Protein 1Y4W (pdb70)

CATH classification: 2.115.10.20 (+1 more: 2.60.120.560)

B-factor: mean 14.91, std 9.44, range [6.09, 123.64]

Organism: Aspergillus awamori (NCBI:txid105351)

GO terms:
  GO:0051669 fructan beta-fructosidase activity (F, EXP)
  GO:0005576 extracellular region (C, EXP)

Solvent-accessible surface area: 18839 Å² total; per-residue (Å²): 118,108,17,95,33,104,41,0,6,12,2,6,4,0,0,54,108,30,0,0,6,13,4,0,1,3,3,72,38,138,27,24,37,6,0,2,2,5,17,7,32,51,22,49,73,126,17,42,0,0,1,1,4,0,34,4,118,46,4,2,74,24,91,47,55,81,50,10,7,89,2,91,30,73,77,90,121,27,44,14,30,6,18,5,11,5,1,5,26,1,93,119,52,48,1,51,25,15,153,111,72,49,61,1,5,0,0,0,1,0,0,40,1,29,71,69,43,95,18,113,32,54,52,102,2,104,104,43,11,11,0,0,0,0,0,33,1,52,59,74,0,76,83,31,72,19,43,60,78,37,12,2,21,9,42,83,4,12,81,102,55,95,86,32,60,73,35,0,22,10,1,18,0,13,81,2,102,107,46,115,54,9,0,0,0,0,0,0,0,84,57,36,34,0,0,0,12,6,4,95,32,0,54,101,37,123,74,38,19,68,7,16,55,82,1,4,44,53,9,30,0,25,11,7,3,5,19,66,0,14,26,61,112,61,150,58,40,43,20,0,0,1,0,1,0,35,72,29,12,0,82,56,20,81,2,0,1,0,0,15,0,6,0,75,17,106,2,58,60,7,80,28,27,102,71,3,36,55,135,65,96,84,82,11,13,18,4,1,48,2,1,0,2,2,0,2,20,7,7,18,53,27,69,65,98,73,22,5,4,2,0,0,6,0,0,74,78,4,0,35,84,2,46,5,169,23,4,26,1,12,3,2,0,6,0,26,0,12,0,57,69,44,76,110,66,22,20,4,8,3,91,32,60,13,34,48,85,68,7,29,76,156,194,30,66,35,62,124,88,36,182,71,7,76,106,36,62,34,136,55,39,86,1,26,45,22,0,58,0,42,5,21,0,12,21,181,10,147,4,61,29,0,4,3,2,0,1,0,12,73,109,12,102,25,41,0,39,0,0,0,28,17,102,131,72,40,0,20,0,28,0,37,117,0,29,44,40,103,43,24,175,42,0,38,29,53,4,65,1,64,6,98,24,63,123,108,16,45,2,106,2,31,0,2,0,0,46,12,1,0,0,0,9,0,30,111,2,36,7,2,0,0,0,7,0,1,6,45,103,72,0,28,33,0,74,4,15,1,73,53,2,27,0,47,71,1,133,1,32,3,55,83,6,56,58,10,74

Secondary structure (DSSP, 8-state):
-----TT--SSS---SSEEEEEEEEEEEETTEEEEEEEE-TT-SSS-S-EEEEEEESSSSS-EEEEEEE--BTTTS---BEEEEEEEEE-TT-TTS---SSSPPEEEEEEEEESS-EE-TTS-EE-TTEEEEEEEEESSTTSS-EE-TTT--SB-SPPTT-GGGTTSEEEEEEEEETTTTEEEEEEEEGGGTEEEEEEESSSSS-EEEEEE---S--SSEEEEEEEEEEEBTTSS-EEEEEEEEEES--STT--S-EEEEEEEEE-SS-EEEPTTTS-SSSS--EES-SSSS-EEEEEPBS--GGG-EEEEE-S-TTTGGG---SSEE--B---EEEEEEEETTEEEEEEEE-S-GGGTB-SS-SEEEEEEEEPSEE---EE--SSEEEEEEEETT-SSSEEEEEEEE-TTSSS-EEEEEETTTTEEEEE-TTSS--TT-TTTS-EEEEE----TTSEEEEEEEEETTEEEEEETTTTEEEEEE----TT--EEEEEEESS-EEEEEEEEEEB----

Radius of gyration: 22.78 Å; Cα contacts (8 Å, |Δi|>4): 1547; chains: 1; bounding box: 49×48×64 Å

Nearest PDB structures (foldseek):
  1y9m-assembly1_A  TM=1.000E+00  e=1.025E-99  Aspergillus awamori
  3sc7-assembly1_X  TM=9.038E-01  e=3.465E-45  Aspergillus ficuum
  6j0t-assembly1_A  TM=8.545E-01  e=1.132E-40  Kluyveromyces marxianus DMKU3-1042
  6j0t-assembly1_B  TM=8.404E-01  e=6.949E-41  Kluyveromyces marxianus DMKU3-1042
  1w2t-assembly2_B  TM=8.756E-01  e=1.678E-35  Thermotoga maritima MSB8

Foldseek 3Di:
DDQPDFQRFQFFDFDPFAEWAFWAAFADDPQKTKTWTFTDPPHFFHDQTFIWIWIDNFLTQIDTAPTAGGQPQVVHDGFKHWAHWHKDQPQVQLQVPDDPAHRKIKIKTWIFGQAWDQFLLRDTDHHLFIAIFMWIDRPVRRYIGTPRNHPPLGQADDPPVRVLRNQKTYWYWAQDPQVRWIKIWIFSFLQCKIWIWTHSHVRHTDTQDMDDDFAANPFTKYQWDKDWAAEPDDDDIWIKIKIKGFQLAAPFAGTIFMFMFTAHDDPRDGDGDPPQTDPDHRHTHGLAQAQFWHSWHWYYPDDHQFIKIKTWRAGPQQQRPDPDPRHGTTIDQIWGWHWYQDPNDTFIATDRRGPQVVWWDPDFPDWDKDQKAWAFKDDKDFFAQWKKKKKKFALPFPFQKKWKWALAAPVRQATWTWTAGSVQQKTKIQRLRPAPPPRDPRQRGMTIDHDDADPVRMKIWMWTGTSFWIWIQIDSRRYIYIHTGRHDNNSRMMIIHRHPGMTGGIIMTMIGTHGSD

InterPro domains:
  IPR001362 Glycoside hydrolase, family 32 [SM00640] (31-496)
  IPR013148 Glycosyl hydrolase family 32, N-terminal [PF00251] (31-371)
  IPR013189 Glycosyl hydrolase family 32, C-terminal [PF08244] (384-530)
  IPR013320 Concanavalin A-like lectin/glucanase domain superfamily [SSF49899] (386-536)
  IPR018053 Glycoside hydrolase, family 32, active site [PS00609] (31-44)
  IPR023296 Glycosyl hydrolase, five-bladed beta-propeller domain superfamily [G3DSA:2.115.10.20] (20-374)
  IPR023296 Glycosyl hydrolase, five-bladed beta-propeller domain superfamily [SSF75005] (21-371)

Sequence (517 aa):
FNYDQPYRGQYHFSPQKNWMNDPNGLLYHNGTYHLFFQYNPGGIEWGNISWGHAISEDLTHWEEKPVALLARGFGSDVTEMYFSGSAVADVNNTSGFGKDGKTPLVAMYTSYYPVAQTLPSGQTVQEDQQSQSIAYSLDDGLTWTTYDAANPVIPNPPSPYEAEYQNFRDPFVFWHDESQKWVVVTSIAELHKLAIYTSDNLKDWKLVSEFGPYNAQGGVWECPGLVKLPLDSGNSTKWVITSGLNPGGPPGTVGSGTQYFVGEFDGTTFTPDADTVYPGNSTANWMDWGPDFYAAAGYNGLSLNDHVHIGWMNNWQYGANIPTYPWRSAMAIPRHMALKTIGSKATLVQQPQEAWSSISNKRPIYSRTFKTLSEGSTNTTTTGETFKVDLSFSAKSKASTFAIALRASANFTEQTLVGYDFAKQQIFLDRTHSGDVSFDETFASVYHGPLTPDSTGVVKLSIFVDRSSVEVFGGQGETTLTAQIFPSSDAVHARLASTGGTTEDVRADIYKIASTW

Structure (mmCIF, N/CA/C/O backbone):
data_1Y4W
#
_entry.id   1Y4W
#
_cell.length_a   49.954
_cell.length_b   94.029
_cell.length_c   67.634
_cell.angle_alpha   90.00
_cell.angle_beta   107.04
_cell.angle_gamma   90.00
#
_symmetry.space_group_name_H-M   'P 1 21 1'
#
loop_
_entity.id
_entity.type
_entity.pdbx_description
1 polymer exo-inulinase
2 branched 2-acetamido-2-deoxy-beta-D-glucopyranose-(1-4)-2-acetamido-2-deoxy-beta-D-glucopyranose
3 non-polymer 2-acetamido-2-deoxy-beta-D-glucopyranose
4 non-polymer GLYCEROL
5 water water
#
loop_
_atom_site.group_PDB
_atom_site.id
_atom_site.type_symbol
_atom_site.label_atom_id
_atom_site.label_alt_id
_atom_site.label_comp_id
_atom_site.label_asym_id
_atom_site.label_entity_id
_atom_site.label_seq_id
_atom_site.pdbx_PDB_ins_code
_atom_site.Cartn_x
_atom_site.Cartn_y
_atom_site.Cartn_z
_atom_site.occupancy
_atom_site.B_iso_or_equiv
_atom_site.auth_seq_id
_atom_site.auth_comp_id
_atom_site.auth_asym_id
_atom_site.auth_atom_id
_atom_site.pdbx_PDB_model_num
ATOM 1 N N . PHE A 1 1 ? 23.797 -5.057 34.910 1.00 14.80 20 PHE A N 1
ATOM 2 C CA . PHE A 1 1 ? 23.230 -3.932 35.696 1.00 14.33 20 PHE A CA 1
ATOM 3 C C . PHE A 1 1 ? 22.454 -4.469 36.898 1.00 14.01 20 PHE A C 1
ATOM 4 O O . PHE A 1 1 ? 21.735 -5.467 36.788 1.00 14.42 20 PHE A O 1
ATOM 12 N N . ASN A 1 2 ? 22.620 -3.802 38.039 1.00 13.74 21 ASN A N 1
ATOM 13 C CA . ASN A 1 2 ? 21.908 -4.163 39.263 1.00 13.58 21 ASN A CA 1
ATOM 14 C C . ASN A 1 2 ? 20.618 -3.361 39.372 1.00 12.80 21 ASN A C 1
ATOM 15 O O . ASN A 1 2 ? 20.651 -2.137 39.539 1.00 12.80 21 ASN A O 1
ATOM 20 N N . TYR A 1 3 ? 19.492 -4.064 39.276 1.00 12.47 22 TYR A N 1
ATOM 21 C CA . TYR A 1 3 ? 18.175 -3.429 39.317 1.00 12.07 22 TYR A CA 1
ATOM 22 C C . TYR A 1 3 ? 17.574 -3.401 40.734 1.00 12.40 22 TYR A C 1
ATOM 23 O O . TYR A 1 3 ? 16.361 -3.243 40.904 1.00 11.09 22 TYR A O 1
ATOM 32 N N . ASP A 1 4 ? 18.412 -3.570 41.754 1.00 12.89 23 ASP A N 1
ATOM 33 C CA . ASP A 1 4 ? 17.914 -3.582 43.130 1.00 13.40 23 ASP A CA 1
ATOM 34 C C . ASP A 1 4 ? 17.842 -2.164 43.704 1.00 13.58 23 ASP A C 1
ATOM 35 O O . ASP A 1 4 ? 18.705 -1.749 44.486 1.00 13.85 23 ASP A O 1
ATOM 40 N N . GLN A 1 5 ? 16.819 -1.421 43.282 1.00 13.05 24 GLN A N 1
ATOM 41 C CA . GLN A 1 5 ? 16.500 -0.112 43.847 1.00 12.90 24 GLN A CA 1
ATOM 42 C C . GLN A 1 5 ? 15.118 -0.129 44.497 1.00 12.89 24 GLN A C 1
ATOM 43 O O . GLN A 1 5 ? 14.235 -0.877 44.059 1.00 12.18 24 GLN A O 1
ATOM 49 N N . PRO A 1 6 ? 14.913 0.715 45.529 1.00 12.49 25 PRO A N 1
ATOM 50 C CA . PRO A 1 6 ? 13.551 0.873 46.017 1.00 12.39 25 PRO A CA 1
ATOM 51 C C . PRO A 1 6 ? 12.648 1.291 44.860 1.00 11.67 25 PRO A C 1
ATOM 52 O O . PRO A 1 6 ? 13.078 2.039 43.974 1.00 11.66 25 PRO A O 1
ATOM 56 N N . TYR A 1 7 ? 11.428 0.762 44.861 1.00 10.94 26 TYR A N 1
ATOM 57 C CA . TYR A 1 7 ? 10.410 1.054 43.842 1.00 9.93 26 TYR A CA 1
ATOM 58 C C . TYR A 1 7 ? 10.653 0.409 42.472 1.00 10.05 26 TYR A C 1
ATOM 59 O O . TYR A 1 7 ? 9.790 0.504 41.604 1.00 10.15 26 TYR A O 1
ATOM 68 N N . ARG A 1 8 ? 11.809 -0.215 42.265 1.00 10.10 27 ARG A N 1
ATOM 69 C CA . ARG A 1 8 ? 12.085 -0.851 40.975 1.00 9.88 27 ARG A CA 1
ATOM 70 C C . ARG A 1 8 ? 11.290 -2.142 40.818 1.00 9.74 27 ARG A C 1
ATOM 71 O O . ARG A 1 8 ? 11.566 -3.142 41.489 1.00 9.88 27 ARG A O 1
ATOM 79 N N . GLY A 1 9 ? 10.313 -2.130 39.910 1.00 9.26 28 GLY A N 1
ATOM 80 C CA . GLY A 1 9 ? 9.543 -3.336 39.634 1.00 9.29 28 GLY A CA 1
ATOM 81 C C . GLY A 1 9 ? 10.479 -4.445 39.191 1.00 9.12 28 GLY A C 1
ATOM 82 O O . GLY A 1 9 ? 11.328 -4.224 38.322 1.00 9.06 28 GLY A O 1
ATOM 83 N N . GLN A 1 10 ? 10.362 -5.610 39.822 1.00 8.94 29 GLN A N 1
ATOM 84 C CA . GLN A 1 10 ? 11.214 -6.753 39.487 1.00 8.88 29 GLN A CA 1
ATOM 85 C C . GLN A 1 10 ? 10.619 -7.656 38.412 1.00 8.87 29 GLN A C 1
ATOM 86 O O . GLN A 1 10 ? 11.310 -8.541 37.897 1.00 9.07 29 GLN A O 1
ATOM 92 N N . TYR A 1 11 ? 9.339 -7.444 38.087 1.00 8.72 30 TYR A N 1
ATOM 93 C CA . TYR A 1 11 ? 8.699 -8.155 36.976 1.00 8.70 30 TYR A CA 1
ATOM 94 C C . TYR A 1 11 ? 7.845 -7.228 36.107 1.00 8.40 30 TYR A C 1
ATOM 95 O O . TYR A 1 11 ? 6.796 -7.615 35.578 1.00 8.23 30 TYR A O 1
ATOM 104 N N . HIS A 1 12 ? 8.341 -6.003 35.968 1.00 8.14 31 HIS A N 1
ATOM 105 C CA . HIS A 1 12 ? 7.817 -5.027 35.027 1.00 8.29 31 HIS A CA 1
ATOM 106 C C . HIS A 1 12 ? 8.998 -4.417 34.310 1.00 8.70 31 HIS A C 1
ATOM 107 O O . HIS A 1 12 ? 10.038 -4.165 34.941 1.00 8.81 31 HIS A O 1
ATOM 114 N N . PHE A 1 13 ? 8.861 -4.173 33.008 1.00 8.15 32 PHE A N 1
ATOM 115 C CA . PHE A 1 13 ? 9.966 -3.537 32.302 1.00 8.21 32 PHE A CA 1
ATOM 116 C C . PHE A 1 13 ? 10.161 -2.074 32.699 1.00 8.49 32 PHE A C 1
ATOM 117 O O . PHE A 1 13 ? 9.213 -1.300 32.754 1.00 8.41 32 PHE A O 1
ATOM 125 N N . SER A 1 14 ? 11.415 -1.718 32.959 1.00 8.37 33 SER A N 1
ATOM 126 C CA . SER A 1 14 ? 11.832 -0.331 33.037 1.00 8.85 33 SER A CA 1
ATOM 127 C C . SER A 1 14 ? 13.252 -0.222 32.470 1.00 8.71 33 SER A C 1
ATOM 128 O O . SER A 1 14 ? 14.011 -1.202 32.504 1.00 8.77 33 SER A O 1
ATOM 131 N N . PRO A 1 15 ? 13.617 0.959 31.940 1.00 9.31 34 PRO A N 1
ATOM 132 C CA . PRO A 1 15 ? 14.983 1.120 31.455 1.00 8.97 34 PRO A CA 1
ATOM 133 C C . PRO A 1 15 ? 15.932 1.219 32.646 1.00 9.06 34 PRO A C 1
ATOM 134 O O . PRO A 1 15 ? 15.512 1.621 33.735 1.00 8.60 34 PRO A O 1
ATOM 138 N N . GLN A 1 16 ? 17.195 0.859 32.444 1.00 9.22 35 GLN A N 1
ATOM 139 C CA . GLN A 1 16 ? 18.181 0.937 33.520 1.00 9.33 35 GLN A CA 1
ATOM 140 C C . GLN A 1 16 ? 18.243 2.341 34.108 1.00 9.56 35 GLN A C 1
ATOM 141 O O . GLN A 1 16 ? 18.231 2.515 35.334 1.00 9.83 35 GLN A O 1
ATOM 147 N N . LYS A 1 17 ? 18.286 3.345 33.234 1.00 9.59 36 LYS A N 1
ATOM 148 C CA . LYS A 1 17 ? 18.257 4.741 33.667 1.00 9.74 36 LYS A CA 1
ATOM 149 C C . LYS A 1 17 ? 17.349 5.580 32.777 1.00 9.74 36 LYS A C 1
ATOM 150 O O . LYS A 1 17 ? 16.973 5.149 31.679 1.00 9.50 36 LYS A O 1
ATOM 156 N N . ASN A 1 18 ? 17.021 6.777 33.259 1.00 9.51 37 ASN A N 1
ATOM 157 C CA . ASN A 1 18 ? 16.325 7.805 32.482 1.00 9.60 37 ASN A CA 1
ATOM 158 C C . ASN A 1 18 ? 14.826 7.573 32.338 1.00 9.57 37 ASN A C 1
ATOM 159 O O . ASN A 1 18 ? 14.288 6.581 32.843 1.00 9.35 37 ASN A O 1
ATOM 164 N N . TRP A 1 19 ? 14.182 8.506 31.635 1.00 9.28 38 TRP A N 1
ATOM 165 C CA . TRP A 1 19 ? 12.735 8.550 31.451 1.00 9.03 38 TRP A CA 1
ATOM 166 C C . TRP A 1 19 ? 12.256 7.641 30.329 1.00 9.00 38 TRP A C 1
ATOM 167 O O . TRP A 1 19 ? 12.860 7.600 29.254 1.00 8.98 38 TRP A O 1
ATOM 178 N N . MET A 1 20 ? 11.138 6.962 30.584 1.00 8.80 39 MET A N 1
ATOM 179 C CA . MET A 1 20 ? 10.421 6.192 29.562 1.00 8.50 39 MET A CA 1
ATOM 180 C C . MET A 1 20 ? 8.931 6.539 29.558 1.00 8.49 39 MET A C 1
ATOM 181 O O . MET A 1 20 ? 8.336 6.695 30.624 1.00 8.52 39 MET A O 1
ATOM 186 N N . ASN A 1 21 ? 8.337 6.689 28.367 1.00 8.20 40 ASN A N 1
ATOM 187 C CA . ASN A 1 21 ? 6.868 6.641 28.229 1.00 8.04 40 ASN A CA 1
ATOM 188 C C . ASN A 1 21 ? 6.369 5.518 27.300 1.00 7.70 40 ASN A C 1
ATOM 189 O O . ASN A 1 21 ? 6.764 4.365 27.503 1.00 7.92 40 ASN A O 1
ATOM 194 N N . ASP A 1 22 ? 5.531 5.855 26.312 1.00 7.44 41 ASP A N 1
ATOM 195 C CA . ASP A 1 22 ? 4.713 4.866 25.560 1.00 7.24 41 ASP A CA 1
ATOM 196 C C . ASP A 1 22 ? 5.494 3.673 25.032 1.00 7.34 41 ASP A C 1
ATOM 197 O O . ASP A 1 22 ? 6.579 3.855 24.471 1.00 7.38 41 ASP A O 1
ATOM 202 N N . PRO A 1 23 ? 4.914 2.462 25.127 1.00 7.12 42 PRO A N 1
ATOM 203 C CA . PRO A 1 23 ? 5.495 1.339 24.380 1.00 7.36 42 PRO A CA 1
ATOM 204 C C . PRO A 1 23 ? 5.346 1.541 22.871 1.00 7.28 42 PRO A C 1
ATOM 205 O O . PRO A 1 23 ? 4.329 2.078 22.411 1.00 7.89 42 PRO A O 1
ATOM 209 N N . ASN A 1 24 ? 6.371 1.129 22.119 1.00 7.15 43 ASN A N 1
ATOM 210 C CA . ASN A 1 24 ? 6.412 1.318 20.673 1.00 7.22 43 ASN A CA 1
ATOM 211 C C . ASN A 1 24 ? 6.882 0.065 19.974 1.00 7.30 43 ASN A C 1
ATOM 212 O O . ASN A 1 24 ? 7.584 -0.747 20.562 1.00 7.29 43 ASN A O 1
ATOM 217 N N . GLY A 1 25 ? 6.515 -0.060 18.701 1.00 7.21 44 GLY A N 1
ATOM 218 C CA . GLY A 1 25 ? 7.125 -1.060 17.820 1.00 6.81 44 GLY A CA 1
ATOM 219 C C . GLY A 1 25 ? 7.039 -2.480 18.340 1.00 6.94 44 GLY A C 1
ATOM 220 O O . GLY A 1 25 ? 7.959 -3.273 18.163 1.00 7.29 44 GLY A O 1
ATOM 221 N N . LEU A 1 26 ? 5.922 -2.803 18.984 1.00 6.31 45 LEU A N 1
ATOM 222 C CA . LEU A 1 26 ? 5.761 -4.133 19.548 1.00 6.40 45 LEU A CA 1
ATOM 223 C C . LEU A 1 26 ? 5.629 -5.143 18.423 1.00 6.59 45 LEU A C 1
ATOM 224 O O . LEU A 1 26 ? 4.685 -5.102 17.626 1.00 6.73 45 LEU A O 1
ATOM 229 N N . LEU A 1 27 ? 6.601 -6.044 18.365 1.00 7.19 46 LEU A N 1
ATOM 230 C CA . LEU A 1 27 ? 6.675 -7.019 17.295 1.00 7.90 46 LEU A CA 1
ATOM 231 C C . LEU A 1 27 ? 7.269 -8.312 17.816 1.00 8.86 46 LEU A C 1
ATOM 232 O O . LEU A 1 27 ? 8.335 -8.312 18.438 1.00 8.52 46 LEU A O 1
ATOM 237 N N . TYR A 1 28 ? 6.564 -9.406 17.559 1.00 9.73 47 TYR A N 1
ATOM 238 C CA . TYR A 1 28 ? 7.110 -10.734 17.789 1.00 11.09 47 TYR A CA 1
ATOM 239 C C . TYR A 1 28 ? 7.673 -11.260 16.460 1.00 12.14 47 TYR A C 1
ATOM 240 O O . TYR A 1 28 ? 6.948 -11.336 15.469 1.00 12.19 47 TYR A O 1
ATOM 249 N N . HIS A 1 29 ? 8.963 -11.595 16.454 1.00 14.13 48 HIS A N 1
ATOM 250 C CA . HIS A 1 29 ? 9.700 -11.965 15.231 1.00 15.82 48 HIS A CA 1
ATOM 251 C C . HIS A 1 29 ? 10.710 -13.057 15.563 1.00 16.27 48 HIS A C 1
ATOM 252 O O . HIS A 1 29 ? 11.585 -12.836 16.394 1.00 16.13 48 HIS A O 1
ATOM 259 N N . ASN A 1 30 ? 10.590 -14.220 14.911 1.00 16.83 49 ASN A N 1
ATOM 260 C CA . ASN A 1 30 ? 11.562 -15.317 15.074 1.00 17.16 49 ASN A CA 1
ATOM 261 C C . ASN A 1 30 ? 11.844 -15.641 16.554 1.00 16.39 49 ASN A C 1
ATOM 262 O O . ASN A 1 30 ? 13.001 -15.763 16.979 1.00 16.82 49 ASN A O 1
ATOM 267 N N . GLY A 1 31 ? 10.772 -15.742 17.333 1.00 15.51 50 GLY A N 1
ATOM 268 C CA . GLY A 1 31 ? 10.856 -16.143 18.736 1.00 14.28 50 GLY A CA 1
ATOM 269 C C . GLY A 1 31 ? 11.175 -15.034 19.724 1.00 13.63 50 GLY A C 1
ATOM 270 O O . GLY A 1 31 ? 11.249 -15.285 20.927 1.00 13.98 50 GLY A O 1
ATOM 271 N N . THR A 1 32 ? 11.351 -13.811 19.225 1.00 12.21 51 THR A N 1
ATOM 272 C CA . THR A 1 32 ? 11.723 -12.682 20.065 1.00 11.58 51 THR A CA 1
ATOM 273 C C . THR A 1 32 ? 10.593 -11.666 20.147 1.00 10.49 51 THR A C 1
ATOM 274 O O . THR A 1 32 ? 10.029 -11.275 19.123 1.00 10.02 51 THR A O 1
ATOM 278 N N . TYR A 1 33 ? 10.251 -11.267 21.373 1.00 9.75 52 TYR A N 1
ATOM 279 C CA . TYR A 1 33 ? 9.361 -10.131 21.597 1.00 9.12 52 TYR A CA 1
ATOM 280 C C . TYR A 1 33 ? 10.186 -8.865 21.706 1.00 8.72 52 TYR A C 1
ATOM 281 O O . TYR A 1 33 ? 10.996 -8.719 22.631 1.00 8.79 52 TYR A O 1
ATOM 290 N N . HIS A 1 34 ? 9.978 -7.961 20.750 1.00 7.89 53 HIS A N 1
ATOM 291 C CA . HIS A 1 34 ? 10.578 -6.638 20.788 1.00 8.30 53 HIS A CA 1
ATOM 292 C C . HIS A 1 34 ? 9.706 -5.678 21.572 1.00 8.20 53 HIS A C 1
ATOM 293 O O . HIS A 1 34 ? 8.475 -5.682 21.433 1.00 8.32 53 HIS A O 1
ATOM 300 N N . LEU A 1 35 ? 10.353 -4.869 22.408 1.00 7.93 54 LEU A N 1
ATOM 301 C CA . LEU A 1 35 ? 9.694 -3.800 23.132 1.00 7.94 54 LEU A CA 1
ATOM 302 C C . LEU A 1 35 ? 10.500 -2.543 22.890 1.00 7.79 54 LEU A C 1
ATOM 303 O O . LEU A 1 35 ? 11.594 -2.396 23.428 1.00 8.32 54 LEU A O 1
ATOM 308 N N . PHE A 1 36 ? 9.991 -1.666 22.032 1.00 7.84 55 PHE A N 1
ATOM 309 C CA . PHE A 1 36 ? 10.585 -0.346 21.907 1.00 7.34 55 PHE A CA 1
ATOM 310 C C . PHE A 1 36 ? 9.781 0.585 22.807 1.00 7.42 55 PHE A C 1
ATOM 311 O O . PHE A 1 36 ? 8.704 0.216 23.288 1.00 6.93 55 PHE A O 1
ATOM 319 N N . PHE A 1 37 ? 10.292 1.787 23.046 1.00 7.21 56 PHE A N 1
ATOM 320 C CA . PHE A 1 37 ? 9.614 2.702 23.957 1.00 7.48 56 PHE A CA 1
ATOM 321 C C . PHE A 1 37 ? 10.103 4.126 23.824 1.00 7.62 56 PHE A C 1
ATOM 322 O O . PHE A 1 37 ? 11.271 4.370 23.534 1.00 7.75 56 PHE A O 1
ATOM 330 N N . GLN A 1 38 ? 9.195 5.066 24.049 1.00 7.17 57 GLN A N 1
ATOM 331 C CA . GLN A 1 38 ? 9.567 6.468 24.125 1.00 7.45 57 GLN A CA 1
ATOM 332 C C . GLN A 1 38 ? 10.575 6.631 25.253 1.00 7.39 57 GLN A C 1
ATOM 333 O O . GLN A 1 38 ? 10.349 6.165 26.366 1.00 7.39 57 GLN A O 1
ATOM 339 N N . TYR A 1 39 ? 11.691 7.286 24.953 1.00 7.61 58 TYR A N 1
ATOM 340 C CA . TYR A 1 39 ? 12.853 7.246 25.841 1.00 7.71 58 TYR A CA 1
ATOM 341 C C . TYR A 1 39 ? 13.682 8.522 25.754 1.00 7.97 58 TYR A C 1
ATOM 342 O O . TYR A 1 39 ? 13.908 9.049 24.663 1.00 7.98 58 TYR A O 1
ATOM 351 N N . ASN A 1 40 ? 14.144 8.999 26.909 1.00 7.79 59 ASN A N 1
ATOM 352 C CA . ASN A 1 40 ? 15.068 10.136 26.961 1.00 8.29 59 ASN A CA 1
ATOM 353 C C . ASN A 1 40 ? 16.473 9.667 27.328 1.00 8.54 59 ASN A C 1
ATOM 354 O O . ASN A 1 40 ? 16.738 9.428 28.492 1.00 9.09 59 ASN A O 1
ATOM 359 N N . PRO A 1 41 ? 17.379 9.530 26.339 1.00 9.01 60 PRO A N 1
ATOM 360 C CA . PRO A 1 41 ? 18.741 9.067 26.650 1.00 9.47 60 PRO A CA 1
ATOM 361 C C . PRO A 1 41 ? 19.577 10.038 27.478 1.00 10.19 60 PRO A C 1
ATOM 362 O O . PRO A 1 41 ? 20.704 9.705 27.872 1.00 10.44 60 PRO A O 1
ATOM 366 N N . GLY A 1 42 ? 19.036 11.222 27.738 1.00 10.05 61 GLY A N 1
ATOM 367 C CA . GLY A 1 42 ? 19.789 12.252 28.457 1.00 10.25 61 GLY A CA 1
ATOM 368 C C . GLY A 1 42 ? 19.121 12.844 29.681 1.00 10.89 61 GLY A C 1
ATOM 369 O O . GLY A 1 42 ? 19.558 13.881 30.180 1.00 11.62 61 GLY A O 1
ATOM 370 N N . GLY A 1 43 ? 18.069 12.208 30.189 1.00 10.84 62 GLY A N 1
ATOM 371 C CA . GLY A 1 43 ? 17.413 12.762 31.370 1.00 11.32 62 GLY A CA 1
ATOM 372 C C . GLY A 1 43 ? 16.308 11.920 31.959 1.00 11.61 62 GLY A C 1
ATOM 373 O O . GLY A 1 43 ? 15.854 10.950 31.345 1.00 11.37 62 GLY A O 1
ATOM 374 N N . ILE A 1 44 ? 15.865 12.322 33.150 1.00 11.88 63 ILE A N 1
ATOM 375 C CA . ILE A 1 44 ? 14.931 11.532 33.938 1.00 12.38 63 ILE A CA 1
ATOM 376 C C . ILE A 1 44 ? 13.474 11.985 33.755 1.00 12.50 63 ILE A C 1
ATOM 377 O O . ILE A 1 44 ? 12.559 11.381 34.326 1.00 13.07 63 ILE A O 1
ATOM 382 N N . GLU A 1 45 ? 13.264 13.040 32.967 1.00 12.84 64 GLU A N 1
ATOM 383 C CA . GLU A 1 45 ? 11.910 13.449 32.572 1.00 13.62 64 GLU A CA 1
ATOM 384 C C . GLU A 1 45 ? 11.774 13.478 31.040 1.00 12.96 64 GLU A C 1
ATOM 385 O O . GLU A 1 45 ? 12.738 13.208 30.324 1.00 12.74 64 GLU A O 1
ATOM 391 N N . TRP A 1 46 ? 10.575 13.764 30.546 1.00 12.36 65 TRP A N 1
ATOM 392 C CA . TRP A 1 46 ? 10.300 13.732 29.105 1.00 12.35 65 TRP A CA 1
ATOM 393 C C . TRP A 1 46 ? 11.197 14.711 28.335 1.00 11.99 65 TRP A C 1
ATOM 394 O O . TRP A 1 46 ? 11.287 15.884 28.685 1.00 12.55 65 TRP A O 1
ATOM 405 N N . GLY A 1 47 ? 11.877 14.213 27.305 1.00 11.45 66 GLY A N 1
ATOM 406 C CA . GLY A 1 47 ? 12.756 15.044 26.476 1.00 10.43 66 GLY A CA 1
ATOM 407 C C . GLY A 1 47 ? 13.616 14.191 25.561 1.00 10.24 66 GLY A C 1
ATOM 408 O O . GLY A 1 47 ? 13.671 12.966 25.727 1.00 9.87 66 GLY A O 1
ATOM 409 N N . ASN A 1 48 ? 14.277 14.833 24.594 1.00 9.40 67 ASN A N 1
ATOM 410 C CA . ASN A 1 48 ? 15.194 14.142 23.671 1.00 8.96 67 ASN A CA 1
ATOM 411 C C . ASN A 1 48 ? 14.590 12.849 23.139 1.00 8.36 67 ASN A C 1
ATOM 412 O O . ASN A 1 48 ? 15.266 11.815 23.098 1.00 8.26 67 ASN A O 1
ATOM 417 N N . ILE A 1 49 ? 13.322 12.895 22.753 1.00 8.48 68 ILE A N 1
ATOM 418 C CA . ILE A 1 49 ? 12.580 11.644 22.630 1.00 8.21 68 ILE A CA 1
ATOM 419 C C . ILE A 1 49 ? 13.119 10.768 21.508 1.00 8.20 68 ILE A C 1
ATOM 420 O O . ILE A 1 49 ? 13.265 11.201 20.356 1.00 8.33 68 ILE A O 1
ATOM 425 N N . SER A 1 50 ? 13.392 9.532 21.908 1.00 7.83 69 SER A N 1
ATOM 426 C CA . SER A 1 50 ? 14.037 8.509 21.107 1.00 7.80 69 SER A CA 1
ATOM 427 C C . SER A 1 50 ? 13.269 7.204 21.299 1.00 7.91 69 SER A C 1
ATOM 428 O O . SER A 1 50 ? 12.530 7.067 22.272 1.00 7.96 69 SER A O 1
ATOM 431 N N . TRP A 1 51 ? 13.447 6.249 20.387 1.00 7.47 70 TRP A N 1
ATOM 432 C CA . TRP A 1 51 ? 12.979 4.880 20.637 1.00 7.43 70 TRP A CA 1
ATOM 433 C C . TRP A 1 51 ? 14.066 4.065 21.330 1.00 7.42 70 TRP A C 1
ATOM 434 O O . TRP A 1 51 ? 15.060 3.716 20.709 1.00 7.76 70 TRP A O 1
ATOM 445 N N . GLY A 1 52 ? 13.866 3.761 22.610 1.00 7.43 71 GLY A N 1
ATOM 446 C CA . GLY A 1 52 ? 14.659 2.749 23.300 1.00 7.42 71 GLY A CA 1
ATOM 447 C C . GLY A 1 52 ? 14.239 1.354 22.849 1.00 7.36 71 GLY A C 1
ATOM 448 O O . GLY A 1 52 ? 13.215 1.181 22.174 1.00 6.91 71 GLY A O 1
ATOM 449 N N . HIS A 1 53 ? 15.010 0.347 23.247 1.00 7.31 72 HIS A N 1
ATOM 450 C CA . HIS A 1 53 ? 14.746 -1.012 22.782 1.00 7.79 72 HIS A CA 1
ATOM 451 C C . HIS A 1 53 ? 15.130 -2.034 23.835 1.00 7.98 72 HIS A C 1
ATOM 452 O O . HIS A 1 53 ? 16.195 -1.935 24.437 1.00 8.21 72 HIS A O 1
ATOM 459 N N . ALA A 1 54 ? 14.247 -3.005 24.048 1.00 7.65 73 ALA A N 1
ATOM 460 C CA . ALA A 1 54 ? 14.544 -4.183 24.867 1.00 8.03 73 ALA A CA 1
ATOM 461 C C . ALA A 1 54 ? 13.962 -5.408 24.182 1.00 8.26 73 ALA A C 1
ATOM 462 O O . ALA A 1 54 ? 13.049 -5.283 23.354 1.00 8.31 73 ALA A O 1
ATOM 464 N N . ILE A 1 55 ? 14.489 -6.585 24.516 1.00 8.31 74 ILE A N 1
ATOM 465 C CA . ILE A 1 55 ? 13.970 -7.833 23.952 1.00 8.52 74 ILE A CA 1
ATOM 466 C C . ILE A 1 55 ? 13.744 -8.891 25.030 1.00 8.78 74 ILE A C 1
ATOM 467 O O . ILE A 1 55 ? 14.373 -8.858 26.090 1.00 9.25 74 ILE A O 1
ATOM 472 N N . SER A 1 56 ? 12.825 -9.809 24.759 1.00 8.71 75 SER A N 1
ATOM 473 C CA . SER A 1 56 ? 12.664 -10.992 25.596 1.00 8.78 75 SER A CA 1
ATOM 474 C C . SER A 1 56 ? 12.173 -12.157 24.744 1.00 8.97 75 SER A C 1
ATOM 475 O O . SER A 1 56 ? 11.675 -11.955 23.635 1.00 9.32 75 SER A O 1
ATOM 478 N N . GLU A 1 57 ? 12.318 -13.370 25.267 1.00 9.55 76 GLU A N 1
ATOM 479 C CA . GLU A 1 57 ? 11.777 -14.559 24.610 1.00 10.32 76 GLU A CA 1
ATOM 480 C C . GLU A 1 57 ? 10.422 -14.935 25.199 1.00 9.81 76 GLU A C 1
ATOM 481 O O . GLU A 1 57 ? 9.704 -15.790 24.657 1.00 10.33 76 GLU A O 1
ATOM 487 N N . ASP A 1 58 ? 10.069 -14.285 26.309 1.00 9.26 77 ASP A N 1
ATOM 488 C CA . ASP A 1 58 ? 8.953 -14.747 27.125 1.00 8.98 77 ASP A CA 1
ATOM 489 C C . ASP A 1 58 ? 8.100 -13.639 27.757 1.00 8.58 77 ASP A C 1
ATOM 490 O O . ASP A 1 58 ? 7.284 -13.922 28.645 1.00 8.61 77 ASP A O 1
ATOM 495 N N . LEU A 1 59 ? 8.283 -12.399 27.298 1.00 8.57 78 LEU A N 1
ATOM 496 C CA . LEU A 1 59 ? 7.565 -11.232 27.851 1.00 8.68 78 LEU A CA 1
ATOM 497 C C . LEU A 1 59 ? 7.828 -10.998 29.345 1.00 8.79 78 LEU A C 1
ATOM 498 O O . LEU A 1 59 ? 7.076 -10.284 30.020 1.00 8.75 78 LEU A O 1
ATOM 503 N N . THR A 1 60 ? 8.923 -11.567 29.841 1.00 8.41 79 THR A N 1
ATOM 504 C CA . THR A 1 60 ? 9.179 -11.637 31.271 1.00 8.84 79 THR A CA 1
ATOM 505 C C . THR A 1 60 ? 10.613 -11.240 31.624 1.00 9.00 79 THR A C 1
ATOM 506 O O . THR A 1 60 ? 10.832 -10.338 32.451 1.00 9.36 79 THR A O 1
ATOM 510 N N . HIS A 1 61 ? 11.582 -11.916 30.997 1.00 9.47 80 HIS A N 1
ATOM 511 C CA . HIS A 1 61 ? 12.997 -11.636 31.231 1.00 9.65 80 HIS A CA 1
ATOM 512 C C . HIS A 1 61 ? 13.536 -10.746 30.120 1.00 10.00 80 HIS A C 1
ATOM 513 O O . HIS A 1 61 ? 13.944 -11.225 29.057 1.00 9.86 80 HIS A O 1
ATOM 520 N N . TRP A 1 62 ? 13.516 -9.442 30.380 1.00 9.48 81 TRP A N 1
ATOM 521 C CA . TRP A 1 62 ? 13.910 -8.442 29.393 1.00 9.70 81 TRP A CA 1
ATOM 522 C C . TRP A 1 62 ? 15.405 -8.181 29.404 1.00 10.38 81 TRP A C 1
ATOM 523 O O . TRP A 1 62 ? 16.045 -8.184 30.462 1.00 10.82 81 TRP A O 1
ATOM 534 N N . GLU A 1 63 ? 15.943 -7.958 28.209 1.00 10.29 82 GLU A N 1
ATOM 535 C CA . GLU A 1 63 ? 17.318 -7.513 28.017 1.00 10.86 82 GLU A CA 1
ATOM 536 C C . GLU A 1 63 ? 17.292 -6.167 27.298 1.00 10.27 82 GLU A C 1
ATOM 537 O O . GLU A 1 63 ? 16.780 -6.068 26.179 1.00 10.45 82 GLU A O 1
ATOM 543 N N . GLU A 1 64 ? 17.834 -5.136 27.939 1.00 10.03 83 GLU A N 1
ATOM 544 C CA . GLU A 1 64 ? 17.876 -3.815 27.319 1.00 9.56 83 GLU A CA 1
ATOM 545 C C . GLU A 1 64 ? 18.917 -3.806 26.207 1.00 10.02 83 GLU A C 1
ATOM 546 O O . GLU A 1 64 ? 19.990 -4.396 26.347 1.00 10.63 83 GLU A O 1
ATOM 552 N N . LYS A 1 65 ? 18.570 -3.144 25.106 1.00 9.23 84 LYS A N 1
ATOM 553 C CA . LYS A 1 65 ? 19.417 -3.087 23.915 1.00 9.39 84 LYS A CA 1
ATOM 554 C C . LYS A 1 65 ? 19.815 -1.637 23.618 1.00 9.09 84 LYS A C 1
ATOM 555 O O . LYS A 1 65 ? 19.327 -0.710 24.271 1.00 8.77 84 LYS A O 1
ATOM 561 N N . PRO A 1 66 ? 20.723 -1.429 22.646 1.00 8.79 85 PRO A N 1
ATOM 562 C CA . PRO A 1 66 ? 21.038 -0.054 22.252 1.00 8.55 85 PRO A CA 1
ATOM 563 C C . PRO A 1 66 ? 19.822 0.739 21.760 1.00 8.39 85 PRO A C 1
ATOM 564 O O . PRO A 1 66 ? 18.869 0.157 21.237 1.00 8.33 85 PRO A O 1
ATOM 568 N N . VAL A 1 67 ? 19.865 2.059 21.928 1.00 8.58 86 VAL A N 1
ATOM 569 C CA . VAL A 1 67 ? 18.804 2.928 21.411 1.00 8.60 86 VAL A CA 1
ATOM 570 C C . VAL A 1 67 ? 18.601 2.632 19.921 1.00 8.62 86 VAL A C 1
ATOM 571 O O . VAL A 1 67 ? 19.571 2.523 19.161 1.00 8.87 86 VAL A O 1
ATOM 575 N N . ALA A 1 68 ? 17.341 2.472 19.525 1.00 8.62 87 ALA A N 1
ATOM 576 C CA . ALA A 1 68 ? 17.005 2.123 18.139 1.00 8.67 87 ALA A CA 1
ATOM 577 C C . ALA A 1 68 ? 16.892 3.348 17.232 1.00 8.65 87 ALA A C 1
ATOM 578 O O . ALA A 1 68 ? 17.434 3.360 16.121 1.00 8.95 87 ALA A O 1
ATOM 580 N N . LEU A 1 69 ? 16.167 4.367 17.694 1.00 8.14 88 LEU A N 1
ATOM 581 C CA . LEU A 1 69 ? 16.060 5.629 16.963 1.00 8.52 88 LEU A CA 1
ATOM 582 C C . LEU A 1 69 ? 16.461 6.734 17.918 1.00 8.27 88 LEU A C 1
ATOM 583 O O . LEU A 1 69 ? 15.685 7.091 18.804 1.00 8.79 88 LEU A O 1
ATOM 588 N N . LEU A 1 70 ? 17.688 7.231 17.763 1.00 8.72 89 LEU A N 1
ATOM 589 C CA . LEU A 1 70 ? 18.221 8.258 18.651 1.00 9.02 89 LEU A CA 1
ATOM 590 C C . LEU A 1 70 ? 17.874 9.638 18.115 1.00 9.53 89 LEU A C 1
ATOM 591 O O . LEU A 1 70 ? 18.226 9.957 16.980 1.00 10.32 89 LEU A O 1
ATOM 596 N N . ALA A 1 71 ? 17.200 10.452 18.933 1.00 9.34 90 ALA A N 1
ATOM 597 C CA . ALA A 1 71 ? 16.804 11.804 18.538 1.00 9.66 90 ALA A CA 1
ATOM 598 C C . ALA A 1 71 ? 17.905 12.430 17.695 1.00 9.46 90 ALA A C 1
ATOM 599 O O . ALA A 1 71 ? 19.076 12.415 18.083 1.00 9.74 90 ALA A O 1
ATOM 601 N N . ARG A 1 72 ? 17.513 12.951 16.538 1.00 9.74 91 ARG A N 1
ATOM 602 C CA . ARG A 1 72 ? 18.472 13.472 15.565 1.00 10.55 91 ARG A CA 1
ATOM 603 C C . ARG A 1 72 ? 19.065 14.761 16.108 1.00 10.91 91 ARG A C 1
ATOM 604 O O . ARG A 1 72 ? 18.333 15.682 16.459 1.00 11.26 91 ARG A O 1
ATOM 612 N N . GLY A 1 73 ? 20.392 14.809 16.199 1.00 11.60 92 GLY A N 1
ATOM 613 C CA . GLY A 1 73 ? 21.068 15.949 16.823 1.00 11.88 92 GLY A CA 1
ATOM 614 C C . GLY A 1 73 ? 21.260 15.806 18.325 1.00 12.53 92 GLY A C 1
ATOM 615 O O . GLY A 1 73 ? 21.672 16.757 18.993 1.00 12.71 92 GLY A O 1
ATOM 616 N N . PHE A 1 74 ? 20.982 14.621 18.870 1.00 12.41 93 PHE A N 1
ATOM 617 C CA . PHE A 1 74 ? 21.166 14.400 20.310 1.00 12.96 93 PHE A CA 1
ATOM 618 C C . PHE A 1 74 ? 22.573 14.816 20.751 1.00 13.65 93 PHE A C 1
ATOM 619 O O . PHE A 1 74 ? 23.557 14.494 20.079 1.00 13.99 93 PHE A O 1
ATOM 627 N N . GLY A 1 75 ? 22.653 15.534 21.874 1.00 14.47 94 GLY A N 1
ATOM 628 C CA . GLY A 1 75 ? 23.933 16.046 22.393 1.00 15.64 94 GLY A CA 1
ATOM 629 C C . GLY A 1 75 ? 24.339 17.368 21.759 1.00 16.32 94 GLY A C 1
ATOM 630 O O . GLY A 1 75 ? 25.325 17.997 22.167 1.00 16.56 94 GLY A O 1
ATOM 631 N N . SER A 1 76 ? 23.575 17.775 20.751 1.00 16.51 95 SER A N 1
ATOM 632 C CA . SER A 1 76 ? 23.780 19.023 20.031 1.00 17.08 95 SER A CA 1
ATOM 633 C C . SER A 1 76 ? 22.400 19.679 19.947 1.00 16.97 95 SER A C 1
ATOM 634 O O . SER A 1 76 ? 21.615 19.586 20.896 1.00 17.57 95 SER A O 1
ATOM 637 N N . ASP A 1 77 ? 22.091 20.332 18.832 1.00 16.84 96 ASP A N 1
ATOM 638 C CA . ASP A 1 77 ? 20.760 20.892 18.628 1.00 16.48 96 ASP A CA 1
ATOM 639 C C . ASP A 1 77 ? 19.869 19.830 17.993 1.00 15.66 96 ASP A C 1
ATOM 640 O O . ASP A 1 77 ? 20.140 19.360 16.884 1.00 15.82 96 ASP A O 1
ATOM 645 N N . VAL A 1 78 ? 18.829 19.429 18.722 1.00 15.16 97 VAL A N 1
ATOM 646 C CA . VAL A 1 78 ? 17.954 18.338 18.279 1.00 14.02 97 VAL A CA 1
ATOM 647 C C . VAL A 1 78 ? 16.966 18.847 17.236 1.00 13.99 97 VAL A C 1
ATOM 648 O O . VAL A 1 78 ? 16.268 19.834 17.474 1.00 14.64 97 VAL A O 1
ATOM 652 N N . THR A 1 79 ? 16.913 18.164 16.091 1.00 12.93 98 THR A N 1
ATOM 653 C CA . THR A 1 79 ? 16.109 18.605 14.950 1.00 12.34 98 THR A CA 1
ATOM 654 C C . THR A 1 79 ? 14.952 17.660 14.618 1.00 11.60 98 THR A C 1
ATOM 655 O O . THR A 1 79 ? 14.069 18.002 13.830 1.00 11.24 98 THR A O 1
ATOM 659 N N . GLU A 1 80 ? 14.963 16.465 15.208 1.00 10.72 99 GLU A N 1
ATOM 660 C CA . GLU A 1 80 ? 13.893 15.502 14.984 1.00 10.13 99 GLU A CA 1
ATOM 661 C C . GLU A 1 80 ? 13.818 14.566 16.178 1.00 9.87 99 GLU A C 1
ATOM 662 O O . GLU A 1 80 ? 14.832 13.996 16.598 1.00 10.10 99 GLU A O 1
ATOM 668 N N . MET A 1 81 ? 12.618 14.437 16.735 1.00 9.31 100 MET A N 1
ATOM 669 C CA . MET A 1 81 ? 12.380 13.462 17.793 1.00 9.53 100 MET A CA 1
ATOM 670 C C . MET A 1 81 ? 11.477 12.366 17.260 1.00 8.83 100 MET A C 1
ATOM 671 O O . MET A 1 81 ? 10.686 12.580 16.343 1.00 8.67 100 MET A O 1
ATOM 676 N N . TYR A 1 82 ? 11.611 11.188 17.854 1.00 8.33 101 TYR A N 1
ATOM 677 C CA . TYR A 1 82 ? 10.922 9.997 17.379 1.00 8.21 101 TYR A CA 1
ATOM 678 C C . TYR A 1 82 ? 9.793 9.647 18.322 1.00 7.86 101 TYR A C 1
ATOM 679 O O . TYR A 1 82 ? 9.974 8.899 19.284 1.00 7.35 101 TYR A O 1
ATOM 688 N N . PHE A 1 83 ? 8.629 10.216 18.033 1.00 7.91 102 PHE A N 1
ATOM 689 C CA . PHE A 1 83 ? 7.430 9.958 18.820 1.00 7.77 102 PHE A CA 1
ATOM 690 C C . PHE A 1 83 ? 6.890 8.556 18.511 1.00 7.75 102 PHE A C 1
ATOM 691 O O . PHE A 1 83 ? 7.516 7.791 17.768 1.00 7.25 102 PHE A O 1
ATOM 699 N N . SER A 1 84 ? 5.741 8.231 19.092 1.00 7.86 103 SER A N 1
ATOM 700 C CA . SER A 1 84 ? 5.283 6.846 19.133 1.00 7.32 103 SER A CA 1
ATOM 701 C C . SER A 1 84 ? 4.938 6.241 17.782 1.00 7.11 103 SER A C 1
ATOM 702 O O . SER A 1 84 ? 4.669 6.938 16.810 1.00 7.43 103 SER A O 1
ATOM 705 N N . GLY A 1 85 ? 4.960 4.916 17.745 1.00 7.30 104 GLY A N 1
ATOM 706 C CA . GLY A 1 85 ? 4.623 4.183 16.542 1.00 6.94 104 GLY A CA 1
ATOM 707 C C . GLY A 1 85 ? 4.769 2.691 16.743 1.00 7.10 104 GLY A C 1
ATOM 708 O O . GLY A 1 85 ? 4.806 2.200 17.877 1.00 6.90 104 GLY A O 1
ATOM 709 N N . SER A 1 86 ? 4.889 1.989 15.620 1.00 7.16 105 SER A N 1
ATOM 710 C CA . SER A 1 86 ? 4.712 0.543 15.571 1.00 7.35 105 SER A CA 1
ATOM 711 C C . SER A 1 86 ? 5.732 -0.064 14.617 1.00 6.88 105 SER A C 1
ATOM 712 O O . SER A 1 86 ? 6.476 0.659 13.958 1.00 7.35 105 SER A O 1
ATOM 715 N N . ALA A 1 87 ? 5.775 -1.392 14.543 1.00 6.85 106 ALA A N 1
ATOM 716 C CA . ALA A 1 87 ? 6.724 -2.044 13.656 1.00 7.03 106 ALA A CA 1
ATOM 717 C C . ALA A 1 87 ? 6.161 -3.349 13.139 1.00 7.61 106 ALA A C 1
ATOM 718 O O . ALA A 1 87 ? 5.392 -4.026 13.829 1.00 7.17 106 ALA A O 1
ATOM 720 N N . VAL A 1 88 ? 6.567 -3.679 11.918 1.00 7.09 107 VAL A N 1
ATOM 721 C CA . VAL A 1 88 ? 6.123 -4.892 11.241 1.00 7.76 107 VAL A CA 1
ATOM 722 C C . VAL A 1 88 ? 7.296 -5.633 10.624 1.00 7.86 107 VAL A C 1
ATOM 723 O O . VAL A 1 88 ? 8.350 -5.047 10.364 1.00 7.80 107 VAL A O 1
ATOM 727 N N . ALA A 1 89 ? 7.094 -6.923 10.380 1.00 8.15 108 ALA A N 1
ATOM 728 C CA . ALA A 1 89 ? 8.060 -7.713 9.629 1.00 8.35 108 ALA A CA 1
ATOM 729 C C . ALA A 1 89 ? 7.594 -7.754 8.175 1.00 8.68 108 ALA A C 1
ATOM 730 O O . ALA A 1 89 ? 6.592 -8.397 7.849 1.00 8.68 108 ALA A O 1
ATOM 732 N N . ASP A 1 90 ? 8.310 -7.037 7.311 1.00 8.73 109 ASP A N 1
ATOM 733 C CA . ASP A 1 90 ? 7.970 -6.972 5.890 1.00 8.76 109 ASP A CA 1
ATOM 734 C C . ASP A 1 90 ? 8.605 -8.179 5.190 1.00 9.13 109 ASP A C 1
ATOM 735 O O . ASP A 1 90 ? 9.546 -8.032 4.406 1.00 9.28 109 ASP A O 1
ATOM 740 N N . VAL A 1 91 ? 8.083 -9.370 5.501 1.00 9.21 110 VAL A N 1
ATOM 741 C CA . VAL A 1 91 ? 8.717 -10.644 5.099 1.00 9.73 110 VAL A CA 1
ATOM 742 C C . VAL A 1 91 ? 8.780 -10.896 3.587 1.00 9.91 110 VAL A C 1
ATOM 743 O O . VAL A 1 91 ? 9.603 -11.711 3.123 1.00 11.12 110 VAL A O 1
ATOM 747 N N . ASN A 1 92 ? 7.903 -10.230 2.837 1.00 9.24 111 ASN A N 1
ATOM 748 C CA . ASN A 1 92 ? 7.896 -10.325 1.376 1.00 9.37 111 ASN A CA 1
ATOM 749 C C . ASN A 1 92 ? 8.628 -9.141 0.733 1.00 8.97 111 ASN A C 1
ATOM 750 O O . ASN A 1 92 ? 8.673 -9.020 -0.492 1.00 9.07 111 ASN A O 1
ATOM 755 N N . ASN A 1 93 ? 9.203 -8.269 1.563 1.00 8.75 112 ASN A N 1
ATOM 756 C CA . ASN A 1 93 ? 9.991 -7.137 1.071 1.00 8.50 112 ASN A CA 1
ATOM 757 C C . ASN A 1 93 ? 9.188 -6.259 0.109 1.00 8.48 112 ASN A C 1
ATOM 758 O O . ASN A 1 93 ? 9.671 -5.889 -0.964 1.00 8.67 112 ASN A O 1
ATOM 763 N N . THR A 1 94 ? 7.959 -5.930 0.510 1.00 7.84 113 THR A N 1
ATOM 764 C CA . THR A 1 94 ? 7.120 -5.008 -0.265 1.00 7.91 113 THR A CA 1
ATOM 765 C C . THR A 1 94 ? 7.708 -3.591 -0.265 1.00 7.93 113 THR A C 1
ATOM 766 O O . THR A 1 94 ? 7.457 -2.806 -1.185 1.00 8.83 113 THR A O 1
ATOM 770 N N . SER A 1 95 ? 8.491 -3.273 0.767 1.00 8.00 114 SER A N 1
ATOM 771 C CA . SER A 1 95 ? 9.104 -1.944 0.896 1.00 8.25 114 SER A CA 1
ATOM 772 C C . SER A 1 95 ? 10.328 -1.774 -0.004 1.00 8.46 114 SER A C 1
ATOM 773 O O . SER A 1 95 ? 10.717 -0.641 -0.321 1.00 9.52 114 SER A O 1
ATOM 776 N N . GLY A 1 96 ? 10.929 -2.895 -0.410 1.00 8.91 115 GLY A N 1
ATOM 777 C CA . GLY A 1 96 ? 12.166 -2.851 -1.186 1.00 8.86 115 GLY A CA 1
ATOM 778 C C . GLY A 1 96 ? 13.430 -2.573 -0.377 1.00 9.16 115 GLY A C 1
ATOM 779 O O . GLY A 1 96 ? 14.526 -2.497 -0.940 1.00 8.75 115 GLY A O 1
ATOM 780 N N . PHE A 1 97 ? 13.294 -2.412 0.941 1.00 9.35 116 PHE A N 1
ATOM 781 C CA . PHE A 1 97 ? 14.455 -2.141 1.795 1.00 9.71 116 PHE A CA 1
ATOM 782 C C . PHE A 1 97 ? 15.344 -3.367 2.050 1.00 9.98 116 PHE A C 1
ATOM 783 O O . PHE A 1 97 ? 16.489 -3.217 2.482 1.00 10.08 116 PHE A O 1
ATOM 791 N N . GLY A 1 98 ? 14.825 -4.567 1.775 1.00 10.81 117 GLY A N 1
ATOM 792 C CA . GLY A 1 98 ? 15.626 -5.792 1.889 1.00 12.35 117 GLY A CA 1
ATOM 793 C C . GLY A 1 98 ? 16.756 -5.776 0.876 1.00 13.55 117 GLY A C 1
ATOM 794 O O . GLY A 1 98 ? 16.617 -5.188 -0.200 1.00 13.42 117 GLY A O 1
ATOM 795 N N . LYS A 1 99 ? 17.882 -6.396 1.228 1.00 14.85 118 LYS A N 1
ATOM 796 C CA . LYS A 1 99 ? 19.025 -6.499 0.319 1.00 16.94 118 LYS A CA 1
ATOM 797 C C . LYS A 1 99 ? 19.288 -7.972 -0.025 1.00 18.26 118 LYS A C 1
ATOM 798 O O . LYS A 1 99 ? 18.412 -8.640 -0.585 1.00 19.07 118 LYS A O 1
ATOM 804 N N . ASP A 1 100 ? 20.477 -8.474 0.299 1.00 19.40 119 ASP A N 1
ATOM 805 C CA . ASP A 1 100 ? 20.791 -9.893 0.120 1.00 20.21 119 ASP A CA 1
ATOM 806 C C . ASP A 1 100 ? 20.933 -10.647 1.455 1.00 20.88 119 ASP A C 1
ATOM 807 O O . ASP A 1 100 ? 21.490 -11.742 1.502 1.00 21.41 119 ASP A O 1
ATOM 809 N N . GLY A 1 101 ? 20.425 -10.060 2.538 1.00 21.48 120 GLY A N 1
ATOM 810 C CA . GLY A 1 101 ? 20.460 -10.713 3.848 1.00 21.69 120 GLY A CA 1
ATOM 811 C C . GLY A 1 101 ? 19.059 -11.056 4.309 1.00 21.79 120 GLY A C 1
ATOM 812 O O . GLY A 1 101 ? 18.306 -11.725 3.589 1.00 22.56 120 GLY A O 1
ATOM 813 N N . LYS A 1 102 ? 18.711 -10.585 5.506 1.00 21.27 121 LYS A N 1
ATOM 814 C CA . LYS A 1 102 ? 17.354 -10.720 6.038 1.00 20.35 121 LYS A CA 1
ATOM 815 C C . LYS A 1 102 ? 16.400 -9.718 5.383 1.00 19.59 121 LYS A C 1
ATOM 816 O O . LYS A 1 102 ? 16.797 -8.594 5.062 1.00 20.15 121 LYS A O 1
ATOM 818 N N . THR A 1 103 ? 15.151 -10.134 5.173 1.00 17.88 122 T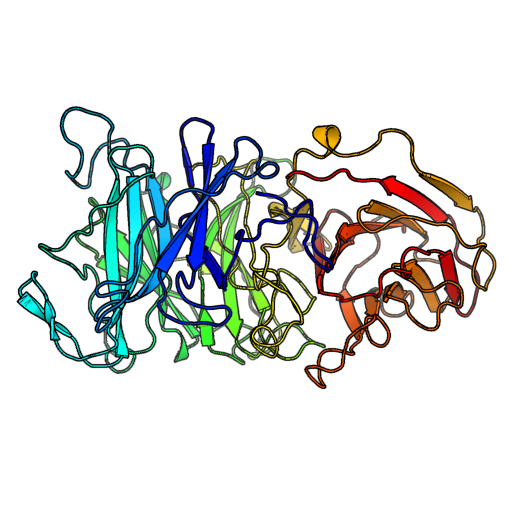HR A N 1
ATOM 819 C CA . THR A 1 103 ? 14.075 -9.212 4.778 1.00 16.05 122 THR A CA 1
ATOM 820 C C . THR A 1 103 ? 13.939 -8.145 5.872 1.00 14.47 122 THR A C 1
ATOM 821 O O . THR A 1 103 ? 14.333 -8.382 7.011 1.00 14.71 122 THR A O 1
ATOM 825 N N . PRO A 1 104 ? 13.387 -6.968 5.532 1.00 12.46 123 PRO A N 1
ATOM 826 C CA . PRO A 1 104 ? 13.431 -5.893 6.520 1.00 11.07 123 PRO A CA 1
ATOM 827 C C . PRO A 1 104 ? 12.313 -5.913 7.568 1.00 9.97 123 PRO A C 1
ATOM 828 O O . PRO A 1 104 ? 11.197 -6.376 7.302 1.00 9.97 123 PRO A O 1
ATOM 832 N N . LEU A 1 105 ? 12.642 -5.410 8.755 1.00 8.52 124 LEU A N 1
ATOM 833 C CA . LEU A 1 105 ? 11.632 -4.919 9.690 1.00 8.07 124 LEU A CA 1
ATOM 834 C C . LEU A 1 105 ? 11.439 -3.437 9.375 1.00 8.01 124 LEU A C 1
ATOM 835 O O . LEU A 1 105 ? 12.401 -2.733 9.037 1.00 8.46 124 LEU A O 1
ATOM 840 N N . VAL A 1 106 ? 10.194 -2.973 9.449 1.00 7.61 125 VAL A N 1
ATOM 841 C CA . VAL A 1 106 ? 9.893 -1.575 9.155 1.00 7.66 125 VAL A CA 1
ATOM 842 C C . VAL A 1 106 ? 9.155 -0.971 10.341 1.00 7.61 125 VAL A C 1
ATOM 843 O O . VAL A 1 106 ? 8.167 -1.537 10.815 1.00 8.33 125 VAL A O 1
ATOM 847 N N . ALA A 1 107 ? 9.670 0.160 10.828 1.00 7.19 126 ALA A N 1
ATOM 848 C CA . ALA A 1 107 ? 9.015 0.939 11.882 1.00 7.28 126 ALA A CA 1
ATOM 849 C C . ALA A 1 107 ? 8.301 2.127 11.268 1.00 7.22 126 ALA A C 1
ATOM 850 O O . ALA A 1 107 ? 8.835 2.770 10.359 1.00 7.97 126 ALA A O 1
ATOM 852 N N . MET A 1 108 ? 7.095 2.408 11.756 1.00 7.43 127 MET A N 1
ATOM 853 C CA . MET A 1 108 ? 6.378 3.606 11.347 1.00 7.18 127 MET A CA 1
ATOM 854 C C . MET A 1 108 ? 6.101 4.406 12.604 1.00 7.33 127 MET A C 1
ATOM 855 O O . MET A 1 108 ? 5.570 3.868 13.578 1.00 7.49 127 MET A O 1
ATOM 860 N N . TYR A 1 109 ? 6.489 5.680 12.578 1.00 7.40 128 TYR A N 1
ATOM 861 C CA . TYR A 1 109 ? 6.511 6.515 13.783 1.00 7.31 128 TYR A CA 1
ATOM 862 C C . TYR A 1 109 ? 6.156 7.944 13.434 1.00 7.57 128 TYR A C 1
ATOM 863 O O . TYR A 1 109 ? 6.191 8.349 12.262 1.00 7.75 128 TYR A O 1
ATOM 872 N N . THR A 1 110 ? 5.830 8.711 14.466 1.00 6.81 129 THR A N 1
ATOM 873 C CA . THR A 1 110 ? 5.594 10.133 14.290 1.00 7.50 129 THR A CA 1
ATOM 874 C C . THR A 1 110 ? 6.916 10.860 14.434 1.00 7.94 129 THR A C 1
ATOM 875 O O . THR A 1 110 ? 7.550 10.796 15.486 1.00 8.32 129 THR A O 1
ATOM 879 N N . SER A 1 111 ? 7.335 11.537 13.367 1.00 7.96 130 SER A N 1
ATOM 880 C CA . SER A 1 111 ? 8.428 12.493 13.465 1.00 8.29 130 SER A CA 1
ATOM 881 C C . SER A 1 111 ? 7.880 13.760 14.096 1.00 8.61 130 SER A C 1
ATOM 882 O O . SER A 1 111 ? 6.861 14.289 13.644 1.00 8.78 130 SER A O 1
ATOM 885 N N . TYR A 1 112 ? 8.536 14.222 15.153 1.00 8.90 131 TYR A N 1
ATOM 886 C CA . TYR A 1 112 ? 8.228 15.527 15.718 1.00 9.58 131 TYR A CA 1
ATOM 887 C C . TYR A 1 112 ? 9.391 16.470 15.410 1.00 9.61 131 TYR A C 1
ATOM 888 O O . TYR A 1 112 ? 10.545 16.157 15.691 1.00 9.02 131 TYR A O 1
ATOM 897 N N . TYR A 1 113 ? 9.080 17.612 14.806 1.00 10.04 132 TYR A N 1
ATOM 898 C CA . TYR A 1 113 ? 10.117 18.546 14.384 1.00 10.61 132 TYR A CA 1
ATOM 899 C C . TYR A 1 113 ? 10.108 19.769 15.300 1.00 11.30 132 TYR A C 1
ATOM 900 O O . TYR A 1 113 ? 9.197 20.582 15.204 1.00 11.58 132 TYR A O 1
ATOM 909 N N . PRO A 1 114 ? 11.108 19.893 16.202 1.00 12.05 133 PRO A N 1
ATOM 910 C CA . PRO A 1 114 ? 11.142 21.038 17.136 1.00 12.65 133 PRO A CA 1
ATOM 911 C C . PRO A 1 114 ? 11.409 22.380 16.460 1.00 13.27 133 PRO A C 1
ATOM 912 O O . PRO A 1 114 ? 11.186 23.435 17.073 1.00 13.66 133 PRO A O 1
ATOM 916 N N . VAL A 1 115 ? 11.919 22.335 15.231 1.00 13.62 134 VAL A N 1
ATOM 917 C CA . VAL A 1 115 ? 12.265 23.536 14.470 1.00 14.07 134 VAL A CA 1
ATOM 918 C C . VAL A 1 115 ? 11.828 23.384 13.020 1.00 13.92 134 VAL A C 1
ATOM 919 O O . VAL A 1 115 ? 11.846 22.274 12.463 1.00 13.76 134 VAL A O 1
ATOM 923 N N . ALA A 1 116 ? 11.438 24.502 12.412 1.00 14.00 135 ALA A N 1
ATOM 924 C CA . ALA A 1 116 ? 1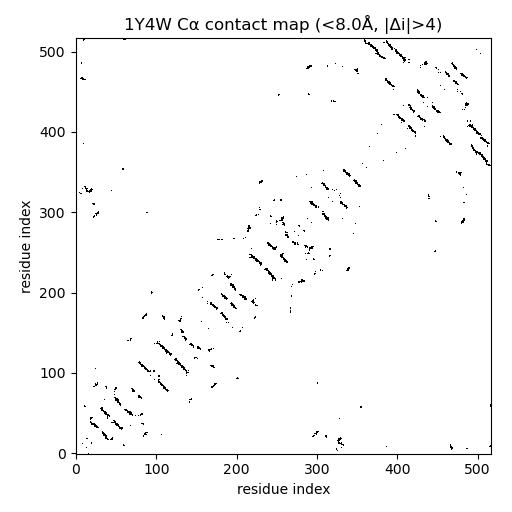1.149 24.544 10.983 1.00 14.39 135 ALA A CA 1
ATOM 925 C C . ALA A 1 116 ? 12.425 24.230 10.212 1.00 14.10 135 ALA A C 1
ATOM 926 O O . ALA A 1 116 ? 13.517 24.649 10.604 1.00 14.65 135 ALA A O 1
ATOM 928 N N . GLN A 1 117 ? 12.290 23.464 9.134 1.00 14.19 136 GLN A N 1
ATOM 929 C CA . GLN A 1 117 ? 13.454 22.994 8.382 1.00 14.07 136 GLN A CA 1
ATOM 930 C C . GLN A 1 117 ? 13.054 22.387 7.049 1.00 14.13 136 GLN A C 1
ATOM 931 O O . GLN A 1 117 ? 11.888 22.033 6.829 1.00 13.46 136 GLN A O 1
ATOM 937 N N . THR A 1 118 ? 14.037 22.277 6.160 1.00 14.19 137 THR A N 1
ATOM 938 C CA . THR A 1 118 ? 13.887 21.494 4.943 1.00 14.65 137 THR A CA 1
ATOM 939 C C . THR A 1 118 ? 14.605 20.159 5.150 1.00 14.38 137 THR A C 1
ATOM 940 O O . THR A 1 118 ? 15.763 20.122 5.585 1.00 14.73 137 THR A O 1
ATOM 944 N N . LEU A 1 119 ? 13.893 19.074 4.858 1.00 13.87 138 LEU A N 1
ATOM 945 C CA . LEU A 1 119 ? 14.389 17.711 5.067 1.00 13.72 138 LEU A CA 1
ATOM 946 C C . LEU A 1 119 ? 15.124 17.184 3.836 1.00 13.60 138 LEU A C 1
ATOM 947 O O . LEU A 1 119 ? 14.972 17.736 2.739 1.00 13.73 138 LEU A O 1
ATOM 952 N N . PRO A 1 120 ? 15.932 16.115 4.008 1.00 13.57 139 PRO A N 1
ATOM 953 C CA . PRO A 1 120 ? 16.623 15.509 2.860 1.00 13.59 139 PRO A CA 1
ATOM 954 C C . PRO A 1 120 ? 15.701 15.084 1.708 1.00 13.60 139 PRO A C 1
ATOM 955 O O . PRO A 1 120 ? 16.153 14.976 0.567 1.00 14.02 139 PRO A O 1
ATOM 959 N N . SER A 1 121 ? 14.429 14.824 2.011 1.00 13.23 140 SER A N 1
ATOM 960 C CA . SER A 1 121 ? 13.433 14.492 0.991 1.00 13.42 140 SER A CA 1
ATOM 961 C C . SER A 1 121 ? 13.041 15.701 0.140 1.00 13.67 140 SER A C 1
ATOM 962 O O . SER A 1 121 ? 12.388 15.545 -0.895 1.00 13.99 140 SER A O 1
ATOM 965 N N . GLY A 1 122 ? 13.413 16.893 0.596 1.00 13.80 141 GLY A N 1
ATOM 966 C CA . GLY A 1 122 ? 13.041 18.137 -0.082 1.00 14.06 141 GLY A CA 1
ATOM 967 C C . GLY A 1 122 ? 11.771 18.759 0.471 1.00 14.12 141 GLY A C 1
ATOM 968 O O . GLY A 1 122 ? 11.428 19.901 0.138 1.00 14.55 141 GLY A O 1
ATOM 969 N N . GLN A 1 123 ? 11.073 18.010 1.322 1.00 13.50 142 GLN A N 1
ATOM 970 C CA . GLN A 1 123 ? 9.891 18.518 1.999 1.00 13.20 142 GLN A CA 1
ATOM 971 C C . GLN A 1 123 ? 10.279 19.559 3.034 1.00 13.42 142 GLN A C 1
ATOM 972 O O . GLN A 1 123 ? 11.330 19.449 3.676 1.00 13.35 142 GLN A O 1
ATOM 978 N N . THR A 1 124 ? 9.420 20.560 3.204 1.00 13.57 143 THR A N 1
ATOM 979 C CA . THR A 1 124 ? 9.614 21.565 4.233 1.00 14.44 143 THR A CA 1
ATOM 980 C C . THR A 1 124 ? 8.598 21.319 5.343 1.00 14.04 143 THR A C 1
ATOM 981 O O . THR A 1 124 ? 7.426 21.052 5.072 1.00 14.46 143 THR A O 1
ATOM 985 N N . VAL A 1 125 ? 9.068 21.373 6.587 1.00 13.80 144 VAL A N 1
ATOM 986 C CA . VAL A 1 125 ? 8.197 21.184 7.747 1.00 13.95 144 VAL A CA 1
ATOM 987 C C . VAL A 1 125 ? 8.234 22.391 8.680 1.00 14.08 144 VAL A C 1
ATOM 988 O O . VAL A 1 125 ? 9.216 23.136 8.709 1.00 14.04 144 VAL A O 1
ATOM 992 N N . GLN A 1 126 ? 7.149 22.584 9.427 1.00 14.41 145 GLN A N 1
ATOM 993 C CA . GLN A 1 126 ? 7.032 23.710 10.356 1.00 14.95 145 GLN A CA 1
ATOM 994 C C . GLN A 1 126 ? 7.428 23.349 11.783 1.00 14.57 145 GLN A C 1
ATOM 995 O O . GLN A 1 126 ? 7.472 22.168 12.154 1.00 14.38 145 GLN A O 1
ATOM 1001 N N . GLU A 1 127 ? 7.718 24.374 12.583 1.00 14.55 146 GLU A N 1
ATOM 1002 C CA . GLU A 1 127 ? 8.002 24.183 13.995 1.00 14.17 146 GLU A CA 1
ATOM 1003 C C . GLU A 1 127 ? 6.836 23.451 14.661 1.00 13.55 146 GLU A C 1
ATOM 1004 O O . GLU A 1 127 ? 5.671 23.826 14.479 1.00 13.12 146 GLU A O 1
ATOM 1010 N N . ASP A 1 128 ? 7.173 22.397 15.406 1.00 12.73 147 ASP A N 1
ATOM 1011 C CA . ASP A 1 128 ? 6.209 21.586 16.171 1.00 12.63 147 ASP A CA 1
ATOM 1012 C C . ASP A 1 128 ? 5.301 20.707 15.318 1.00 11.82 147 ASP A C 1
ATOM 1013 O O . ASP A 1 128 ? 4.315 20.145 15.810 1.00 11.56 147 ASP A O 1
ATOM 1018 N N . GLN A 1 129 ? 5.641 20.573 14.043 1.00 10.52 148 GLN A N 1
ATOM 1019 C CA . GLN A 1 129 ? 4.894 19.698 13.152 1.00 9.97 148 GLN A CA 1
ATOM 1020 C C . GLN A 1 129 ? 5.075 18.232 13.561 1.00 9.81 148 GLN A C 1
ATOM 1021 O O . GLN A 1 129 ? 6.149 17.829 14.026 1.00 9.44 148 GLN A O 1
ATOM 1027 N N . GLN A 1 130 ? 3.996 17.469 13.400 1.00 9.07 149 GLN A N 1
ATOM 1028 C CA . GLN A 1 130 ? 3.999 16.016 13.577 1.00 8.80 149 GLN A CA 1
ATOM 1029 C C . GLN A 1 130 ? 3.598 15.371 12.259 1.00 8.62 149 GLN A C 1
ATOM 1030 O O . GLN A 1 130 ? 2.552 15.703 11.700 1.00 8.83 149 GLN A O 1
ATOM 1036 N N . SER A 1 131 ? 4.443 14.462 11.759 1.00 8.02 150 SER A N 1
ATOM 1037 C CA . SER A 1 131 ? 4.200 13.769 10.493 1.00 8.42 150 SER A CA 1
ATOM 1038 C C . SER A 1 131 ? 4.545 12.297 10.677 1.00 8.36 150 SER A C 1
ATOM 1039 O O . SER A 1 131 ? 5.210 11.951 11.651 1.00 8.40 150 SER A O 1
ATOM 1042 N N . GLN A 1 132 ? 4.107 11.439 9.752 1.00 8.26 151 GLN A N 1
ATOM 1043 C CA . GLN A 1 132 ? 4.387 9.998 9.869 1.00 8.14 151 GLN A CA 1
ATOM 1044 C C . GLN A 1 132 ? 5.552 9.605 8.963 1.00 8.38 151 GLN A C 1
ATOM 1045 O O . GLN A 1 132 ? 5.546 9.895 7.762 1.00 8.74 151 GLN A O 1
ATOM 1051 N N . SER A 1 133 ? 6.538 8.932 9.551 1.00 8.38 152 SER A N 1
ATOM 1052 C CA . SER A 1 133 ? 7.753 8.550 8.852 1.00 8.17 152 SER A CA 1
ATOM 1053 C C . SER A 1 133 ? 8.035 7.068 9.050 1.00 8.19 152 SER A C 1
ATOM 1054 O O . SER A 1 133 ? 7.403 6.421 9.902 1.00 7.91 152 SER A O 1
ATOM 1057 N N . ILE A 1 134 ? 8.970 6.530 8.264 1.00 8.04 153 ILE A N 1
ATOM 1058 C CA . ILE A 1 134 ? 9.378 5.124 8.405 1.00 8.12 153 ILE A CA 1
ATOM 1059 C C . ILE A 1 134 ? 10.892 4.925 8.466 1.00 8.11 153 ILE A C 1
ATOM 1060 O O . ILE A 1 134 ? 11.662 5.758 7.978 1.00 8.09 153 ILE A O 1
ATOM 1065 N N . ALA A 1 135 ? 11.295 3.814 9.084 1.00 7.63 154 ALA A N 1
ATOM 1066 C CA . ALA A 1 135 ? 12.699 3.404 9.159 1.00 7.64 154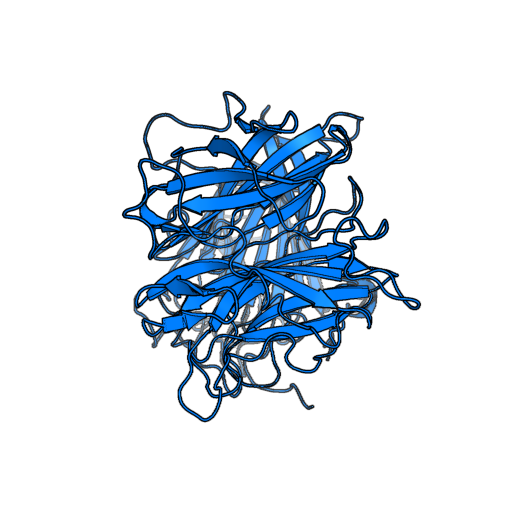 ALA A CA 1
ATOM 1067 C C . ALA A 1 135 ? 12.739 1.902 8.949 1.00 7.77 154 ALA A C 1
ATOM 1068 O O . ALA A 1 135 ? 11.717 1.230 9.103 1.00 7.59 154 ALA A O 1
ATOM 1070 N N . TYR A 1 136 ? 13.910 1.367 8.613 1.00 7.70 155 TYR A N 1
ATOM 1071 C CA . TYR A 1 136 ? 14.011 -0.073 8.405 1.00 8.38 155 TYR A CA 1
ATOM 1072 C C . TYR A 1 136 ? 15.236 -0.678 9.076 1.00 8.44 155 TYR A C 1
ATOM 1073 O O . TYR A 1 136 ? 16.231 0.006 9.316 1.00 8.09 155 TYR A O 1
ATOM 1082 N N . SER A 1 137 ? 15.130 -1.964 9.394 1.00 7.70 156 SER A N 1
ATOM 1083 C CA . SER A 1 137 ? 16.229 -2.694 10.015 1.00 8.10 156 SER A CA 1
ATOM 1084 C C . SER A 1 137 ? 16.471 -4.001 9.283 1.00 8.30 156 SER A C 1
ATOM 1085 O O . SER A 1 137 ? 15.530 -4.736 8.973 1.00 8.58 156 SER A O 1
ATOM 1088 N N . LEU A 1 138 ? 17.743 -4.279 9.021 1.00 8.64 157 LEU A N 1
ATOM 1089 C CA . LEU A 1 138 ? 18.135 -5.520 8.361 1.00 9.22 157 LEU A CA 1
ATOM 1090 C C . LEU A 1 138 ? 18.890 -6.459 9.308 1.00 9.61 157 LEU A C 1
ATOM 1091 O O . LEU A 1 138 ? 19.412 -7.491 8.873 1.00 10.71 157 LEU A O 1
ATOM 1096 N N . ASP A 1 139 ? 18.934 -6.102 10.591 1.00 9.64 158 ASP A N 1
ATOM 1097 C CA . ASP A 1 139 ? 19.583 -6.940 11.602 1.00 9.57 158 ASP A CA 1
ATOM 1098 C C . ASP A 1 139 ? 18.634 -7.298 12.750 1.00 9.87 158 ASP A C 1
ATOM 1099 O O . ASP A 1 139 ? 19.024 -7.307 13.918 1.00 9.62 158 ASP A O 1
ATOM 1104 N N . ASP A 1 140 ? 17.384 -7.598 12.399 1.00 10.05 159 ASP A N 1
ATOM 1105 C CA . ASP A 1 140 ? 16.391 -8.058 13.373 1.00 11.22 159 ASP A CA 1
ATOM 1106 C C . ASP A 1 140 ? 16.119 -7.012 14.457 1.00 10.68 159 ASP A C 1
ATOM 1107 O O . ASP A 1 140 ? 15.834 -7.357 15.607 1.00 11.00 159 ASP A O 1
ATOM 1112 N N . GLY A 1 141 ? 16.213 -5.734 14.090 1.00 10.14 160 GLY A N 1
ATOM 1113 C CA . GLY A 1 141 ? 15.792 -4.654 14.983 1.00 9.88 160 GLY A CA 1
ATOM 1114 C C . GLY A 1 141 ? 16.870 -4.033 15.853 1.00 9.93 160 GLY A C 1
ATOM 1115 O O . GLY A 1 141 ? 16.591 -3.122 16.635 1.00 9.58 160 GLY A O 1
ATOM 1116 N N . LEU A 1 142 ? 18.106 -4.504 15.710 1.00 9.99 161 LEU A N 1
ATOM 1117 C CA . LEU A 1 142 ? 19.211 -3.955 16.502 1.00 10.16 161 LEU A CA 1
ATOM 1118 C C . LEU A 1 142 ? 19.535 -2.520 16.088 1.00 9.87 161 LEU A C 1
ATOM 1119 O O . LEU A 1 142 ? 19.651 -1.636 16.940 1.00 9.99 161 LEU A O 1
ATOM 1124 N N . THR A 1 143 ? 19.695 -2.305 14.781 1.00 9.66 162 THR A N 1
ATOM 1125 C CA . THR A 1 143 ? 19.956 -0.972 14.233 1.00 9.06 162 THR A CA 1
ATOM 1126 C C . THR A 1 143 ? 18.943 -0.635 13.155 1.00 8.83 162 THR A C 1
ATOM 1127 O O . THR A 1 143 ? 18.392 -1.526 12.497 1.00 8.00 162 THR A O 1
ATOM 1131 N N . TRP A 1 144 ? 18.741 0.663 12.963 1.00 8.79 163 TRP A N 1
ATOM 1132 C CA . TRP A 1 144 ? 17.695 1.186 12.097 1.00 8.71 163 TRP A CA 1
ATOM 1133 C C . TRP A 1 144 ? 18.218 2.305 11.213 1.00 9.46 163 TRP A C 1
ATOM 1134 O O . TRP A 1 144 ? 19.072 3.086 11.632 1.00 9.91 163 TRP A O 1
ATOM 1145 N N . THR A 1 145 ? 17.696 2.362 9.991 1.00 8.85 164 THR A N 1
ATOM 1146 C CA . THR A 1 145 ? 18.020 3.425 9.053 1.00 9.65 164 THR A CA 1
ATOM 1147 C C . THR A 1 145 ? 16.725 4.151 8.712 1.00 9.23 164 THR A C 1
ATOM 1148 O O . THR A 1 145 ? 15.744 3.531 8.292 1.00 9.10 164 THR A O 1
ATOM 1152 N N . THR A 1 146 ? 16.709 5.461 8.929 1.00 9.16 165 THR A N 1
ATOM 1153 C CA . THR A 1 146 ? 15.527 6.258 8.604 1.00 9.18 165 THR A CA 1
ATOM 1154 C C . THR A 1 146 ? 15.435 6.478 7.093 1.00 9.53 165 THR A C 1
ATOM 1155 O O . THR A 1 146 ? 16.464 6.583 6.411 1.00 9.85 165 THR A O 1
ATOM 1159 N N . TYR A 1 147 ? 14.204 6.510 6.576 1.00 9.37 166 TYR A N 1
ATOM 1160 C CA . TYR A 1 147 ? 13.954 6.644 5.131 1.00 9.65 166 TYR A CA 1
ATOM 1161 C C . TYR A 1 147 ? 14.065 8.104 4.687 1.00 9.86 166 TYR A C 1
ATOM 1162 O O . TYR A 1 147 ? 13.071 8.754 4.322 1.00 9.92 166 TYR A O 1
ATOM 1171 N N . ASP A 1 148 ? 15.297 8.608 4.721 1.00 9.84 167 ASP A N 1
ATOM 1172 C CA . ASP A 1 148 ? 15.574 10.031 4.516 1.00 10.27 167 ASP A CA 1
ATOM 1173 C C . ASP A 1 148 ? 15.137 10.534 3.148 1.00 10.35 167 ASP A C 1
ATOM 1174 O O . ASP A 1 148 ? 14.725 11.691 3.009 1.00 10.86 167 ASP A O 1
ATOM 1179 N N . ALA A 1 149 ? 15.226 9.663 2.142 1.00 10.42 168 ALA A N 1
ATOM 1180 C CA . ALA A 1 149 ? 14.936 10.054 0.755 1.00 10.58 168 ALA A CA 1
ATOM 1181 C C . ALA A 1 149 ? 13.515 10.577 0.561 1.00 10.91 168 ALA A C 1
ATOM 1182 O O . ALA A 1 149 ? 13.279 11.419 -0.318 1.00 11.45 168 ALA A O 1
ATOM 1184 N N . ALA A 1 150 ? 12.572 10.075 1.365 1.00 10.27 169 ALA A N 1
ATOM 1185 C CA . ALA A 1 150 ? 11.156 10.425 1.190 1.00 10.59 169 ALA A CA 1
ATOM 1186 C C . ALA A 1 150 ? 10.374 10.781 2.466 1.00 10.20 169 ALA A C 1
ATOM 1187 O O . ALA A 1 150 ? 9.226 11.223 2.366 1.00 10.52 169 ALA A O 1
ATOM 1189 N N . ASN A 1 151 ? 10.971 10.595 3.647 1.00 9.94 170 ASN A N 1
ATOM 1190 C CA . ASN A 1 151 ? 10.277 10.958 4.894 1.00 9.82 170 ASN A CA 1
ATOM 1191 C C . ASN A 1 151 ? 9.944 12.459 4.935 1.00 9.71 170 ASN A C 1
ATOM 1192 O O . ASN A 1 151 ? 10.722 13.278 4.426 1.00 10.19 170 ASN A O 1
ATOM 1197 N N . PRO A 1 152 ? 8.797 12.823 5.546 1.00 9.34 171 PRO A N 1
ATOM 1198 C CA . PRO A 1 152 ? 7.772 11.893 6.042 1.00 9.49 171 PRO A CA 1
ATOM 1199 C C . PRO A 1 152 ? 6.889 11.339 4.927 1.00 9.56 171 PRO A C 1
ATOM 1200 O O . PRO A 1 152 ? 6.642 12.027 3.930 1.00 9.75 171 PRO A O 1
ATOM 1204 N N . VAL A 1 153 ? 6.418 10.106 5.114 1.00 9.27 172 VAL A N 1
ATOM 1205 C CA . VAL A 1 153 ? 5.581 9.425 4.125 1.00 9.94 172 VAL A CA 1
ATOM 1206 C C . VAL A 1 153 ? 4.106 9.818 4.214 1.00 10.09 172 VAL A C 1
ATOM 1207 O O . VAL A 1 153 ? 3.363 9.656 3.241 1.00 10.89 172 VAL A O 1
ATOM 1211 N N . ILE A 1 154 ? 3.683 10.310 5.380 1.00 9.94 173 ILE A N 1
ATOM 1212 C CA . ILE A 1 154 ? 2.383 10.972 5.516 1.00 10.03 173 ILE A CA 1
ATOM 1213 C C . ILE A 1 154 ? 2.625 12.323 6.195 1.00 10.24 173 ILE A C 1
ATOM 1214 O O . ILE A 1 154 ? 2.556 12.439 7.425 1.00 10.00 173 ILE A O 1
ATOM 1219 N N . PRO A 1 155 ? 2.958 13.352 5.397 1.00 10.62 174 PRO A N 1
ATOM 1220 C CA . PRO A 1 155 ? 3.318 14.646 5.989 1.00 10.75 174 PRO A CA 1
ATOM 1221 C C . PRO A 1 155 ? 2.181 15.362 6.715 1.00 10.93 174 PRO A C 1
ATOM 1222 O O . PRO A 1 155 ? 2.412 15.936 7.780 1.00 11.10 174 PRO A O 1
ATOM 1226 N N . ASN A 1 156 ? 0.977 15.319 6.147 1.00 10.71 175 ASN A N 1
ATOM 1227 C CA . ASN A 1 156 ? -0.115 16.204 6.577 1.00 10.83 175 ASN A CA 1
ATOM 1228 C C . ASN A 1 156 ? -1.350 15.456 7.047 1.00 10.56 175 ASN A C 1
ATOM 1229 O O . ASN A 1 156 ? -1.661 14.390 6.511 1.00 10.68 175 ASN A O 1
ATOM 1234 N N . PRO A 1 157 ? -2.094 16.034 8.014 1.00 10.61 176 PRO A N 1
ATOM 1235 C CA . PRO A 1 157 ? -3.375 15.414 8.332 1.00 10.79 176 PRO A CA 1
ATOM 1236 C C . PRO A 1 157 ? -4.291 15.508 7.114 1.00 11.44 176 PRO A C 1
ATOM 1237 O O . PRO A 1 157 ? -4.053 16.351 6.237 1.00 11.11 176 PRO A O 1
ATOM 1241 N N . PRO A 1 158 ? -5.323 14.649 7.040 1.00 11.87 177 PRO A N 1
ATOM 1242 C CA . PRO A 1 158 ? -6.226 14.694 5.888 1.00 12.29 177 PRO A CA 1
ATOM 1243 C C . PRO A 1 158 ? -6.998 16.006 5.836 1.00 12.63 177 PRO A C 1
ATOM 1244 O O . PRO A 1 158 ? -7.299 16.574 6.880 1.00 12.37 177 PRO A O 1
ATOM 1248 N N . SER A 1 159 ? -7.300 16.489 4.634 1.00 13.14 178 SER A N 1
ATOM 1249 C CA . SER A 1 159 ? -8.248 17.589 4.477 1.00 14.09 178 SER A CA 1
ATOM 1250 C C . SER A 1 159 ? -9.595 17.152 5.062 1.00 13.55 178 SER A C 1
ATOM 1251 O O . SER A 1 159 ? -9.973 15.979 4.923 1.00 13.43 178 SER A O 1
ATOM 1254 N N . PRO A 1 160 ? -10.337 18.081 5.705 1.00 13.27 179 PRO A N 1
ATOM 1255 C CA . PRO A 1 160 ? -10.064 19.508 5.894 1.00 13.10 179 PRO A CA 1
ATOM 1256 C C . PRO A 1 160 ? -9.359 19.841 7.211 1.00 12.80 179 PRO A C 1
ATOM 1257 O O . PRO A 1 160 ? -9.514 20.953 7.737 1.00 12.67 179 PRO A O 1
ATOM 1261 N N . TYR A 1 161 ? -8.558 18.906 7.714 1.00 12.15 180 TYR A N 1
ATOM 1262 C CA . TYR A 1 161 ? -7.941 19.050 9.028 1.00 11.58 180 TYR A CA 1
ATOM 1263 C C . TYR A 1 161 ? -6.465 19.440 8.977 1.00 11.39 180 TYR A C 1
ATOM 1264 O O . TYR A 1 161 ? -5.698 19.135 9.889 1.00 10.91 180 TYR A O 1
ATOM 1273 N N . GLU A 1 162 ? -6.073 20.161 7.928 1.00 11.02 181 GLU A N 1
ATOM 1274 C CA . GLU A 1 162 ? -4.678 20.567 7.766 1.00 10.89 181 GLU A CA 1
ATOM 1275 C C . GLU A 1 162 ? -4.141 21.338 8.979 1.00 10.30 181 GLU A C 1
ATOM 1276 O O . GLU A 1 162 ? -2.947 21.260 9.289 1.00 10.77 181 GLU A O 1
ATOM 1282 N N . ALA A 1 163 ? -5.030 22.071 9.660 1.00 10.08 182 ALA A N 1
ATOM 1283 C CA . ALA A 1 163 ? -4.660 22.881 10.821 1.00 9.95 182 ALA A CA 1
ATOM 1284 C C . ALA A 1 163 ? -4.183 22.040 12.000 1.00 9.90 182 ALA A C 1
ATOM 1285 O O . ALA A 1 163 ? -3.633 22.581 12.967 1.00 9.77 182 ALA A O 1
ATOM 1287 N N . GLU A 1 164 ? -4.408 20.726 11.910 1.00 9.72 183 GLU A N 1
ATOM 1288 C CA . GLU A 1 164 ? -4.061 19.795 12.994 1.00 9.94 183 GLU A CA 1
ATOM 1289 C C . GLU A 1 164 ? -2.632 19.264 12.883 1.00 10.17 183 GLU A C 1
ATOM 1290 O O . GLU A 1 164 ? -2.283 18.271 13.528 1.00 10.04 183 GLU A O 1
ATOM 1296 N N . TYR A 1 165 ? -1.804 19.943 12.095 1.00 10.31 184 TYR A N 1
ATOM 1297 C CA . TYR A 1 165 ? -0.439 19.476 11.812 1.00 10.38 184 TYR A CA 1
ATOM 1298 C C . TYR A 1 165 ? 0.472 19.308 13.041 1.00 10.37 184 TYR A C 1
ATOM 1299 O O . TYR A 1 165 ? 1.489 18.623 12.946 1.00 10.70 184 TYR A O 1
ATOM 1308 N N . GLN A 1 166 ? 0.135 19.958 14.163 1.00 9.84 185 GLN A N 1
ATOM 1309 C CA . GLN A 1 166 ? 0.892 19.788 15.412 1.00 9.75 185 GLN A CA 1
ATOM 1310 C C . GLN A 1 166 ? 0.393 18.623 16.270 1.00 9.33 185 GLN A C 1
ATOM 1311 O O . GLN A 1 166 ? 1.033 18.265 17.264 1.00 9.26 185 GLN A O 1
ATOM 1317 N N . ASN A 1 167 ? -0.740 18.040 15.886 1.00 9.13 186 ASN A N 1
ATOM 1318 C CA . ASN A 1 167 ? -1.354 16.964 16.670 1.00 9.27 186 ASN A CA 1
ATOM 1319 C C . ASN A 1 167 ? -1.915 15.878 15.771 1.00 9.08 186 ASN A C 1
ATOM 1320 O O . ASN A 1 167 ? -3.123 15.764 15.572 1.00 9.31 186 ASN A O 1
ATOM 1325 N N . PHE A 1 168 ? -1.001 15.084 15.226 1.00 8.82 187 PHE A N 1
ATOM 1326 C CA . PHE A 1 168 ? -1.319 14.100 14.208 1.00 8.13 187 PHE A CA 1
ATOM 1327 C C . PHE A 1 168 ? -0.280 13.013 14.380 1.00 8.01 187 PHE A C 1
ATOM 1328 O O . PHE A 1 168 ? 0.853 13.159 13.944 1.00 7.80 187 PHE A O 1
ATOM 1336 N N . ARG A 1 169 ? -0.654 11.936 15.065 1.00 7.74 188 ARG A N 1
ATOM 1337 C CA . ARG A 1 169 ? 0.394 11.068 15.605 1.00 7.83 188 ARG A CA 1
ATOM 1338 C C . ARG A 1 169 ? 0.016 9.619 15.927 1.00 7.82 188 ARG A C 1
ATOM 1339 O O . ARG A 1 169 ? -1.150 9.227 15.878 1.00 8.27 188 ARG A O 1
ATOM 1347 N N . ASP A 1 170 ? 1.057 8.856 16.264 1.00 7.57 189 ASP A N 1
ATOM 1348 C CA . ASP A 1 170 ? 0.955 7.503 16.839 1.00 7.62 189 ASP A CA 1
ATOM 1349 C C . ASP A 1 170 ? 0.448 6.445 15.854 1.00 7.63 189 ASP A C 1
ATOM 1350 O O . ASP A 1 170 ? -0.561 5.756 16.125 1.00 8.05 189 ASP A O 1
ATOM 1355 N N . PRO A 1 171 ? 1.145 6.289 14.711 1.00 7.42 190 PRO A N 1
ATOM 1356 C CA . PRO A 1 171 ? 0.712 5.321 13.712 1.00 7.58 190 PRO A CA 1
ATOM 1357 C C . PRO A 1 171 ? 0.855 3.882 14.185 1.00 7.87 190 PRO A C 1
ATOM 1358 O O . PRO A 1 171 ? 1.949 3.462 14.584 1.00 8.35 190 PRO A O 1
ATOM 1362 N N . PHE A 1 172 ? -0.250 3.139 14.127 1.00 7.25 191 PHE A N 1
ATOM 1363 C CA . PHE A 1 172 ? -0.222 1.697 14.317 1.00 7.15 191 PHE A CA 1
ATOM 1364 C C . PHE A 1 172 ? -0.449 1.007 12.975 1.00 7.22 191 PHE A C 1
ATOM 1365 O O . PHE A 1 172 ? -1.561 1.035 12.437 1.00 7.20 191 PHE A O 1
ATOM 1373 N N . VAL A 1 173 ? 0.617 0.419 12.442 1.00 7.41 192 VAL A N 1
ATOM 1374 C CA . VAL A 1 173 ? 0.556 -0.272 11.158 1.00 7.84 192 VAL A CA 1
ATOM 1375 C C . VAL A 1 173 ? 0.563 -1.791 11.345 1.00 8.27 192 VAL A C 1
ATOM 1376 O O . VAL A 1 173 ? 1.228 -2.314 12.241 1.00 7.83 192 VAL A O 1
ATOM 1380 N N . PHE A 1 174 ? -0.173 -2.483 10.478 1.00 8.02 193 PHE A N 1
ATOM 1381 C CA . PHE A 1 174 ? -0.228 -3.939 10.494 1.00 8.54 193 PHE A CA 1
ATOM 1382 C C . PHE A 1 174 ? -0.562 -4.475 9.114 1.00 9.07 193 PHE A C 1
ATOM 1383 O O . PHE A 1 174 ? -1.125 -3.762 8.277 1.00 8.57 193 PHE A O 1
ATOM 1391 N N . TRP A 1 175 ? -0.205 -5.737 8.877 1.00 9.41 194 TRP A N 1
ATOM 1392 C CA . TRP A 1 175 ? -0.608 -6.404 7.650 1.00 10.03 194 TRP A CA 1
ATOM 1393 C C . TRP A 1 175 ? -2.013 -6.959 7.828 1.00 10.35 194 TRP A C 1
ATOM 1394 O O . TRP A 1 175 ? -2.260 -7.759 8.736 1.00 10.36 194 TRP A O 1
ATOM 1405 N N . HIS A 1 176 ? -2.931 -6.525 6.966 1.00 11.06 195 HIS A N 1
ATOM 1406 C CA . HIS A 1 176 ? -4.305 -7.021 6.992 1.00 11.95 195 HIS A CA 1
ATOM 1407 C C . HIS A 1 176 ? -4.431 -8.205 6.030 1.00 12.97 195 HIS A C 1
ATOM 1408 O O . HIS A 1 176 ? -4.445 -8.019 4.809 1.00 12.70 195 HIS A O 1
ATOM 1415 N N . ASP A 1 177 ? -4.503 -9.414 6.596 1.00 14.56 196 ASP A N 1
ATOM 1416 C CA . ASP A 1 177 ? -4.555 -10.658 5.820 1.00 16.29 196 ASP A CA 1
ATOM 1417 C C . ASP A 1 177 ? -5.678 -10.670 4.774 1.00 16.69 196 ASP A C 1
ATOM 1418 O O . ASP A 1 177 ? -5.459 -11.051 3.623 1.00 17.24 196 ASP A O 1
ATOM 1423 N N . GLU A 1 178 ? -6.873 -10.251 5.188 1.00 17.02 197 GLU A N 1
ATOM 1424 C CA . GLU A 1 178 ? -8.084 -10.363 4.359 1.00 17.58 197 GLU A CA 1
ATOM 1425 C C . GLU A 1 178 ? -8.055 -9.528 3.075 1.00 17.20 197 GLU A C 1
ATOM 1426 O O . GLU A 1 178 ? -8.598 -9.945 2.046 1.00 18.11 197 GLU A O 1
ATOM 1432 N N . SER A 1 179 ? -7.434 -8.350 3.133 1.00 16.11 198 SER A N 1
ATOM 1433 C CA . SER A 1 179 ? -7.368 -7.462 1.968 1.00 15.22 198 SER A CA 1
ATOM 1434 C C . SER A 1 179 ? -5.976 -7.428 1.340 1.00 14.74 198 SER A C 1
ATOM 1435 O O . SER A 1 179 ? -5.770 -6.774 0.316 1.00 14.61 198 SER A O 1
ATOM 1438 N N . GLN A 1 180 ? -5.030 -8.132 1.963 1.00 14.36 199 GLN A N 1
ATOM 1439 C CA . GLN A 1 180 ? -3.638 -8.158 1.506 1.00 14.19 199 GLN A CA 1
ATOM 1440 C C . GLN A 1 180 ? -3.101 -6.736 1.301 1.00 13.68 199 GLN A C 1
ATOM 1441 O O . GLN A 1 180 ? -2.598 -6.375 0.232 1.00 13.86 199 GLN A O 1
ATOM 1447 N N . LYS A 1 181 ? -3.215 -5.940 2.361 1.00 12.68 200 LYS A N 1
ATOM 1448 C CA . LYS A 1 181 ? -2.793 -4.547 2.367 1.00 12.21 200 LYS A CA 1
ATOM 1449 C C . LYS A 1 181 ? -2.174 -4.226 3.717 1.00 11.18 200 LYS A C 1
ATOM 1450 O O . LYS A 1 181 ? -2.598 -4.783 4.727 1.00 11.03 200 LYS A O 1
ATOM 1456 N N . TRP A 1 182 ? -1.197 -3.318 3.732 1.00 10.47 201 TRP A N 1
ATOM 1457 C CA . TRP A 1 182 ? -0.762 -2.685 4.970 1.00 9.72 201 TRP A CA 1
ATOM 1458 C C . TRP A 1 182 ? -1.836 -1.675 5.360 1.00 9.30 201 TRP A C 1
ATOM 1459 O O . TRP A 1 182 ? -2.317 -0.917 4.508 1.00 8.89 201 TRP A O 1
ATOM 1470 N N . VAL A 1 183 ? -2.199 -1.670 6.640 1.00 8.51 202 VAL A N 1
ATOM 1471 C CA . VAL A 1 183 ? -3.192 -0.733 7.180 1.00 8.55 202 VAL A CA 1
ATOM 1472 C C . VAL A 1 183 ? -2.524 0.044 8.312 1.00 8.28 202 VAL A C 1
ATOM 1473 O O . VAL A 1 183 ? -1.876 -0.558 9.167 1.00 8.25 202 VAL A O 1
ATOM 1477 N N . VAL A 1 184 ? -2.676 1.367 8.315 1.00 7.84 203 VAL A N 1
ATOM 1478 C CA . VAL A 1 184 ? -2.177 2.168 9.434 1.00 7.44 203 VAL A CA 1
ATOM 1479 C C . VAL A 1 184 ? -3.299 2.996 10.038 1.00 7.68 203 VAL A C 1
ATOM 1480 O O . VAL A 1 184 ? -4.109 3.575 9.311 1.00 7.65 203 VAL A O 1
ATOM 1484 N N . VAL A 1 185 ? -3.354 3.024 11.367 1.00 7.28 204 VAL A N 1
ATOM 1485 C CA . VAL A 1 185 ? -4.309 3.858 12.096 1.00 7.95 204 VAL A CA 1
ATOM 1486 C C . VAL A 1 185 ? -3.541 4.972 12.809 1.00 7.67 204 VAL A C 1
ATOM 1487 O O . VAL A 1 185 ? -2.595 4.710 13.560 1.00 7.86 204 VAL A O 1
ATOM 1491 N N . THR A 1 186 ? -3.951 6.215 12.550 1.00 7.64 205 THR A N 1
ATOM 1492 C CA . THR A 1 186 ? -3.323 7.407 13.137 1.00 8.11 205 THR A CA 1
ATOM 1493 C C . THR A 1 186 ? -4.356 8.194 13.931 1.00 7.91 205 THR A C 1
ATOM 1494 O O . THR A 1 186 ? -5.555 8.006 13.742 1.00 7.75 205 THR A O 1
ATOM 1498 N N . SER A 1 187 ? -3.885 9.074 14.815 1.00 8.15 206 SER A N 1
ATOM 1499 C CA . SER A 1 187 ? -4.787 9.923 15.598 1.00 8.01 206 SER A CA 1
ATOM 1500 C C . SER A 1 187 ? -4.685 11.403 15.258 1.00 8.19 206 SER A C 1
ATOM 1501 O O . SER A 1 187 ? -3.604 11.989 15.347 1.00 7.89 206 SER A O 1
ATOM 1504 N N . ILE A 1 188 ? -5.826 11.994 14.902 1.00 8.16 207 ILE A N 1
ATOM 1505 C CA . ILE A 1 188 ? -5.933 13.445 14.787 1.00 8.65 207 ILE A CA 1
ATOM 1506 C C . ILE A 1 188 ? -6.327 13.879 16.196 1.00 8.48 207 ILE A C 1
ATOM 1507 O O . ILE A 1 188 ? -7.508 14.000 16.527 1.00 8.75 207 ILE A O 1
ATOM 1512 N N . ALA A 1 189 ? -5.306 14.059 17.028 1.00 8.50 208 ALA A N 1
ATOM 1513 C CA . ALA A 1 189 ? -5.452 13.927 18.488 1.00 8.82 208 ALA A CA 1
ATOM 1514 C C . ALA A 1 189 ? -6.459 14.885 19.123 1.00 9.14 208 ALA A C 1
ATOM 1515 O O . ALA A 1 189 ? -7.249 14.479 19.979 1.00 9.08 208 ALA A O 1
ATOM 1517 N N . GLU A 1 190 ? -6.431 16.146 18.689 1.00 9.77 209 GLU A N 1
ATOM 1518 C CA . GLU A 1 190 ? -7.296 17.180 19.284 1.00 10.33 209 GLU A CA 1
ATOM 1519 C C . GLU A 1 190 ? -8.754 17.046 18.845 1.00 10.40 209 GLU A C 1
ATOM 1520 O O . GLU A 1 190 ? -9.661 17.547 19.515 1.00 11.00 209 GLU A O 1
ATOM 1526 N N . LEU A 1 191 ? -8.972 16.396 17.706 1.00 10.34 210 LEU A N 1
ATOM 1527 C CA . LEU A 1 191 ? -10.325 16.204 17.181 1.00 9.91 210 LEU A CA 1
ATOM 1528 C C . LEU A 1 191 ? -10.956 14.894 17.632 1.00 9.87 210 LEU A C 1
ATOM 1529 O O . LEU A 1 191 ? -12.105 14.608 17.291 1.00 9.73 210 LEU A O 1
ATOM 1534 N N . HIS A 1 192 ? -10.203 14.090 18.381 1.00 9.52 211 HIS A N 1
ATOM 1535 C CA . HIS A 1 192 ? -10.731 12.826 18.902 1.00 9.45 211 HIS A CA 1
ATOM 1536 C C . HIS A 1 192 ? -11.218 11.944 17.754 1.00 9.62 211 HIS A C 1
ATOM 1537 O O . HIS A 1 192 ? -12.296 11.360 17.808 1.00 9.56 211 HIS A O 1
ATOM 1544 N N . LYS A 1 193 ? -10.394 11.858 16.717 1.00 10.06 212 LYS A N 1
ATOM 1545 C CA . LYS A 1 193 ? -10.754 11.189 15.480 1.00 10.62 212 LYS A CA 1
ATOM 1546 C C . LYS A 1 193 ? -9.533 10.441 14.983 1.00 10.06 212 LYS A C 1
ATOM 1547 O O . LYS A 1 193 ? -8.419 10.974 15.032 1.00 10.15 212 LYS A O 1
ATOM 1553 N N . LEU A 1 194 ? -9.745 9.215 14.512 1.00 9.61 213 LEU A N 1
ATOM 1554 C CA . LEU A 1 194 ? -8.660 8.445 13.917 1.00 9.12 213 LEU A CA 1
ATOM 1555 C C . LEU A 1 194 ? -8.755 8.476 12.395 1.00 9.52 213 LEU A C 1
ATOM 1556 O O . LEU A 1 194 ? -9.858 8.518 11.839 1.00 9.68 213 LEU A O 1
ATOM 1561 N N . ALA A 1 195 ? -7.600 8.492 11.733 1.00 9.39 214 ALA A N 1
ATOM 1562 C CA . ALA A 1 195 ? -7.546 8.403 10.284 1.00 9.47 214 ALA A CA 1
ATOM 1563 C C . ALA A 1 195 ? -6.831 7.119 9.879 1.00 9.53 214 ALA A C 1
ATOM 1564 O O . ALA A 1 195 ? -5.735 6.828 10.381 1.00 9.67 214 ALA A O 1
ATOM 1566 N N . ILE A 1 196 ? -7.461 6.360 8.983 1.00 9.12 215 ILE A N 1
ATOM 1567 C CA . ILE A 1 196 ? -6.960 5.052 8.553 1.00 9.42 215 ILE A CA 1
ATOM 1568 C C . ILE A 1 196 ? -6.503 5.127 7.097 1.00 9.49 215 ILE A C 1
ATOM 1569 O O . ILE A 1 196 ? -7.232 5.631 6.234 1.00 9.21 215 ILE A O 1
ATOM 1574 N N . TYR A 1 197 ? -5.293 4.636 6.838 1.00 8.43 216 TYR A N 1
ATOM 1575 C CA . TYR A 1 197 ? -4.729 4.625 5.486 1.00 8.96 216 TYR A CA 1
ATOM 1576 C C . TYR A 1 197 ? -4.333 3.207 5.111 1.00 9.00 216 TYR A C 1
ATOM 1577 O O . TYR A 1 197 ? -4.093 2.371 5.992 1.00 8.74 216 TYR A O 1
ATOM 1586 N N . THR A 1 198 ? -4.228 2.952 3.806 1.00 9.07 217 THR A N 1
ATOM 1587 C CA . THR A 1 198 ? -3.703 1.669 3.324 1.00 9.52 217 THR A CA 1
ATOM 1588 C C . THR A 1 198 ? -2.503 1.858 2.395 1.00 9.26 217 THR A C 1
ATOM 1589 O O . THR A 1 198 ? -2.298 2.935 1.840 1.00 9.24 217 THR A O 1
ATOM 1593 N N . SER A 1 199 ? -1.716 0.794 2.231 1.00 9.01 218 SER A N 1
ATOM 1594 C CA . SER A 1 199 ? -0.537 0.839 1.372 1.00 8.90 218 SER A CA 1
ATOM 1595 C C . SER A 1 199 ? -0.175 -0.547 0.871 1.00 8.94 218 SER A C 1
ATOM 1596 O O . SER A 1 199 ? -0.411 -1.538 1.554 1.00 9.10 218 SER A O 1
ATOM 1599 N N . ASP A 1 200 ? 0.421 -0.588 -0.318 1.00 8.72 219 ASP A N 1
ATOM 1600 C CA . ASP A 1 200 ? 0.987 -1.820 -0.877 1.00 9.50 219 ASP A CA 1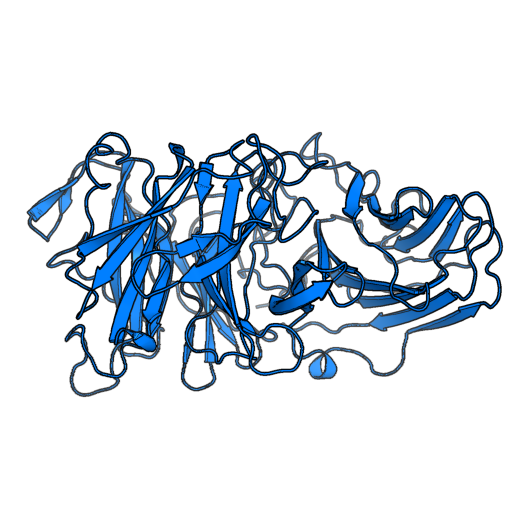
ATOM 1601 C C . ASP A 1 200 ? 2.493 -1.958 -0.610 1.00 9.30 219 ASP A C 1
ATOM 1602 O O . ASP A 1 200 ? 3.085 -2.973 -0.966 1.00 10.26 219 ASP A O 1
ATOM 1607 N N . ASN A 1 201 ? 3.119 -0.937 -0.021 1.00 9.15 220 ASN A N 1
ATOM 1608 C CA . ASN A 1 201 ? 4.579 -0.936 0.088 1.00 9.37 220 ASN A CA 1
ATOM 1609 C C . ASN A 1 201 ? 5.167 -0.230 1.311 1.00 9.28 220 ASN A C 1
ATOM 1610 O O . ASN A 1 201 ? 6.389 -0.088 1.406 1.00 9.88 220 ASN A O 1
ATOM 1615 N N . LEU A 1 202 ? 4.296 0.210 2.224 1.00 8.93 221 LEU A N 1
ATOM 1616 C CA . LEU A 1 202 ? 4.682 0.937 3.457 1.00 9.16 221 LEU A CA 1
ATOM 1617 C C . LEU A 1 202 ? 5.183 2.370 3.226 1.00 9.20 221 LEU A C 1
ATOM 1618 O O . LEU A 1 202 ? 5.441 3.113 4.186 1.00 8.81 221 LEU A O 1
ATOM 1623 N N . LYS A 1 203 ? 5.285 2.768 1.958 1.00 9.37 222 LYS A N 1
ATOM 1624 C CA . LYS A 1 203 ? 5.815 4.087 1.594 1.00 9.83 222 LYS A CA 1
ATOM 1625 C C . LYS A 1 203 ? 4.745 5.028 1.048 1.00 9.97 222 LYS A C 1
ATOM 1626 O O . LYS A 1 203 ? 4.746 6.226 1.357 1.00 10.20 222 LYS A O 1
ATOM 1632 N N . ASP A 1 204 ? 3.841 4.477 0.238 1.00 9.98 223 ASP A N 1
ATOM 1633 C CA . ASP A 1 204 ? 2.784 5.263 -0.395 1.00 10.64 223 ASP A CA 1
ATOM 1634 C C . ASP A 1 204 ? 1.441 4.951 0.242 1.00 10.70 223 ASP A C 1
ATOM 1635 O O . ASP A 1 204 ? 0.989 3.809 0.203 1.00 10.89 223 ASP A O 1
ATOM 1640 N N . TRP A 1 205 ? 0.815 5.970 0.828 1.00 10.69 224 TRP A N 1
ATOM 1641 C CA . TRP A 1 205 ? -0.364 5.778 1.662 1.00 11.04 224 TRP A CA 1
ATOM 1642 C C . TRP A 1 205 ? -1.599 6.472 1.093 1.00 11.23 224 TRP A C 1
ATOM 1643 O O . TRP A 1 205 ? -1.505 7.582 0.573 1.00 12.02 224 TRP A O 1
ATOM 1654 N N . LYS A 1 206 ? -2.741 5.801 1.199 1.00 11.44 225 LYS A N 1
ATOM 1655 C CA . LYS A 1 206 ? -4.024 6.326 0.725 1.00 11.83 225 LYS A CA 1
ATOM 1656 C C . LYS A 1 206 ? -4.993 6.360 1.901 1.00 11.16 225 LYS A C 1
ATOM 1657 O O . LYS A 1 206 ? -5.160 5.354 2.596 1.00 10.51 225 LYS A O 1
ATOM 1663 N N . LEU A 1 207 ? -5.623 7.514 2.129 1.00 10.56 226 LEU A N 1
ATOM 1664 C CA . LEU A 1 207 ? -6.643 7.636 3.177 1.00 10.30 226 LEU A CA 1
ATOM 1665 C C . LEU A 1 207 ? -7.874 6.842 2.777 1.00 10.40 226 LEU A C 1
ATOM 1666 O O . LEU A 1 207 ? -8.374 7.002 1.650 1.00 10.27 226 LEU A O 1
ATOM 1671 N N . VAL A 1 208 ? -8.364 5.992 3.686 1.00 10.12 227 VAL A N 1
ATOM 1672 C CA . VAL A 1 208 ? -9.537 5.166 3.395 1.00 10.30 227 VAL A CA 1
ATOM 1673 C C . VAL A 1 208 ? -10.753 5.388 4.294 1.00 10.27 227 VAL A C 1
ATOM 1674 O O . VAL A 1 208 ? -11.881 5.150 3.865 1.00 10.66 227 VAL A O 1
ATOM 1678 N N . SER A 1 209 ? -10.533 5.826 5.531 1.00 9.84 228 SER A N 1
ATOM 1679 C CA . SER A 1 209 ? -11.656 6.116 6.428 1.00 9.96 228 SER A CA 1
ATOM 1680 C C . SER A 1 209 ? -11.219 6.913 7.640 1.00 9.91 228 SER A C 1
ATOM 1681 O O . SER A 1 209 ? -10.028 7.048 7.912 1.00 9.96 228 SER A O 1
ATOM 1684 N N . GLU A 1 210 ? -12.209 7.416 8.372 1.00 10.28 229 GLU A N 1
ATOM 1685 C CA . GLU A 1 210 ? -11.981 8.059 9.658 1.00 10.60 229 GLU A CA 1
ATOM 1686 C C . GLU A 1 210 ? -12.953 7.511 10.684 1.00 10.75 229 GLU A C 1
ATOM 1687 O O . GLU A 1 210 ? -14.092 7.171 10.349 1.00 11.66 229 GLU A O 1
ATOM 1693 N N . PHE A 1 211 ? -12.492 7.421 11.927 1.00 10.57 230 PHE A N 1
ATOM 1694 C CA . PHE A 1 211 ? -13.297 6.864 13.005 1.00 11.00 230 PHE A CA 1
ATOM 1695 C C . PHE A 1 211 ? -13.369 7.805 14.195 1.00 11.14 230 PHE A C 1
ATOM 1696 O O . PHE A 1 211 ? -12.341 8.284 14.696 1.00 11.44 230 PHE A O 1
ATOM 1704 N N . GLY A 1 212 ? -14.592 8.053 14.652 1.00 11.47 231 GLY A N 1
ATOM 1705 C CA . GLY A 1 212 ? -14.805 8.853 15.847 1.00 12.39 231 GLY A CA 1
ATOM 1706 C C . GLY A 1 212 ? -15.094 10.312 15.530 1.00 13.08 231 GLY A C 1
ATOM 1707 O O . GLY A 1 212 ? -15.095 10.704 14.356 1.00 14.09 231 GLY A O 1
ATOM 1708 N N . PRO A 1 213 ? -15.333 11.132 16.571 1.00 12.91 232 PRO A N 1
ATOM 1709 C CA . PRO A 1 213 ? -15.338 10.750 17.991 1.00 12.71 232 PRO A CA 1
ATOM 1710 C C . PRO A 1 213 ? -16.549 9.928 18.437 1.00 12.41 232 PRO A C 1
ATOM 1711 O O . PRO A 1 213 ? -17.638 10.057 17.873 1.00 12.73 232 PRO A O 1
ATOM 1715 N N . TYR A 1 214 ? -16.323 9.093 19.448 1.00 11.60 233 TYR A N 1
ATOM 1716 C CA . TYR A 1 214 ? -17.371 8.423 20.211 1.00 11.60 233 TYR A CA 1
ATOM 1717 C C . TYR A 1 214 ? -16.899 8.324 21.652 1.00 10.95 233 TYR A C 1
ATOM 1718 O O . TYR A 1 214 ? -15.701 8.393 21.914 1.00 11.07 233 TYR A O 1
ATOM 1727 N N . ASN A 1 215 ? -17.841 8.132 22.574 1.00 10.59 234 ASN A N 1
ATOM 1728 C CA . ASN A 1 215 ? -17.516 7.838 23.975 1.00 10.35 234 ASN A CA 1
ATOM 1729 C C . ASN A 1 215 ? -16.583 8.876 24.603 1.00 10.58 234 ASN A C 1
ATOM 1730 O O . ASN A 1 215 ? -16.827 10.066 24.437 1.00 10.80 234 ASN A O 1
ATOM 1735 N N . ALA A 1 216 ? -15.533 8.455 25.309 1.00 10.28 235 ALA A N 1
ATOM 1736 C CA . ALA A 1 216 ? -14.714 9.412 26.066 1.00 9.87 235 ALA A CA 1
ATOM 1737 C C . ALA A 1 216 ? -13.944 10.390 25.180 1.00 10.11 235 ALA A C 1
ATOM 1738 O O . ALA A 1 216 ? -13.191 9.981 24.292 1.00 10.09 235 ALA A O 1
ATOM 1740 N N . GLN A 1 217 ? -14.139 11.682 25.448 1.00 10.03 236 GLN A N 1
ATOM 1741 C CA . GLN A 1 217 ? -13.567 12.756 24.634 1.00 10.41 236 GLN A CA 1
ATOM 1742 C C . GLN A 1 217 ? -12.988 13.886 25.505 1.00 10.50 236 GLN A C 1
ATOM 1743 O O . GLN A 1 217 ? -12.749 15.006 25.023 1.00 10.81 236 GLN A O 1
ATOM 1749 N N . GLY A 1 218 ? -12.740 13.576 26.778 1.00 10.23 237 GLY A N 1
ATOM 1750 C CA . GLY A 1 218 ? -12.271 14.577 27.743 1.00 10.54 237 GLY A CA 1
ATOM 1751 C C . GLY A 1 218 ? -10.782 14.863 27.721 1.00 10.73 237 GLY A C 1
ATOM 1752 O O . GLY A 1 218 ? -10.256 15.491 28.641 1.00 10.58 237 GLY A O 1
ATOM 1753 N N . GLY A 1 219 ? -10.104 14.395 26.674 1.00 9.99 238 GLY A N 1
ATOM 1754 C CA . GLY A 1 219 ? -8.673 14.602 26.503 1.00 9.83 238 GLY A CA 1
ATOM 1755 C C . GLY A 1 219 ? -8.269 14.254 25.087 1.00 9.71 238 GLY A C 1
ATOM 1756 O O . GLY A 1 219 ? -9.087 13.747 24.320 1.00 9.76 238 GLY A O 1
ATOM 1757 N N . VAL A 1 220 ? -7.016 14.528 24.733 1.00 9.51 239 VAL A N 1
ATOM 1758 C CA . VAL A 1 220 ? -6.564 14.254 23.368 1.00 9.54 239 VAL A CA 1
ATOM 1759 C C . VAL A 1 220 ? -6.474 12.748 23.154 1.00 9.08 239 VAL A C 1
ATOM 1760 O O . VAL A 1 220 ? -6.054 12.014 24.059 1.00 9.49 239 VAL A O 1
ATOM 1764 N N . TRP A 1 221 ? -6.891 12.293 21.974 1.00 8.65 240 TRP A N 1
ATOM 1765 C CA . TRP A 1 221 ? -6.832 10.869 21.636 1.00 8.48 240 TRP A CA 1
ATOM 1766 C C . TRP A 1 221 ? -5.437 10.484 21.185 1.00 8.57 240 TRP A C 1
ATOM 1767 O O . TRP A 1 221 ? -4.829 11.158 20.353 1.00 8.04 240 TRP A O 1
ATOM 1778 N N . GLU A 1 222 ? -4.935 9.380 21.733 1.00 8.33 241 GLU A N 1
ATOM 1779 C CA . GLU A 1 222 ? -3.576 8.940 21.440 1.00 8.86 241 GLU A CA 1
ATOM 1780 C C . GLU A 1 222 ? -3.484 7.426 21.300 1.00 8.57 241 GLU A C 1
ATOM 1781 O O . GLU A 1 222 ? -4.382 6.688 21.719 1.00 8.21 241 GLU A O 1
ATOM 1787 N N . CYS A 1 223 ? -2.392 6.977 20.684 1.00 8.77 242 CYS A N 1
ATOM 1788 C CA . CYS A 1 223 ? -2.040 5.555 20.645 1.00 9.47 242 CYS A CA 1
ATOM 1789 C C . CYS A 1 223 ? -3.176 4.624 20.209 1.00 8.82 242 CYS A C 1
ATOM 1790 O O . CYS A 1 223 ? -3.548 3.704 20.945 1.00 8.93 242 CYS A O 1
ATOM 1793 N N . PRO A 1 224 ? -3.713 4.843 18.995 1.00 8.26 243 PRO A N 1
ATOM 1794 C CA . PRO A 1 224 ? -4.761 3.962 18.497 1.00 8.37 243 PRO A CA 1
ATOM 1795 C C . PRO A 1 224 ? -4.208 2.589 18.130 1.00 8.50 243 PRO A C 1
ATOM 1796 O O . PRO A 1 224 ? -3.025 2.454 17.803 1.00 8.78 243 PRO A O 1
ATOM 1800 N N . GLY A 1 225 ? -5.069 1.582 18.185 1.00 8.05 244 GLY A N 1
ATOM 1801 C CA . GLY A 1 225 ? -4.710 0.224 17.786 1.00 8.67 244 GLY A CA 1
ATOM 1802 C C . GLY A 1 225 ? -5.937 -0.452 17.226 1.00 8.43 244 GLY A C 1
ATOM 1803 O O . GLY A 1 225 ? -7.059 -0.024 17.504 1.00 8.55 244 GLY A O 1
ATOM 1804 N N . LEU A 1 226 ? -5.720 -1.502 16.437 1.00 8.59 245 LEU A N 1
ATOM 1805 C CA . LEU A 1 226 ? -6.799 -2.242 15.812 1.00 8.74 245 LEU A CA 1
ATOM 1806 C C . LEU A 1 226 ? -6.356 -3.688 15.694 1.00 8.99 245 LEU A C 1
ATOM 1807 O O . LEU A 1 226 ? -5.344 -3.973 15.054 1.00 9.84 245 LEU A O 1
ATOM 1812 N N . VAL A 1 227 ? -7.115 -4.584 16.322 1.00 8.85 246 VAL A N 1
ATOM 1813 C CA . VAL A 1 227 ? -6.747 -5.993 16.390 1.00 9.41 246 VAL A CA 1
ATOM 1814 C C . VAL A 1 227 ? -7.980 -6.890 16.341 1.00 9.31 246 VAL A C 1
ATOM 1815 O O . VAL A 1 227 ? -9.030 -6.538 16.859 1.00 8.98 246 VAL A O 1
ATOM 1819 N N . LYS A 1 228 ? -7.829 -8.057 15.717 1.00 9.49 247 LYS A N 1
ATOM 1820 C CA . LYS A 1 228 ? -8.896 -9.052 15.654 1.00 9.77 247 LYS A CA 1
ATOM 1821 C C . LYS A 1 228 ? -8.762 -10.021 16.820 1.00 9.33 247 LYS A C 1
ATOM 1822 O O . LYS A 1 228 ? -7.714 -10.664 16.976 1.00 9.50 247 LYS A O 1
ATOM 1828 N N . LEU A 1 229 ? -9.819 -10.126 17.628 1.00 9.40 248 LEU A N 1
ATOM 1829 C CA . LEU A 1 229 ? -9.791 -10.962 18.829 1.00 9.34 248 LEU A CA 1
ATOM 1830 C C . LEU A 1 229 ? -10.824 -12.081 18.790 1.00 9.90 248 LEU A C 1
ATOM 1831 O O . LEU A 1 229 ? -11.897 -11.912 18.221 1.00 9.86 248 LEU A O 1
ATOM 1836 N N . PRO A 1 230 ? -10.499 -13.229 19.404 1.00 10.48 249 PRO A N 1
ATOM 1837 C CA . PRO A 1 230 ? -11.477 -14.305 19.477 1.00 11.18 249 PRO A CA 1
ATOM 1838 C C . PRO A 1 230 ? -12.554 -13.977 20.512 1.00 11.65 249 PRO A C 1
ATOM 1839 O O . PRO A 1 230 ? -12.265 -13.351 21.541 1.00 11.25 249 PRO A O 1
ATOM 1843 N N . LEU A 1 231 ? -13.782 -14.405 20.233 1.00 12.13 250 LEU A N 1
ATOM 1844 C CA . LEU A 1 231 ? -14.906 -14.208 21.131 1.00 13.37 250 LEU A CA 1
ATOM 1845 C C . LEU A 1 231 ? -15.349 -15.566 21.669 1.00 14.10 250 LEU A C 1
ATOM 1846 O O . LEU A 1 231 ? -15.647 -16.480 20.893 1.00 14.08 250 LEU A O 1
ATOM 1851 N N . ASP A 1 232 ? -15.356 -15.692 22.993 1.00 14.96 251 ASP A N 1
ATOM 1852 C CA . ASP A 1 232 ? -15.724 -16.937 23.667 1.00 16.46 251 ASP A CA 1
ATOM 1853 C C . ASP A 1 232 ? -14.853 -18.115 23.208 1.00 17.42 251 ASP A C 1
ATOM 1854 O O . ASP A 1 232 ? -13.662 -17.928 22.939 1.00 17.73 251 ASP A O 1
ATOM 1859 N N . SER A 1 233 ? -15.431 -19.313 23.117 1.00 18.96 252 SER A N 1
ATOM 1860 C CA . SER A 1 233 ? -14.640 -20.520 22.869 1.00 20.31 252 SER A CA 1
ATOM 1861 C C . SER A 1 233 ? -14.819 -21.126 21.476 1.00 20.77 252 SER A C 1
ATOM 1862 O O . SER A 1 233 ? -14.232 -22.172 21.174 1.00 21.50 252 SER A O 1
ATOM 1865 N N . GLY A 1 234 ? -15.623 -20.478 20.638 1.00 21.18 253 GLY A N 1
ATOM 1866 C CA . GLY A 1 234 ? -15.871 -20.957 19.280 1.00 21.51 253 GLY A CA 1
ATOM 1867 C C . GLY A 1 234 ? -15.050 -20.224 18.236 1.00 21.75 253 GLY A C 1
ATOM 1868 O O . GLY A 1 234 ? -13.944 -19.747 18.517 1.00 22.04 253 GLY A O 1
ATOM 1869 N N . ASN A 1 235 ? -15.600 -20.128 17.029 1.00 21.70 254 ASN A N 1
ATOM 1870 C CA . ASN A 1 235 ? -14.892 -19.517 15.904 1.00 21.53 254 ASN A CA 1
ATOM 1871 C C . ASN A 1 235 ? -15.243 -18.044 15.660 1.00 20.67 254 ASN A C 1
ATOM 1872 O O . ASN A 1 235 ? -14.784 -17.451 14.676 1.00 20.96 254 ASN A O 1
ATOM 1877 N N . SER A 1 236 ? -16.047 -17.461 16.551 1.00 19.43 255 SER A N 1
ATOM 1878 C CA . SER A 1 236 ? -16.457 -16.061 16.424 1.00 18.21 255 SER A CA 1
ATOM 1879 C C . SER A 1 236 ? -15.289 -15.136 16.744 1.00 16.95 255 SER A C 1
ATOM 1880 O O . SER A 1 236 ? -14.473 -15.438 17.614 1.00 16.32 255 SER A O 1
ATOM 1883 N N . THR A 1 237 ? -15.223 -14.016 16.028 1.00 15.54 256 THR A N 1
ATOM 1884 C CA . THR A 1 237 ? -14.219 -12.981 16.280 1.00 14.35 256 THR A CA 1
ATOM 1885 C C . THR A 1 237 ? -14.870 -11.613 16.196 1.00 13.66 256 THR A C 1
ATOM 1886 O O . THR A 1 237 ? -15.949 -11.463 15.634 1.00 13.39 256 THR A O 1
ATOM 1890 N N . LYS A 1 238 ? -14.195 -10.609 16.748 1.00 12.39 257 LYS A N 1
ATOM 1891 C CA . LYS A 1 238 ? -14.590 -9.216 16.567 1.00 12.02 257 LYS A CA 1
ATOM 1892 C C . LYS A 1 238 ? -13.311 -8.409 16.464 1.00 11.35 257 LYS A C 1
ATOM 1893 O O . LYS A 1 238 ? -12.268 -8.859 16.942 1.00 10.74 257 LYS A O 1
ATOM 1899 N N . TRP A 1 239 ? -13.381 -7.229 15.849 1.00 10.21 258 TRP A N 1
ATOM 1900 C CA . TRP A 1 239 ? -12.239 -6.315 15.846 1.00 9.67 258 TRP A CA 1
ATOM 1901 C C . TRP A 1 239 ? -12.369 -5.352 17.008 1.00 9.30 258 TRP A C 1
ATOM 1902 O O . TRP A 1 239 ? -13.482 -5.004 17.417 1.00 9.05 258 TRP A O 1
ATOM 1913 N N . VAL A 1 240 ? -11.230 -4.934 17.550 1.00 8.60 259 VAL A N 1
ATOM 1914 C CA . VAL A 1 240 ? -11.223 -4.029 18.692 1.00 8.26 259 VAL A CA 1
ATOM 1915 C C . VAL A 1 240 ? -10.260 -2.878 18.431 1.00 8.00 259 VAL A C 1
ATOM 1916 O O . VAL A 1 240 ? -9.093 -3.106 18.085 1.00 8.04 259 VAL A O 1
ATOM 1920 N N . ILE A 1 241 ? -10.765 -1.659 18.575 1.00 7.77 260 ILE A N 1
ATOM 1921 C CA . ILE A 1 241 ? -9.924 -0.471 18.641 1.00 7.66 260 ILE A CA 1
ATOM 1922 C C . ILE A 1 241 ? -9.634 -0.168 20.098 1.00 7.57 260 ILE A C 1
ATOM 1923 O O . ILE A 1 241 ? -10.543 -0.122 20.927 1.00 7.57 260 ILE A O 1
ATOM 1928 N N . THR A 1 242 ? -8.354 -0.010 20.406 1.00 6.74 261 THR A N 1
ATOM 1929 C CA . THR A 1 242 ? -7.941 0.546 21.681 1.00 7.00 261 THR A CA 1
ATOM 1930 C C . THR A 1 242 ? -7.389 1.938 21.406 1.00 7.45 261 THR A C 1
ATOM 1931 O O . THR A 1 242 ? -6.719 2.151 20.390 1.00 7.18 261 THR A O 1
ATOM 1935 N N . SER A 1 243 ? -7.681 2.885 22.296 1.00 7.12 262 SER A N 1
ATOM 1936 C CA . SER A 1 243 ? -7.163 4.235 22.148 1.00 7.63 262 SER A CA 1
ATOM 1937 C C . SER A 1 243 ? -7.095 4.883 23.511 1.00 7.98 262 SER A C 1
ATOM 1938 O O . SER A 1 243 ? -7.941 4.626 24.371 1.00 8.59 262 SER A O 1
ATOM 1941 N N . GLY A 1 244 ? -6.061 5.692 23.711 1.00 7.76 263 GLY A N 1
ATOM 1942 C CA . GLY A 1 244 ? -5.905 6.414 24.958 1.00 7.45 263 GLY A CA 1
ATOM 1943 C C . GLY A 1 244 ? -6.463 7.817 24.864 1.00 8.17 263 GLY A C 1
ATOM 1944 O O . GLY A 1 244 ? -6.712 8.332 23.779 1.00 7.65 263 GLY A O 1
ATOM 1945 N N . LEU A 1 245 ? -6.662 8.443 26.016 1.00 8.21 264 LEU A N 1
ATOM 1946 C CA . LEU A 1 245 ? -6.918 9.874 26.035 1.00 9.14 264 LEU A CA 1
ATOM 1947 C C . LEU A 1 245 ? -6.270 10.485 27.261 1.00 8.95 264 LEU A C 1
ATOM 1948 O O . LEU A 1 245 ? -6.096 9.818 28.286 1.00 9.44 264 LEU A O 1
ATOM 1953 N N . ASN A 1 246 ? -5.879 11.746 27.125 1.00 8.98 265 ASN A N 1
ATOM 1954 C CA . ASN A 1 246 ? -5.212 12.465 28.202 1.00 8.60 265 ASN A CA 1
ATOM 1955 C C . ASN A 1 246 ? -5.577 13.949 28.195 1.00 9.08 265 ASN A C 1
ATOM 1956 O O . ASN A 1 246 ? -5.345 14.635 27.192 1.00 8.72 265 ASN A O 1
ATOM 1961 N N . PRO A 1 247 ? -6.177 14.448 29.294 1.00 8.91 266 PRO A N 1
ATOM 1962 C CA . PRO A 1 247 ? -6.679 13.716 30.461 1.00 9.38 266 PRO A CA 1
ATOM 1963 C C . PRO A 1 247 ? -8.031 13.084 30.107 1.00 9.67 266 PRO A C 1
ATOM 1964 O O . PRO A 1 247 ? -8.238 12.725 28.945 1.00 10.38 266 PRO A O 1
ATOM 1968 N N . GLY A 1 248 ? -8.943 12.941 31.069 1.00 9.53 267 GLY A N 1
ATOM 1969 C CA . GLY A 1 248 ? -10.257 12.361 30.769 1.00 9.87 267 GLY A CA 1
ATOM 1970 C C . GLY A 1 248 ? -10.284 10.841 30.855 1.00 9.90 267 GLY A C 1
ATOM 1971 O O . GLY A 1 248 ? -11.118 10.182 30.216 1.00 10.13 267 GLY A O 1
ATOM 1972 N N . GLY A 1 249 ? -9.360 10.299 31.650 1.00 9.42 268 GLY A N 1
ATOM 1973 C CA . GLY A 1 249 ? -9.297 8.870 31.970 1.00 9.62 268 GLY A CA 1
ATOM 1974 C C . GLY A 1 249 ? -10.502 8.356 32.745 1.00 9.74 268 GLY A C 1
ATOM 1975 O O . GLY A 1 249 ? -11.478 9.093 32.958 1.00 9.84 268 GLY A O 1
ATOM 1976 N N . PRO A 1 250 ? -10.457 7.083 33.176 1.00 9.90 269 PRO A N 1
ATOM 1977 C CA . PRO A 1 250 ? -11.662 6.468 33.760 1.00 9.93 269 PRO A CA 1
ATOM 1978 C C . PRO A 1 250 ? -12.247 7.187 34.978 1.00 10.14 269 PRO A C 1
ATOM 1979 O O . PRO A 1 250 ? -11.522 7.903 35.684 1.00 10.53 269 PRO A O 1
ATOM 1983 N N . PRO A 1 251 ? -13.563 7.018 35.213 1.00 10.32 270 PRO A N 1
ATOM 1984 C CA . PRO A 1 251 ? -14.198 7.620 36.381 1.00 10.33 270 PRO A CA 1
ATOM 1985 C C . PRO A 1 251 ? -13.421 7.359 37.670 1.00 9.97 270 PRO A C 1
ATOM 1986 O O . PRO A 1 251 ? -12.953 6.240 37.900 1.00 10.01 270 PRO A O 1
ATOM 1990 N N . GLY A 1 252 ? -13.277 8.393 38.489 1.00 10.19 271 GLY A N 1
ATOM 1991 C CA . GLY A 1 252 ? -12.524 8.280 39.736 1.00 10.06 271 GLY A CA 1
ATOM 1992 C C . GLY A 1 252 ? -11.046 8.590 39.605 1.00 10.14 271 GLY A C 1
ATOM 1993 O O . GLY A 1 252 ? -10.337 8.698 40.610 1.00 10.48 271 GLY A O 1
ATOM 1994 N N . THR A 1 253 ? -10.569 8.738 38.367 1.00 9.39 272 THR A N 1
ATOM 1995 C CA . THR A 1 253 ? -9.175 9.117 38.141 1.00 9.16 272 THR A CA 1
ATOM 1996 C C . THR A 1 253 ? -9.068 10.541 37.603 1.00 9.14 272 THR A C 1
ATOM 1997 O O . THR A 1 253 ? -10.018 11.068 37.010 1.00 9.82 272 THR A O 1
ATOM 2001 N N . VAL A 1 254 ? -7.896 11.138 37.799 1.00 8.88 273 VAL A N 1
ATOM 2002 C CA . VAL A 1 254 ? -7.544 12.406 37.169 1.00 9.11 273 VAL A CA 1
ATOM 2003 C C . VAL A 1 254 ? -6.321 12.160 36.291 1.00 9.02 273 VAL A C 1
ATOM 2004 O O . VAL A 1 254 ? -5.262 11.775 36.786 1.00 9.29 273 VAL A O 1
ATOM 2008 N N . GLY A 1 255 ? -6.473 12.365 34.986 1.00 8.58 274 GLY A N 1
ATOM 2009 C CA . GLY A 1 255 ? -5.359 12.168 34.055 1.00 8.87 274 GLY A CA 1
ATOM 2010 C C . GLY A 1 255 ? -5.662 11.191 32.936 1.00 8.49 274 GLY A C 1
ATOM 2011 O O . GLY A 1 255 ? -6.790 11.115 32.447 1.00 9.12 274 GLY A O 1
ATOM 2012 N N . SER A 1 256 ? -4.636 10.446 32.541 1.00 7.98 275 SER A N 1
ATOM 2013 C CA . SER A 1 256 ? -4.684 9.627 31.329 1.00 7.85 275 SER A CA 1
ATOM 2014 C C . SER A 1 256 ? -5.283 8.235 31.550 1.00 7.98 275 SER A C 1
ATOM 2015 O O . SER A 1 256 ? -5.261 7.688 32.660 1.00 8.12 275 SER A O 1
ATOM 2018 N N . GLY A 1 257 ? -5.835 7.671 30.477 1.00 7.59 276 GLY A N 1
ATOM 2019 C CA . GLY A 1 257 ? -6.318 6.295 30.522 1.00 7.71 276 GLY A CA 1
ATOM 2020 C C . GLY A 1 257 ? -6.667 5.755 29.153 1.00 7.73 276 GLY A C 1
ATOM 2021 O O . GLY A 1 257 ? -6.520 6.459 28.144 1.00 8.01 276 GLY A O 1
ATOM 2022 N N . THR A 1 258 ? -7.163 4.519 29.141 1.00 7.36 277 THR A N 1
ATOM 2023 C CA . THR A 1 258 ? -7.305 3.741 27.914 1.00 7.65 277 THR A CA 1
ATOM 2024 C C . THR A 1 258 ? -8.725 3.216 27.744 1.00 7.71 277 THR A C 1
ATOM 2025 O O . THR A 1 258 ? -9.266 2.565 28.639 1.00 7.29 277 THR A O 1
ATOM 2029 N N . GLN A 1 259 ? -9.326 3.532 26.599 1.00 7.70 278 GLN A N 1
ATOM 2030 C CA . GLN A 1 259 ? -10.661 3.037 26.276 1.00 7.69 278 GLN A CA 1
ATOM 2031 C C . GLN A 1 259 ? -10.614 2.094 25.087 1.00 7.50 278 GLN A C 1
ATOM 2032 O O . GLN A 1 259 ? -9.568 1.940 24.432 1.00 7.32 278 GLN A O 1
ATOM 2038 N N . TYR A 1 260 ? -11.746 1.448 24.817 1.00 7.35 279 TYR A N 1
ATOM 2039 C CA . TYR A 1 260 ? -11.837 0.556 23.664 1.00 7.50 279 TYR A CA 1
ATOM 2040 C C . TYR A 1 260 ? -13.212 0.538 23.006 1.00 7.63 279 TYR A C 1
ATOM 2041 O O . TYR A 1 260 ? -14.197 1.009 23.582 1.00 7.96 279 TYR A O 1
ATOM 2050 N N . PHE A 1 261 ? -13.243 0.001 21.783 1.00 6.98 280 PHE A N 1
ATOM 2051 C CA . PHE A 1 261 ? -14.461 -0.143 20.980 1.00 7.70 280 PHE A CA 1
ATOM 2052 C C . PHE A 1 261 ? -14.446 -1.504 20.312 1.00 8.12 280 PHE A C 1
ATOM 2053 O O . PHE A 1 261 ? -13.427 -1.912 19.758 1.00 8.13 280 PHE A O 1
ATOM 2061 N N . VAL A 1 262 ? -15.586 -2.191 20.366 1.00 8.65 281 VAL A N 1
ATOM 2062 C CA . VAL A 1 262 ? -15.747 -3.517 19.763 1.00 8.36 281 VAL A CA 1
ATOM 2063 C C . VAL A 1 262 ? -16.562 -3.370 18.480 1.00 8.82 281 VAL A C 1
ATOM 2064 O O . VAL A 1 262 ? -17.579 -2.679 18.470 1.00 8.97 281 VAL A O 1
ATOM 2068 N N . GLY A 1 263 ? -16.129 -4.025 17.405 1.00 8.83 282 GLY A N 1
ATOM 2069 C CA . GLY A 1 263 ? -16.845 -3.896 16.136 1.00 9.41 282 GLY A CA 1
ATOM 2070 C C . GLY A 1 263 ? -16.303 -4.786 15.047 1.00 9.77 282 GLY A C 1
ATOM 2071 O O . GLY A 1 263 ? -15.856 -5.903 15.307 1.00 10.12 282 GLY A O 1
ATOM 2072 N N . GLU A 1 264 ? -16.366 -4.285 13.815 1.00 9.79 283 GLU A N 1
ATOM 2073 C CA . GLU A 1 264 ? -15.923 -5.046 12.651 1.00 10.54 283 GLU A CA 1
ATOM 2074 C C . GLU A 1 264 ? -15.064 -4.181 11.744 1.00 10.19 283 GLU A C 1
ATOM 2075 O O . GLU A 1 264 ? -15.185 -2.964 11.739 1.00 10.56 283 GLU A O 1
ATOM 2081 N N . PHE A 1 265 ? -14.197 -4.823 10.973 1.00 10.25 284 PHE A N 1
ATOM 2082 C CA . PHE A 1 265 ? -13.282 -4.114 10.101 1.00 10.43 284 PHE A CA 1
ATOM 2083 C C . PHE A 1 265 ? -13.183 -4.866 8.795 1.00 10.91 284 PHE A C 1
ATOM 2084 O O . PHE A 1 265 ? -12.932 -6.071 8.789 1.00 11.62 284 PHE A O 1
ATOM 2092 N N . ASP A 1 266 ? -13.398 -4.151 7.694 1.00 11.66 285 ASP A N 1
ATOM 2093 C CA . ASP A 1 266 ? -13.481 -4.781 6.378 1.00 12.23 285 ASP A CA 1
ATOM 2094 C C . ASP A 1 266 ? -12.269 -4.474 5.509 1.00 12.74 285 ASP A C 1
ATOM 2095 O O . ASP A 1 266 ? -12.307 -4.662 4.291 1.00 13.57 285 ASP A O 1
ATOM 2100 N N . GLY A 1 267 ? -11.197 -3.991 6.128 1.00 12.74 286 GLY A N 1
ATOM 2101 C CA . GLY A 1 267 ? -10.008 -3.601 5.376 1.00 13.46 286 GLY A CA 1
ATOM 2102 C C . GLY A 1 267 ? -9.899 -2.107 5.159 1.00 13.97 286 GLY A C 1
ATOM 2103 O O . GLY A 1 267 ? -8.802 -1.584 4.931 1.00 14.27 286 GLY A O 1
ATOM 2104 N N . THR A 1 268 ? -11.029 -1.406 5.223 1.00 13.76 287 THR A N 1
ATOM 2105 C CA . THR A 1 268 ? -10.992 0.053 5.103 1.00 14.13 287 THR A CA 1
ATOM 2106 C C . THR A 1 268 ? -11.729 0.791 6.216 1.00 13.18 287 THR A C 1
ATOM 2107 O O . THR A 1 268 ? -11.243 1.809 6.684 1.00 12.69 287 THR A O 1
ATOM 2111 N N . THR A 1 269 ? -12.880 0.269 6.638 1.00 11.84 288 THR A N 1
ATOM 2112 C CA . THR A 1 269 ? -13.714 0.934 7.643 1.00 11.51 288 THR A CA 1
ATOM 2113 C C . THR A 1 269 ? -13.885 0.074 8.889 1.00 10.62 288 THR A C 1
ATOM 2114 O O . THR A 1 269 ? -14.186 -1.115 8.781 1.00 10.46 288 THR A O 1
ATOM 2118 N N . PHE A 1 270 ? -13.679 0.676 10.062 1.00 10.35 289 PHE A N 1
ATOM 2119 C CA . PHE A 1 270 ? -14.074 0.043 11.324 1.00 10.22 289 PHE A CA 1
ATOM 2120 C C . PHE A 1 270 ? -15.482 0.504 11.681 1.00 10.49 289 PHE A C 1
ATOM 2121 O O . PHE A 1 270 ? -15.702 1.699 11.882 1.00 10.71 289 PHE A O 1
ATOM 2129 N N . THR A 1 271 ? -16.414 -0.444 11.762 1.00 10.43 290 THR A N 1
ATOM 2130 C CA . THR A 1 271 ? -17.796 -0.160 12.143 1.00 10.58 290 THR A CA 1
ATOM 2131 C C . THR A 1 271 ? -18.002 -0.574 13.593 1.00 10.36 290 THR A C 1
ATOM 2132 O O . THR A 1 271 ? -17.882 -1.757 13.909 1.00 9.77 290 THR A O 1
ATOM 2136 N N . PRO A 1 272 ? -18.306 0.393 14.481 1.00 10.47 291 PRO A N 1
ATOM 2137 C CA . PRO A 1 272 ? -18.519 -0.018 15.871 1.00 10.57 291 PRO A CA 1
ATOM 2138 C C . PRO A 1 272 ? -19.817 -0.796 16.035 1.00 10.88 291 PRO A C 1
ATOM 2139 O O . PRO A 1 272 ? -20.819 -0.478 15.379 1.00 11.20 291 PRO A O 1
ATOM 2143 N N . ASP A 1 273 ? -19.797 -1.810 16.897 1.00 10.21 292 ASP A N 1
ATOM 2144 C CA . ASP A 1 273 ? -21.034 -2.517 17.259 1.00 10.28 292 ASP A CA 1
ATOM 2145 C C . ASP A 1 273 ? -22.013 -1.537 17.902 1.00 10.15 292 ASP A C 1
ATOM 2146 O O . ASP A 1 273 ? -21.604 -0.585 18.565 1.00 10.62 292 ASP A O 1
ATOM 2151 N N . ALA A 1 274 ? -23.311 -1.776 17.712 1.00 10.88 293 ALA A N 1
ATOM 2152 C CA . ALA A 1 274 ? -24.327 -0.872 18.250 1.00 10.91 293 ALA A CA 1
ATOM 2153 C C . ALA A 1 274 ? -24.227 -0.695 19.765 1.00 11.22 293 ALA A C 1
ATOM 2154 O O . ALA A 1 274 ? -24.579 0.363 20.298 1.00 11.43 293 ALA A O 1
ATOM 2156 N N . ASP A 1 275 ? -23.739 -1.728 20.450 1.00 11.10 294 ASP A N 1
ATOM 2157 C CA . ASP A 1 275 ? -23.673 -1.691 21.906 1.00 11.32 294 ASP A CA 1
ATOM 2158 C C . ASP A 1 275 ? -22.318 -1.273 22.460 1.00 10.86 294 ASP A C 1
ATOM 2159 O O . ASP A 1 275 ? -22.119 -1.339 23.665 1.00 11.28 294 ASP A O 1
ATOM 2164 N N . THR A 1 276 ? -21.406 -0.824 21.595 1.00 10.26 295 THR A N 1
ATOM 2165 C CA . THR A 1 276 ? -20.090 -0.369 22.062 1.00 10.01 295 THR A CA 1
ATOM 2166 C C . THR A 1 276 ? -19.964 1.152 22.175 1.00 9.85 295 THR A C 1
ATOM 2167 O O . THR A 1 276 ? -19.045 1.664 22.827 1.00 9.05 295 THR A O 1
ATOM 2171 N N . VAL A 1 277 ? -20.884 1.865 21.527 1.00 9.80 296 VAL A N 1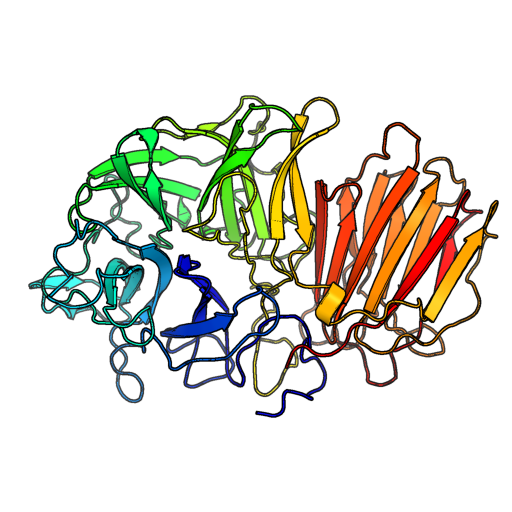
ATOM 2172 C CA . VAL A 1 277 ? -20.916 3.320 21.587 1.00 11.29 296 VAL A CA 1
ATOM 2173 C C . VAL A 1 277 ? -22.163 3.766 22.342 1.00 11.43 296 VAL A C 1
ATOM 2174 O O . VAL A 1 277 ? -23.227 3.151 22.211 1.00 11.56 296 VAL A O 1
ATOM 2178 N N . TYR A 1 278 ? -22.010 4.798 23.166 1.00 11.63 297 TYR A N 1
ATOM 2179 C CA . TYR A 1 278 ? -23.079 5.227 24.071 1.00 12.50 297 TYR A CA 1
ATOM 2180 C C . TYR A 1 278 ? -23.440 6.674 23.814 1.00 13.00 297 TYR A C 1
ATOM 2181 O O . TYR A 1 278 ? -22.557 7.490 23.565 1.00 13.63 297 TYR A O 1
ATOM 2190 N N . PRO A 1 279 ? -24.750 6.993 23.852 1.00 13.73 298 PRO A N 1
ATOM 2191 C CA . PRO A 1 279 ? -25.175 8.385 23.677 1.00 14.37 298 PRO A CA 1
ATOM 2192 C C . PRO A 1 279 ? -24.403 9.317 24.603 1.00 15.34 298 PRO A C 1
ATOM 2193 O O . PRO A 1 279 ? -24.149 8.974 25.765 1.00 15.38 298 PRO A O 1
ATOM 2197 N N . GLY A 1 280 ? -24.027 10.477 24.073 1.00 16.52 299 GLY A N 1
ATOM 2198 C CA . GLY A 1 280 ? -23.267 11.464 24.821 1.00 18.35 299 GLY A CA 1
ATOM 2199 C C . GLY A 1 280 ? -21.780 11.320 24.556 1.00 19.40 299 GLY A C 1
ATOM 2200 O O . GLY A 1 280 ? -21.371 10.739 23.546 1.00 19.81 299 GLY A O 1
ATOM 2201 N N . ASN A 1 281 ? -20.968 11.849 25.463 1.00 20.48 300 ASN A N 1
ATOM 2202 C CA . ASN A 1 281 ? -19.527 11.916 25.232 1.00 21.26 300 ASN A CA 1
ATOM 2203 C C . ASN A 1 281 ? -18.688 11.582 26.455 1.00 21.50 300 ASN A C 1
ATOM 2204 O O . ASN A 1 281 ? -17.521 11.976 26.534 1.00 22.38 300 ASN A O 1
ATOM 2209 N N . SER A 1 282 ? -19.266 10.850 27.400 1.00 20.83 301 SER A N 1
ATOM 2210 C CA . SER A 1 282 ? -18.547 10.538 28.628 1.00 20.51 301 SER A CA 1
ATOM 2211 C C . SER A 1 282 ? -18.402 9.041 28.858 1.00 19.06 301 SER A C 1
ATOM 2212 O O . SER A 1 282 ? -17.275 8.556 29.028 1.00 19.48 301 SER A O 1
ATOM 2215 N N . THR A 1 283 ? -19.530 8.320 28.853 1.00 16.97 302 THR A N 1
ATOM 2216 C CA . THR A 1 283 ? -19.550 6.878 29.099 1.00 15.21 302 THR A CA 1
ATOM 2217 C C . THR A 1 283 ? -18.705 6.156 28.054 1.00 13.63 302 THR A C 1
ATOM 2218 O O . THR A 1 283 ? -18.835 6.411 26.854 1.00 13.09 302 THR A O 1
ATOM 2222 N N . ALA A 1 284 ? -17.835 5.265 28.522 1.00 11.85 303 ALA A N 1
ATOM 2223 C CA . ALA A 1 284 ? -16.895 4.574 27.634 1.00 10.65 303 ALA A CA 1
ATOM 2224 C C . ALA A 1 284 ? -16.633 3.149 28.086 1.00 10.11 303 ALA A C 1
ATOM 2225 O O . ALA A 1 284 ? -17.002 2.761 29.204 1.00 10.36 303 ALA A O 1
ATOM 2227 N N . ASN A 1 285 ? -16.016 2.363 27.201 1.00 8.72 304 ASN A N 1
ATOM 2228 C CA . ASN A 1 285 ? -15.474 1.071 27.588 1.00 8.24 304 ASN A CA 1
ATOM 2229 C C . ASN A 1 285 ? -14.036 1.283 28.006 1.00 7.70 304 ASN A C 1
ATOM 2230 O O . ASN A 1 285 ? -13.199 1.675 27.183 1.00 7.99 304 ASN A O 1
ATOM 2235 N N . TRP A 1 286 ? -13.755 1.028 29.278 1.00 7.42 305 TRP A N 1
ATOM 2236 C CA . TRP A 1 286 ? -12.420 1.252 29.823 1.00 7.11 305 TRP A CA 1
ATOM 2237 C C . TRP A 1 286 ? -11.603 -0.018 29.788 1.00 7.52 305 TRP A C 1
ATOM 2238 O O . TRP A 1 286 ? -12.043 -1.059 30.271 1.00 7.62 305 TRP A O 1
ATOM 2249 N N . MET A 1 287 ? -10.414 0.055 29.207 1.00 7.16 306 MET A N 1
ATOM 2250 C CA . MET A 1 287 ? -9.533 -1.118 29.227 1.00 7.11 306 MET A CA 1
ATOM 2251 C C . MET A 1 287 ? -9.018 -1.389 30.643 1.00 7.24 306 MET A C 1
ATOM 2252 O O . MET A 1 287 ? -8.820 -2.541 31.035 1.00 7.48 306 MET A O 1
ATOM 2257 N N . ASP A 1 288 ? -8.826 -0.319 31.405 1.00 7.70 307 ASP A N 1
ATOM 2258 C CA . ASP A 1 288 ? -8.380 -0.405 32.792 1.00 7.64 307 ASP A CA 1
ATOM 2259 C C . ASP A 1 288 ? -9.049 0.734 33.555 1.00 7.72 307 ASP A C 1
ATOM 2260 O O . ASP A 1 288 ? -9.152 1.859 33.050 1.00 7.64 307 ASP A O 1
ATOM 2265 N N . TRP A 1 289 ? -9.527 0.426 34.756 1.00 7.88 308 TRP A N 1
ATOM 2266 C CA . TRP A 1 289 ? -10.258 1.390 35.576 1.00 8.09 308 TRP A CA 1
ATOM 2267 C C . TRP A 1 289 ? -9.377 2.123 36.589 1.00 8.14 308 TRP A C 1
ATOM 2268 O O . TRP A 1 289 ? -9.872 2.963 37.355 1.00 8.17 308 TRP A O 1
ATOM 2279 N N . GLY A 1 290 ? -8.084 1.800 36.582 1.00 8.06 309 GLY A N 1
ATOM 2280 C CA . GLY A 1 290 ? -7.111 2.458 37.448 1.00 7.88 309 GLY A CA 1
ATOM 2281 C C . GLY A 1 290 ? -6.461 3.659 36.778 1.00 8.12 309 GLY A C 1
ATOM 2282 O O . GLY A 1 290 ? -6.721 3.953 35.599 1.00 8.09 309 GLY A O 1
ATOM 2283 N N . PRO A 1 291 ? -5.629 4.386 37.539 1.00 8.23 310 PRO A N 1
ATOM 2284 C CA . PRO A 1 291 ? -4.959 5.591 37.058 1.00 7.67 310 PRO A CA 1
ATOM 2285 C C . PRO A 1 291 ? -3.717 5.371 36.203 1.00 7.69 310 PRO A C 1
ATOM 2286 O O . PRO A 1 291 ? -3.298 6.302 35.516 1.00 8.09 310 PRO A O 1
ATOM 2290 N N . ASP A 1 292 ? -3.116 4.180 36.270 1.00 7.38 311 ASP A N 1
ATOM 2291 C CA . ASP A 1 292 ? -1.784 3.972 35.692 1.00 7.12 311 ASP A CA 1
ATOM 2292 C C . ASP A 1 292 ? -1.752 2.944 34.559 1.00 7.18 311 ASP A C 1
ATOM 2293 O O . ASP A 1 292 ? -0.979 1.983 34.591 1.00 7.60 311 ASP A O 1
ATOM 2298 N N . PHE A 1 293 ? -2.593 3.155 33.545 1.00 7.53 312 PHE A N 1
ATOM 2299 C CA . PHE A 1 293 ? -2.549 2.278 32.380 1.00 7.39 312 PHE A CA 1
ATOM 2300 C C . PHE A 1 293 ? -2.799 3.058 31.103 1.00 7.55 312 PHE A C 1
ATOM 2301 O O . PHE A 1 293 ? -3.950 3.311 30.737 1.00 7.72 312 PHE A O 1
ATOM 2309 N N . TYR A 1 294 ? -1.713 3.455 30.443 1.00 7.80 313 TYR A N 1
ATOM 2310 C CA . TYR A 1 294 ? -1.831 4.376 29.318 1.00 7.99 313 TYR A CA 1
ATOM 2311 C C . TYR A 1 294 ? -0.988 3.988 28.109 1.00 8.14 313 TYR A C 1
ATOM 2312 O O . TYR A 1 294 ? -0.079 3.169 28.217 1.00 7.88 313 TYR A O 1
ATOM 2321 N N . ALA A 1 295 ? -1.313 4.578 26.956 1.00 8.08 314 ALA A N 1
ATOM 2322 C CA . ALA A 1 295 ? -0.574 4.347 25.715 1.00 8.34 314 ALA A CA 1
ATOM 2323 C C . ALA A 1 295 ? -0.489 2.847 25.410 1.00 8.40 314 ALA A C 1
ATOM 2324 O O . ALA A 1 295 ? 0.549 2.351 24.941 1.00 8.75 314 ALA A O 1
ATOM 2326 N N . ALA A 1 296 ? -1.584 2.133 25.669 1.00 8.14 315 ALA A N 1
ATOM 2327 C CA . ALA A 1 296 ? -1.607 0.683 25.500 1.00 8.18 315 ALA A CA 1
ATOM 2328 C C . ALA A 1 296 ? -1.514 0.350 24.018 1.00 8.59 315 ALA A C 1
ATOM 2329 O O . ALA A 1 296 ? -2.303 0.848 23.214 1.00 8.56 315 ALA A O 1
ATOM 2331 N N . ALA A 1 297 ? -0.545 -0.495 23.671 1.00 8.15 316 ALA A N 1
ATOM 2332 C CA . ALA A 1 297 ? -0.259 -0.819 22.276 1.00 7.90 316 ALA A CA 1
ATOM 2333 C C . ALA A 1 297 ? -0.215 -2.319 22.085 1.00 7.74 316 ALA A C 1
ATOM 2334 O O . ALA A 1 297 ? 0.155 -3.055 23.006 1.00 7.42 316 ALA A O 1
ATOM 2336 N N . GLY A 1 298 ? -0.593 -2.764 20.888 1.00 7.67 317 GLY A N 1
ATOM 2337 C CA . GLY A 1 298 ? -0.652 -4.190 20.581 1.00 8.01 317 GLY A CA 1
ATOM 2338 C C . GLY A 1 298 ? 0.572 -4.713 19.854 1.00 7.97 317 GLY A C 1
ATOM 2339 O O . GLY A 1 298 ? 1.223 -3.973 19.110 1.00 8.33 317 GLY A O 1
ATOM 2340 N N . TYR A 1 299 ? 0.870 -5.993 20.086 1.00 8.12 318 TYR A N 1
ATOM 2341 C CA . TYR A 1 299 ? 1.918 -6.698 19.363 1.00 7.90 318 TYR A CA 1
ATOM 2342 C C . TYR A 1 299 ? 1.500 -7.066 17.954 1.00 8.62 318 TYR A C 1
ATOM 2343 O O . TYR A 1 299 ? 0.424 -7.630 17.748 1.00 9.19 318 TYR A O 1
ATOM 2352 N N . ASN A 1 300 ? 2.365 -6.744 16.996 1.00 8.19 319 ASN A N 1
ATOM 2353 C CA . ASN A 1 300 ? 2.326 -7.368 15.671 1.00 8.32 319 ASN A CA 1
ATOM 2354 C C . ASN A 1 300 ? 3.038 -8.720 15.721 1.00 8.61 319 ASN A C 1
ATOM 2355 O O . ASN A 1 300 ? 3.899 -8.944 16.577 1.00 8.26 319 ASN A O 1
ATOM 2360 N N . GLY A 1 301 ? 2.674 -9.619 14.805 1.00 8.77 320 GLY A N 1
ATOM 2361 C CA . GLY A 1 301 ? 3.355 -10.906 14.668 1.00 9.63 320 GLY A CA 1
ATOM 2362 C C . GLY A 1 301 ? 2.794 -12.034 15.511 1.00 9.98 320 GLY A C 1
ATOM 2363 O O . GLY A 1 301 ? 3.391 -13.118 15.587 1.00 10.80 320 GLY A O 1
ATOM 2364 N N . LEU A 1 302 ? 1.653 -11.780 16.151 1.00 10.12 321 LEU A N 1
ATOM 2365 C CA . LEU A 1 302 ? 0.995 -12.788 16.978 1.00 10.83 321 LEU A CA 1
ATOM 2366 C C . LEU A 1 302 ? -0.302 -13.294 16.344 1.00 11.42 321 LEU A C 1
ATOM 2367 O O . LEU A 1 302 ? -0.961 -12.571 15.594 1.00 12.83 321 LEU A O 1
ATOM 2372 N N . SER A 1 303 ? -0.646 -14.544 16.643 1.00 11.87 322 SER A N 1
ATOM 2373 C CA . SER A 1 303 ? -1.836 -15.173 16.081 1.00 12.29 322 SER A CA 1
ATOM 2374 C C . SER A 1 303 ? -3.092 -14.874 16.909 1.00 11.69 322 SER A C 1
ATOM 2375 O O . SER A 1 303 ? -3.017 -14.345 18.024 1.00 11.19 322 SER A O 1
ATOM 2378 N N . LEU A 1 304 ? -4.241 -15.266 16.365 1.00 11.58 323 LEU A N 1
ATOM 2379 C CA . LEU A 1 304 ? -5.552 -14.910 16.903 1.00 11.23 323 LEU A CA 1
ATOM 2380 C C . LEU A 1 304 ? -5.693 -15.096 18.412 1.00 10.92 323 LEU A C 1
ATOM 2381 O O . LEU A 1 304 ? -6.214 -14.215 19.103 1.00 10.47 323 LEU A O 1
ATOM 2386 N N . ASN A 1 305 ? -5.244 -16.245 18.906 1.00 10.76 324 ASN A N 1
ATOM 2387 C CA . ASN A 1 305 ? -5.420 -16.609 20.310 1.00 11.18 324 ASN A CA 1
ATOM 2388 C C . ASN A 1 305 ? -4.241 -16.206 21.195 1.00 10.87 324 ASN A C 1
ATOM 2389 O O . ASN A 1 305 ? -4.197 -16.563 22.378 1.00 11.09 324 ASN A O 1
ATOM 2394 N N . ASP A 1 306 ? -3.305 -15.446 20.622 1.00 10.53 325 ASP A N 1
ATOM 2395 C CA . ASP A 1 306 ? -2.045 -15.119 21.296 1.00 10.37 325 ASP A CA 1
ATOM 2396 C C . ASP A 1 306 ? -1.784 -13.618 21.437 1.00 9.56 325 ASP A C 1
ATOM 2397 O O . ASP A 1 306 ? -0.685 -13.219 21.806 1.00 9.57 325 ASP A O 1
ATOM 2402 N N . HIS A 1 307 ? -2.788 -12.798 21.150 1.00 8.33 326 HIS A N 1
ATOM 2403 C CA . HIS A 1 307 ? -2.593 -11.345 21.150 1.00 8.18 326 HIS A CA 1
ATOM 2404 C C . HIS A 1 307 ? -2.224 -10.779 22.515 1.00 7.91 326 HIS A C 1
ATOM 2405 O O . HIS A 1 307 ? -2.737 -11.226 23.545 1.00 8.36 326 HIS A O 1
ATOM 2412 N N . VAL A 1 308 ? -1.329 -9.789 22.500 1.00 7.59 327 VAL A N 1
ATOM 2413 C CA . VAL A 1 308 ? -0.832 -9.156 23.719 1.00 7.52 327 VAL A CA 1
ATOM 2414 C C . VAL A 1 308 ? -0.715 -7.649 23.514 1.00 7.24 327 VAL A C 1
ATOM 2415 O O . VAL A 1 308 ? -0.215 -7.200 22.478 1.00 7.63 327 VAL A O 1
ATOM 2419 N N . HIS A 1 309 ? -1.214 -6.891 24.486 1.00 6.87 328 HIS A N 1
ATOM 2420 C CA . HIS A 1 309 ? -0.990 -5.450 24.572 1.00 6.87 328 HIS A CA 1
ATOM 2421 C C . HIS A 1 309 ? -0.037 -5.152 25.730 1.00 7.28 328 HIS A C 1
ATOM 2422 O O . HIS A 1 309 ? -0.042 -5.842 26.751 1.00 7.10 328 HIS A O 1
ATOM 2429 N N . ILE A 1 310 ? 0.748 -4.095 25.579 1.00 7.11 329 ILE A N 1
ATOM 2430 C CA . ILE A 1 310 ? 1.551 -3.585 26.682 1.00 7.33 329 ILE A CA 1
ATOM 2431 C C . ILE A 1 310 ? 1.113 -2.153 26.927 1.00 7.90 329 ILE A C 1
ATOM 2432 O O . ILE A 1 310 ? 0.891 -1.400 25.977 1.00 8.15 329 ILE A O 1
ATOM 2437 N N . GLY A 1 311 ? 0.955 -1.798 28.201 1.00 7.58 330 GLY A N 1
ATOM 2438 C CA . GLY A 1 311 ? 0.632 -0.424 28.591 1.00 7.53 330 GLY A CA 1
ATOM 2439 C C . GLY A 1 311 ? 1.751 0.215 29.387 1.00 7.44 330 GLY A C 1
ATOM 2440 O O . GLY A 1 311 ? 2.558 -0.487 30.017 1.00 7.46 330 GLY A O 1
ATOM 2441 N N . TRP A 1 312 ? 1.795 1.549 29.341 1.00 7.26 331 TRP A N 1
ATOM 2442 C CA . TRP A 1 312 ? 2.684 2.358 30.170 1.00 7.46 331 TRP A CA 1
ATOM 2443 C C . TRP A 1 312 ? 2.035 2.483 31.543 1.00 7.40 331 TRP A C 1
ATOM 2444 O O . TRP A 1 312 ? 0.908 2.956 31.657 1.00 7.84 331 TRP A O 1
ATOM 2455 N N . MET A 1 313 ? 2.749 2.034 32.573 1.00 7.62 332 MET A N 1
ATOM 2456 C CA . MET A 1 313 ? 2.206 2.000 33.930 1.00 7.47 332 MET A CA 1
ATOM 2457 C C . MET A 1 313 ? 2.518 3.308 34.659 1.00 7.46 332 MET A C 1
ATOM 2458 O O . MET A 1 313 ? 3.264 3.351 35.642 1.00 7.72 332 MET A O 1
ATOM 2463 N N . ASN A 1 314 ? 1.934 4.382 34.144 1.00 7.01 333 ASN A N 1
ATOM 2464 C CA . ASN A 1 314 ? 2.106 5.712 34.731 1.00 6.90 333 ASN A CA 1
ATOM 2465 C C . ASN A 1 314 ? 0.948 6.580 34.253 1.00 7.19 333 ASN A C 1
ATOM 2466 O O . ASN A 1 314 ? 0.085 6.103 33.505 1.00 6.71 333 ASN A O 1
ATOM 2471 N N . ASN A 1 315 ? 0.909 7.831 34.703 1.00 7.28 334 ASN A N 1
ATOM 2472 C CA . ASN A 1 315 ? -0.187 8.746 34.401 1.00 8.01 334 ASN A CA 1
ATOM 2473 C C . ASN A 1 315 ? 0.407 10.118 34.128 1.00 7.93 334 ASN A C 1
ATOM 2474 O O . ASN A 1 315 ? 1.271 10.576 34.878 1.00 8.64 334 ASN A O 1
ATOM 2479 N N . TRP A 1 316 ? -0.040 10.783 33.068 1.00 8.29 335 TRP A N 1
ATOM 2480 C CA . TRP A 1 316 ? 0.539 12.096 32.738 1.00 8.75 335 TRP A CA 1
ATOM 2481 C C . TRP A 1 316 ? 0.292 13.174 33.796 1.00 8.97 335 TRP A C 1
ATOM 2482 O O . TRP A 1 316 ? 1.016 14.162 33.847 1.00 9.43 335 TRP A O 1
ATOM 2493 N N . GLN A 1 317 ? -0.713 12.979 34.646 1.00 9.06 336 GLN A N 1
ATOM 2494 C CA . GLN A 1 317 ? -1.005 13.964 35.697 1.00 9.57 336 GLN A CA 1
ATOM 2495 C C . GLN A 1 317 ? 0.198 14.165 36.622 1.00 9.89 336 GLN A C 1
ATOM 2496 O O . GLN A 1 317 ? 0.546 15.303 36.968 1.00 10.16 336 GLN A O 1
ATOM 2502 N N . TYR A 1 318 ? 0.835 13.060 37.007 1.00 9.57 337 TYR A N 1
ATOM 2503 C CA . TYR A 1 318 ? 1.896 13.103 38.020 1.00 9.81 337 TYR A CA 1
ATOM 2504 C C . TYR A 1 318 ? 3.145 12.320 37.626 1.00 9.86 337 TYR A C 1
ATOM 2505 O O . TYR A 1 318 ? 4.095 12.238 38.404 1.00 9.60 337 TYR A O 1
ATOM 2514 N N . GLY A 1 319 ? 3.139 11.743 36.425 1.00 9.82 338 GLY A N 1
ATOM 2515 C CA . GLY A 1 319 ? 4.205 10.837 35.982 1.00 10.57 338 GLY A CA 1
ATOM 2516 C C . GLY A 1 319 ? 5.617 11.392 36.056 1.00 10.82 338 GLY A C 1
ATOM 2517 O O . GLY A 1 319 ? 6.567 10.655 36.353 1.00 10.59 338 GLY A O 1
ATOM 2518 N N . ALA A 1 320 ? 5.747 12.692 35.789 1.00 11.89 339 ALA A N 1
ATOM 2519 C CA . ALA A 1 320 ? 7.042 13.372 35.821 1.00 12.31 339 ALA A CA 1
ATOM 2520 C C . ALA A 1 320 ? 7.617 13.452 37.228 1.00 12.83 339 ALA A C 1
ATOM 2521 O O . ALA A 1 320 ? 8.811 13.710 37.393 1.00 13.47 339 ALA A O 1
ATOM 2523 N N . ASN A 1 321 ? 6.770 13.230 38.235 1.00 12.85 340 ASN A N 1
ATOM 2524 C CA . ASN A 1 321 ? 7.166 13.460 39.622 1.00 13.21 340 ASN A CA 1
ATOM 2525 C C . ASN A 1 321 ? 7.149 12.257 40.553 1.00 12.42 340 ASN A C 1
ATOM 2526 O O . ASN A 1 321 ? 7.318 12.404 41.771 1.00 12.66 340 ASN A O 1
ATOM 2531 N N . ILE A 1 322 ? 6.985 11.059 39.992 1.00 11.34 341 ILE A N 1
ATOM 2532 C CA . ILE A 1 322 ? 7.084 9.850 40.814 1.00 10.92 341 ILE A CA 1
ATOM 2533 C C . ILE A 1 322 ? 8.516 9.745 41.361 1.00 10.85 341 ILE A C 1
ATOM 2534 O O . ILE A 1 322 ? 9.472 10.124 40.675 1.00 10.78 341 ILE A O 1
ATOM 2539 N N . PRO A 1 323 ? 8.657 9.301 42.623 1.00 10.92 342 PRO A N 1
ATOM 2540 C CA . PRO A 1 323 ? 9.946 9.348 43.329 1.00 10.79 342 PRO A CA 1
ATOM 2541 C C . PRO A 1 323 ? 10.901 8.193 43.014 1.00 11.07 342 PRO A C 1
ATOM 2542 O O . PRO A 1 323 ? 11.378 7.505 43.924 1.00 11.19 342 PRO A O 1
ATOM 2546 N N . THR A 1 324 ? 11.196 8.010 41.730 1.00 10.73 343 THR A N 1
ATOM 2547 C CA . THR A 1 324 ? 12.060 6.921 41.284 1.00 11.18 343 THR A CA 1
ATOM 2548 C C . THR A 1 324 ? 13.428 7.443 40.845 1.00 11.25 343 THR A C 1
ATOM 2549 O O . THR A 1 324 ? 13.539 8.562 40.343 1.00 11.39 343 THR A O 1
ATOM 2553 N N 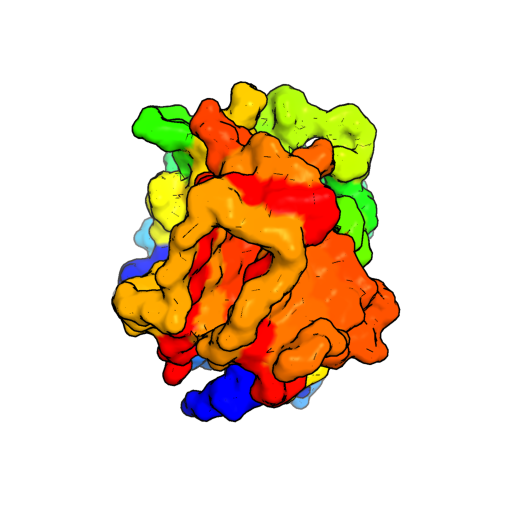. TYR A 1 325 ? 14.459 6.623 41.032 1.00 11.59 344 TYR A N 1
ATOM 2554 C CA . TYR A 1 325 ? 15.826 6.952 40.619 1.00 11.93 344 TYR A CA 1
ATOM 2555 C C . TYR A 1 325 ? 16.630 5.657 40.463 1.00 11.51 344 TYR A C 1
ATOM 2556 O O . TYR A 1 325 ? 16.527 4.775 41.324 1.00 11.44 344 TYR A O 1
ATOM 2565 N N . PRO A 1 326 ? 17.453 5.536 39.390 1.00 11.20 345 PRO A N 1
ATOM 2566 C CA . PRO A 1 326 ? 17.810 6.490 38.330 1.00 11.08 345 PRO A CA 1
ATOM 2567 C C . PRO A 1 326 ? 16.945 6.449 37.061 1.00 10.93 345 PRO A C 1
ATOM 2568 O O . PRO A 1 326 ? 17.240 7.168 36.095 1.00 11.18 345 PRO A O 1
ATOM 2572 N N . TRP A 1 327 ? 15.904 5.616 37.071 1.00 10.56 346 TRP A N 1
ATOM 2573 C CA . TRP A 1 327 ? 14.933 5.526 35.968 1.00 10.20 346 TRP A CA 1
ATOM 2574 C C . TRP A 1 327 ? 13.641 6.248 36.343 1.00 10.14 346 TRP A C 1
ATOM 2575 O O . TRP A 1 327 ? 13.434 6.589 37.503 1.00 9.71 346 TRP A O 1
ATOM 2586 N N . ARG A 1 328 ? 12.749 6.433 35.369 1.00 9.69 347 ARG A N 1
ATOM 2587 C CA . ARG A 1 328 ? 11.387 6.887 35.667 1.00 9.64 347 ARG A CA 1
ATOM 2588 C C . ARG A 1 328 ? 10.359 6.271 34.719 1.00 9.70 347 ARG A C 1
ATOM 2589 O O . ARG A 1 328 ? 10.405 6.502 33.506 1.00 9.76 347 ARG A O 1
ATOM 2597 N N . SER A 1 329 ? 9.449 5.492 35.310 1.00 9.44 348 SER A N 1
ATOM 2598 C CA . SER A 1 329 ? 8.353 4.784 34.626 1.00 9.01 348 SER A CA 1
ATOM 2599 C C . SER A 1 329 ? 8.696 3.336 34.335 1.00 9.01 348 SER A C 1
ATOM 2600 O O . SER A 1 329 ? 9.860 2.998 34.070 1.00 9.28 348 SER A O 1
ATOM 2603 N N . ALA A 1 330 ? 7.652 2.511 34.374 1.00 8.36 349 ALA A N 1
ATOM 2604 C CA . ALA A 1 3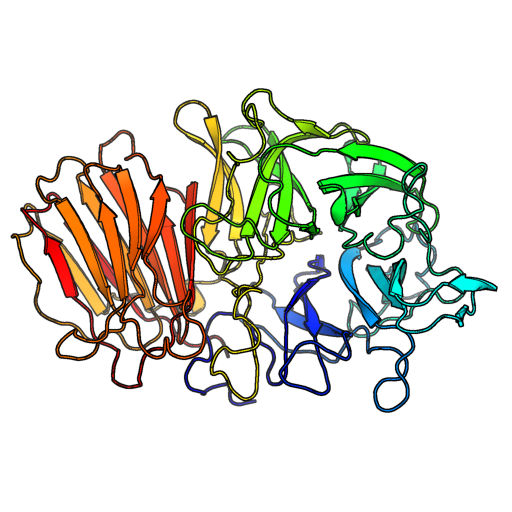30 ? 7.719 1.105 33.998 1.00 7.81 349 ALA A CA 1
ATOM 2605 C C . ALA A 1 330 ? 6.514 0.770 33.128 1.00 7.62 349 ALA A C 1
ATOM 2606 O O . ALA A 1 330 ? 5.530 1.518 33.112 1.00 7.81 349 ALA A O 1
ATOM 2608 N N . MET A 1 331 ? 6.607 -0.340 32.392 1.00 7.33 350 MET A N 1
ATOM 2609 C CA . MET A 1 331 ? 5.440 -0.883 31.696 1.00 7.11 350 MET A CA 1
ATOM 2610 C C . MET A 1 331 ? 4.628 -1.744 32.656 1.00 7.28 350 MET A C 1
ATOM 2611 O O . MET A 1 331 ? 5.180 -2.285 33.619 1.00 7.80 350 MET A O 1
ATOM 2616 N N . ALA A 1 332 ? 3.331 -1.898 32.386 1.00 6.96 351 ALA A N 1
ATOM 2617 C CA . ALA A 1 332 ? 2.479 -2.773 33.194 1.00 7.21 351 ALA A CA 1
ATOM 2618 C C . ALA A 1 332 ? 2.760 -4.232 32.839 1.00 7.35 351 ALA A C 1
ATOM 2619 O O . ALA A 1 332 ? 3.545 -4.516 31.932 1.00 7.44 351 ALA A O 1
ATOM 2621 N N . ILE A 1 333 ? 2.127 -5.165 33.546 1.00 7.18 352 ILE A N 1
ATOM 2622 C CA . ILE A 1 333 ? 2.198 -6.573 33.147 1.00 7.82 352 ILE A CA 1
ATOM 2623 C C . ILE A 1 333 ? 1.611 -6.709 31.736 1.00 7.91 352 ILE A C 1
ATOM 2624 O O . ILE A 1 333 ? 0.530 -6.192 31.475 1.00 7.78 352 ILE A O 1
ATOM 2629 N N . PRO A 1 334 ? 2.319 -7.395 30.817 1.00 7.86 353 PRO A N 1
ATOM 2630 C CA . PRO A 1 334 ? 1.721 -7.581 29.483 1.00 7.56 353 PRO A CA 1
ATOM 2631 C C . PRO A 1 334 ? 0.348 -8.238 29.584 1.00 8.06 353 PRO A C 1
ATOM 2632 O O . PRO A 1 334 ? 0.133 -9.095 30.443 1.00 7.70 353 PRO A O 1
ATOM 2636 N N . ARG A 1 335 ? -0.577 -7.796 28.737 1.00 7.30 354 ARG A N 1
ATOM 2637 C CA . ARG A 1 335 ? -1.970 -8.211 28.819 1.00 7.53 354 ARG A CA 1
ATOM 2638 C C . ARG A 1 335 ? -2.368 -9.075 27.634 1.00 7.41 354 ARG A C 1
ATOM 2639 O O . ARG A 1 335 ? -2.401 -8.602 26.492 1.00 7.97 354 ARG A O 1
ATOM 2647 N N . HIS A 1 336 ? -2.647 -10.345 27.904 1.00 7.34 355 HIS A N 1
ATOM 2648 C CA . HIS A 1 336 ? -3.244 -11.181 26.877 1.00 7.92 355 HIS A CA 1
ATOM 2649 C C . HIS A 1 336 ? -4.633 -10.649 26.570 1.00 7.94 355 HIS A C 1
ATOM 2650 O O . HIS A 1 336 ? -5.393 -10.307 27.491 1.00 8.72 355 HIS A O 1
ATOM 2657 N N . MET A 1 337 ? -4.979 -10.603 25.279 1.00 7.78 356 MET A N 1
ATOM 2658 C CA . MET A 1 337 ? -6.213 -9.950 24.827 1.00 7.97 356 MET A CA 1
ATOM 2659 C C . MET A 1 337 ? -7.214 -10.935 24.237 1.00 8.26 356 MET A C 1
ATOM 2660 O O . MET A 1 337 ? -6.885 -11.683 23.319 1.00 8.49 356 MET A O 1
ATOM 2665 N N . ALA A 1 338 ? -8.436 -10.921 24.757 1.00 8.46 357 ALA A N 1
ATOM 2666 C CA . ALA A 1 338 ? -9.530 -11.715 24.178 1.00 8.67 357 ALA A CA 1
ATOM 2667 C C . ALA A 1 338 ? -10.876 -11.091 24.504 1.00 8.61 357 ALA A C 1
ATOM 2668 O O . ALA A 1 338 ? -10.938 -10.121 25.260 1.00 8.00 357 ALA A O 1
ATOM 2670 N N . LEU A 1 339 ? -11.943 -11.650 23.929 1.00 8.98 358 LEU A N 1
ATOM 2671 C CA . LEU A 1 339 ? -13.303 -11.204 24.218 1.00 9.56 358 LEU A CA 1
ATOM 2672 C C . LEU A 1 339 ? -14.145 -12.349 24.769 1.00 10.17 358 LEU A C 1
ATOM 2673 O O . LEU A 1 339 ? -14.029 -13.493 24.318 1.00 9.84 358 LEU A O 1
ATOM 2678 N N . LYS A 1 340 ? -14.976 -12.033 25.756 1.00 10.55 359 LYS A N 1
ATOM 2679 C CA . LYS A 1 340 ? -15.945 -12.990 26.285 1.00 11.55 359 LYS A CA 1
ATOM 2680 C C . LYS A 1 340 ? -17.299 -12.317 26.374 1.00 12.07 359 LYS A C 1
ATOM 2681 O O . LYS A 1 340 ? -17.381 -11.124 26.672 1.00 11.64 359 LYS A O 1
ATOM 2687 N N . THR A 1 341 ? -18.358 -13.087 26.124 1.00 12.94 360 THR A N 1
ATOM 2688 C CA . THR A 1 341 ? -19.708 -12.578 26.310 1.00 14.38 360 THR A CA 1
ATOM 2689 C C . THR A 1 341 ? -20.023 -12.630 27.799 1.00 14.85 360 THR A C 1
ATOM 2690 O O . THR A 1 341 ? -20.077 -13.708 28.395 1.00 15.35 360 THR A O 1
ATOM 2694 N N . ILE A 1 342 ? -20.192 -11.454 28.394 1.00 15.49 361 ILE A N 1
ATOM 2695 C CA . ILE A 1 342 ? -20.493 -11.334 29.816 1.00 16.43 361 ILE A CA 1
ATOM 2696 C C . ILE A 1 342 ? -21.684 -10.401 29.960 1.00 16.79 361 ILE A C 1
ATOM 2697 O O . ILE A 1 342 ? -21.660 -9.284 29.446 1.00 16.46 361 ILE A O 1
ATOM 2702 N N . GLY A 1 343 ? -22.735 -10.876 30.630 1.00 17.41 362 GLY A N 1
ATOM 2703 C CA . GLY A 1 343 ? -23.986 -10.123 30.720 1.00 17.99 362 GLY A CA 1
ATOM 2704 C C . GLY A 1 343 ? -24.522 -9.745 29.346 1.00 17.94 362 GLY A C 1
ATOM 2705 O O . GLY A 1 343 ? -24.932 -8.599 29.119 1.00 18.69 362 GLY A O 1
ATOM 2706 N N . SER A 1 344 ? -24.473 -10.710 28.428 1.00 17.77 363 SER A N 1
ATOM 2707 C CA . SER A 1 344 ? -24.958 -10.568 27.049 1.00 17.76 363 SER A CA 1
ATOM 2708 C C . SER A 1 344 ? -24.188 -9.535 26.213 1.00 17.15 363 SER A C 1
ATOM 2709 O O . SER A 1 344 ? -24.689 -9.045 25.199 1.00 17.62 363 SER A O 1
ATOM 2712 N N . LYS A 1 345 ? -22.962 -9.236 26.632 1.00 16.11 364 LYS A N 1
ATOM 2713 C CA . LYS A 1 345 ? -22.158 -8.183 26.014 1.00 15.24 364 LYS A CA 1
ATOM 2714 C C . LYS A 1 345 ? -20.740 -8.686 25.713 1.00 14.00 364 LYS A C 1
ATOM 2715 O O . LYS A 1 345 ? -20.076 -9.201 26.612 1.00 13.47 364 LYS A O 1
ATOM 2721 N N . ALA A 1 346 ? -20.280 -8.536 24.466 1.00 13.18 365 ALA A N 1
ATOM 2722 C CA . ALA A 1 346 ? -18.884 -8.840 24.121 1.00 12.26 365 ALA A CA 1
ATOM 2723 C C . ALA A 1 346 ? -17.970 -7.901 24.908 1.00 11.43 365 ALA A C 1
ATOM 2724 O O . ALA A 1 346 ? -18.045 -6.678 24.766 1.00 11.45 365 ALA A O 1
ATOM 2726 N N . THR A 1 347 ? -17.112 -8.488 25.738 1.00 10.31 366 THR A N 1
ATOM 2727 C CA . THR A 1 347 ? -16.343 -7.734 26.726 1.00 9.83 366 THR A CA 1
ATOM 2728 C C . THR A 1 347 ? -14.858 -8.087 26.642 1.00 9.26 366 THR A C 1
ATOM 2729 O O . THR A 1 347 ? -14.496 -9.261 26.545 1.00 9.09 366 THR A O 1
ATOM 2733 N N . LEU A 1 348 ? -13.999 -7.073 26.675 1.00 8.81 367 LEU A N 1
ATOM 2734 C CA . LEU A 1 348 ? -12.561 -7.337 26.691 1.00 8.61 367 LEU A CA 1
ATOM 2735 C C . LEU A 1 348 ? -12.172 -8.028 27.983 1.00 9.07 367 LEU A C 1
ATOM 2736 O O . LEU A 1 348 ? -12.481 -7.539 29.074 1.00 8.94 367 LEU A O 1
ATOM 2741 N N . VAL A 1 349 ? -11.493 -9.164 27.845 1.00 8.92 368 VAL A N 1
ATOM 2742 C CA . VAL A 1 349 ? -10.938 -9.877 29.000 1.00 9.35 368 VAL A CA 1
ATOM 2743 C C . VAL A 1 349 ? -9.423 -9.965 28.850 1.00 9.09 368 VAL A C 1
ATOM 2744 O O . VAL A 1 349 ? -8.923 -10.354 27.789 1.00 8.64 368 VAL A O 1
ATOM 2748 N N . GLN A 1 350 ? -8.700 -9.589 29.906 1.00 8.55 369 GLN A N 1
ATOM 2749 C CA . GLN A 1 350 ? -7.241 -9.634 29.904 1.00 8.55 369 GLN A CA 1
ATOM 2750 C C . GLN A 1 350 ? -6.711 -10.687 30.854 1.00 9.10 369 GLN A C 1
ATOM 2751 O O . GLN A 1 350 ? -7.297 -10.917 31.908 1.00 9.95 369 GLN A O 1
ATOM 2757 N N . GLN A 1 351 ? -5.594 -11.304 30.478 1.00 9.47 370 GLN A N 1
ATOM 2758 C CA . GLN A 1 351 ? -4.860 -12.200 31.363 1.00 10.30 370 GLN A CA 1
ATOM 2759 C C . GLN A 1 351 ? -3.446 -11.681 31.548 1.00 10.03 370 GLN A C 1
ATOM 2760 O O . GLN A 1 351 ? -2.865 -11.109 30.618 1.00 9.49 370 GLN A O 1
ATOM 2766 N N . PRO A 1 352 ? -2.886 -11.856 32.754 1.00 10.06 371 PRO A N 1
ATOM 2767 C CA . PRO A 1 352 ? -1.521 -11.405 33.003 1.00 10.33 371 PRO A CA 1
ATOM 2768 C C . PRO A 1 352 ? -0.530 -12.312 32.278 1.00 10.71 371 PRO A C 1
ATOM 2769 O O . PRO A 1 352 ? -0.384 -13.481 32.632 1.00 10.87 371 PRO A O 1
ATOM 2773 N N . GLN A 1 353 ? 0.117 -11.763 31.253 1.00 10.69 372 GLN A N 1
ATOM 2774 C CA . GLN A 1 353 ? 0.953 -12.537 30.348 1.00 11.20 372 GLN A CA 1
ATOM 2775 C C . GLN A 1 353 ? 2.444 -12.432 30.679 1.00 11.17 372 GLN A C 1
ATOM 2776 O O . GLN A 1 353 ? 3.172 -11.647 30.078 1.00 10.55 372 GLN A O 1
ATOM 2782 N N . GLU A 1 354 ? 2.878 -13.233 31.649 1.00 10.68 373 GLU A N 1
ATOM 2783 C CA . GLU A 1 354 ? 4.301 -13.483 31.893 1.00 10.78 373 GLU A CA 1
ATOM 2784 C C . GLU A 1 354 ? 4.504 -14.979 32.137 1.00 11.29 373 GLU A C 1
ATOM 2785 O O . GLU A 1 354 ? 3.534 -15.722 32.310 1.00 11.45 373 GLU A O 1
ATOM 2791 N N . ALA A 1 355 ? 5.763 -15.406 32.120 1.00 11.72 374 ALA A N 1
ATOM 2792 C CA . ALA A 1 355 ? 6.122 -16.799 32.366 1.00 12.30 374 ALA A CA 1
ATOM 2793 C C . ALA A 1 355 ? 6.137 -17.036 33.876 1.00 12.87 374 ALA A C 1
ATOM 2794 O O . ALA A 1 355 ? 7.198 -17.168 34.501 1.00 13.30 374 ALA A O 1
ATOM 2796 N N . TRP A 1 356 ? 4.941 -17.075 34.460 1.00 13.29 375 TRP A N 1
ATOM 2797 C CA . TRP A 1 356 ? 4.794 -17.100 35.916 1.00 13.81 375 TRP A CA 1
ATOM 2798 C C . TRP A 1 356 ? 5.480 -18.289 36.565 1.00 14.52 375 TRP A C 1
ATOM 2799 O O . TRP A 1 356 ? 6.092 -18.148 37.626 1.00 14.36 375 TRP A O 1
ATOM 2810 N N . SER A 1 357 ? 5.406 -19.448 35.913 1.00 15.31 376 SER A N 1
ATOM 2811 C CA . SER A 1 357 ? 6.002 -20.662 36.475 1.00 16.64 376 SER A CA 1
ATOM 2812 C C . SER A 1 357 ? 7.527 -20.551 36.612 1.00 16.72 376 SER A C 1
ATOM 2813 O O . SER A 1 357 ? 8.131 -21.248 37.432 1.00 17.55 376 SER A O 1
ATOM 2816 N N . SER A 1 358 ? 8.149 -19.671 35.828 1.00 16.60 377 SER A N 1
ATOM 2817 C CA . SER A 1 358 ? 9.598 -19.468 35.914 1.00 16.45 377 SER A CA 1
ATOM 2818 C C . SER A 1 358 ? 10.047 -18.570 37.073 1.00 16.55 377 SER A C 1
ATOM 2819 O O . SER A 1 358 ? 11.235 -18.542 37.413 1.00 16.64 377 SER A O 1
ATOM 2822 N N . ILE A 1 359 ? 9.106 -17.835 37.667 1.00 16.41 378 ILE A N 1
ATOM 2823 C CA . ILE A 1 359 ? 9.443 -16.854 38.705 1.00 16.27 378 ILE A CA 1
ATOM 2824 C C . ILE A 1 359 ? 8.587 -16.927 39.980 1.00 17.04 378 ILE A C 1
ATOM 2825 O O . ILE A 1 359 ? 8.851 -16.213 40.948 1.00 16.90 378 ILE A O 1
ATOM 2830 N N . SER A 1 360 ? 7.573 -17.787 39.982 1.00 17.76 379 SER A N 1
ATOM 2831 C CA . SER A 1 360 ? 6.682 -17.888 41.135 1.00 18.85 379 SER A CA 1
ATOM 2832 C C . SER A 1 360 ? 7.017 -19.126 41.954 1.00 19.39 379 SER A C 1
ATOM 2833 O O . SER A 1 360 ? 7.210 -20.214 41.398 1.00 20.06 379 SER A O 1
ATOM 2836 N N . ASN A 1 361 ? 7.099 -18.955 43.273 1.00 20.00 380 ASN A N 1
ATOM 2837 C CA . ASN A 1 361 ? 7.193 -20.097 44.177 1.00 20.59 380 ASN A CA 1
ATOM 2838 C C . ASN A 1 361 ? 5.927 -20.933 44.054 1.00 20.66 380 ASN A C 1
ATOM 2839 O O . ASN A 1 361 ? 4.830 -20.391 43.893 1.00 20.23 380 ASN A O 1
ATOM 2844 N N . LYS A 1 362 ? 6.080 -22.251 44.125 1.00 20.71 381 LYS A N 1
ATOM 2845 C CA . LYS A 1 362 ? 4.945 -23.150 43.945 1.00 21.25 381 LYS A CA 1
ATOM 2846 C C . LYS A 1 362 ? 4.134 -23.307 45.230 1.00 21.05 381 LYS A C 1
ATOM 2847 O O . LYS A 1 362 ? 2.925 -23.557 45.180 1.00 21.56 381 LYS A O 1
ATOM 2853 N N . ARG A 1 363 ? 4.807 -23.160 46.369 1.00 20.80 382 ARG A N 1
ATOM 2854 C CA . ARG A 1 363 ? 4.152 -23.220 47.669 1.00 20.78 382 ARG A CA 1
ATOM 2855 C C . ARG A 1 363 ? 3.762 -21.808 48.112 1.00 19.84 382 ARG A C 1
ATOM 2856 O O . ARG A 1 363 ? 4.626 -20.928 48.229 1.00 19.72 382 ARG A O 1
ATOM 2864 N N . PRO A 1 364 ? 2.458 -21.587 48.363 1.00 19.38 383 PRO A N 1
ATOM 2865 C CA . PRO A 1 364 ? 2.035 -20.281 48.863 1.00 18.61 383 PRO A CA 1
ATOM 2866 C C . PRO A 1 364 ? 2.630 -19.992 50.237 1.00 18.28 383 PRO A C 1
ATOM 2867 O O . PRO A 1 364 ? 2.796 -20.909 51.050 1.00 17.77 383 PRO A O 1
ATOM 2871 N N . ILE A 1 365 ? 2.967 -18.729 50.483 1.00 17.70 384 ILE A N 1
ATOM 2872 C CA . ILE A 1 365 ? 3.435 -18.313 51.801 1.00 17.65 384 ILE A CA 1
ATOM 2873 C C . ILE A 1 365 ? 2.257 -18.147 52.755 1.00 16.91 384 ILE A C 1
ATOM 2874 O O . ILE A 1 365 ? 2.432 -18.145 53.974 1.00 17.04 384 ILE A O 1
ATOM 2879 N N . TYR A 1 366 ? 1.061 -18.017 52.182 1.00 15.92 385 TYR A N 1
ATOM 2880 C CA . TYR A 1 366 ? -0.179 -17.908 52.938 1.00 15.18 385 TYR A CA 1
ATOM 2881 C C . TYR A 1 366 ? -1.289 -18.608 52.160 1.00 14.60 385 TYR A C 1
ATOM 2882 O O . TYR A 1 366 ? -1.421 -18.412 50.952 1.00 14.05 385 TYR A O 1
ATOM 2891 N N . SER A 1 367 ? -2.077 -19.434 52.848 1.00 14.07 386 SER A N 1
ATOM 2892 C CA . SER A 1 367 ? -3.187 -20.147 52.211 1.00 14.19 386 SER A CA 1
ATOM 2893 C C . SER A 1 367 ? -4.252 -20.506 53.238 1.00 13.95 386 SER A C 1
ATOM 2894 O O . SER A 1 367 ? -4.041 -21.382 54.082 1.00 14.57 386 SER A O 1
ATOM 2897 N N . ARG A 1 368 ? -5.397 -19.838 53.160 1.00 13.16 387 ARG A N 1
ATOM 2898 C CA . ARG A 1 368 ? -6.477 -20.098 54.106 1.00 12.99 387 ARG A CA 1
ATOM 2899 C C . ARG A 1 368 ? -7.823 -20.116 53.418 1.00 12.53 387 ARG A C 1
ATOM 2900 O O . ARG A 1 368 ? -8.009 -19.478 52.379 1.00 12.48 387 ARG A O 1
ATOM 2908 N N . THR A 1 369 ? -8.754 -20.868 53.999 1.00 11.59 388 THR A N 1
ATOM 2909 C CA . THR A 1 369 ? -10.156 -20.836 53.603 1.00 11.07 388 THR A CA 1
ATOM 2910 C C . THR A 1 369 ? -11.027 -20.611 54.841 1.00 11.14 388 THR A C 1
ATOM 2911 O O . THR A 1 369 ? -10.691 -21.066 55.939 1.00 11.11 388 THR A O 1
ATOM 2915 N N . PHE A 1 370 ? -12.126 -19.887 54.653 1.00 10.58 389 PHE A N 1
ATOM 2916 C CA . PHE A 1 370 ? -13.066 -19.578 55.734 1.00 10.77 389 PHE A CA 1
ATOM 2917 C C . PHE A 1 370 ? -14.500 -19.781 55.253 1.00 10.94 389 PHE A C 1
ATOM 2918 O O . PHE A 1 370 ? -14.943 -19.087 54.331 1.00 10.65 389 PHE A O 1
ATOM 2926 N N . LYS A 1 371 ? -15.237 -20.705 55.880 1.00 10.40 390 LYS A N 1
ATOM 2927 C CA . LYS A 1 371 ? -16.669 -20.826 55.599 1.00 10.71 390 LYS A CA 1
ATOM 2928 C C . LYS A 1 371 ? -17.328 -19.475 55.883 1.00 10.97 390 LYS A C 1
ATOM 2929 O O . LYS A 1 371 ? -18.088 -18.953 55.068 1.00 10.93 390 LYS A O 1
ATOM 2935 N N . THR A 1 372 ? -17.019 -18.923 57.053 1.00 11.49 391 THR A N 1
ATOM 2936 C CA . THR A 1 372 ? -17.465 -17.585 57.410 1.00 12.11 391 THR A CA 1
ATOM 2937 C C . THR A 1 372 ? -16.296 -16.835 58.039 1.00 11.83 391 THR A C 1
ATOM 2938 O O . THR A 1 372 ? -15.810 -17.217 59.108 1.00 12.53 391 THR A O 1
ATOM 2942 N N . LEU A 1 373 ? -15.836 -15.782 57.365 1.00 11.49 392 LEU A N 1
ATOM 2943 C CA . LEU A 1 373 ? -14.778 -14.941 57.922 1.00 10.80 392 LEU A CA 1
ATOM 2944 C C . LEU A 1 373 ? -15.409 -13.869 58.810 1.00 10.79 392 LEU A C 1
ATOM 2945 O O . LEU A 1 373 ? -16.285 -13.128 58.362 1.00 10.09 392 LEU A O 1
ATOM 2950 N N . SER A 1 374 ? -14.961 -13.800 60.061 1.00 11.00 393 SER A N 1
ATOM 2951 C CA . SER A 1 374 ? -15.525 -12.862 61.026 1.00 11.46 393 SER A CA 1
ATOM 2952 C C . SER A 1 374 ? -15.309 -11.420 60.597 1.00 11.04 393 SER A C 1
ATOM 2953 O O . SER A 1 374 ? -14.368 -11.117 59.856 1.00 11.01 393 SER A O 1
ATOM 2956 N N . GLU A 1 375 ? -16.196 -10.542 61.053 1.00 10.58 394 GLU A N 1
ATOM 2957 C CA . GLU A 1 375 ? -16.014 -9.108 60.879 1.00 10.43 394 GLU A CA 1
ATOM 2958 C C . GLU A 1 375 ? -14.742 -8.692 61.619 1.00 10.38 394 GLU A C 1
ATOM 2959 O O . GLU A 1 375 ? -14.537 -9.084 62.763 1.00 10.89 394 GLU A O 1
ATOM 2965 N N . GLY A 1 376 ? -13.897 -7.903 60.960 1.00 9.77 395 GLY A N 1
ATOM 2966 C CA . GLY A 1 376 ? -12.632 -7.456 61.549 1.00 9.86 395 GLY A CA 1
ATOM 2967 C C . GLY A 1 376 ? -11.449 -7.754 60.648 1.00 10.11 395 GLY A C 1
ATOM 2968 O O . GLY A 1 376 ? -11.625 -8.106 59.478 1.00 10.28 395 GLY A O 1
ATOM 2969 N N . SER A 1 377 ? -10.245 -7.635 61.197 1.00 9.86 396 SER A N 1
ATOM 2970 C CA . SER A 1 377 ? -9.029 -7.878 60.425 1.00 10.29 396 SER A CA 1
ATOM 2971 C C . SER A 1 377 ? -8.242 -9.063 60.989 1.00 10.40 396 SER A C 1
ATOM 2972 O O . SER A 1 377 ? -8.116 -9.217 62.205 1.00 11.03 396 SER A O 1
ATOM 2975 N N . THR A 1 378 ? -7.730 -9.905 60.097 1.00 10.62 397 THR A N 1
ATOM 2976 C CA . THR A 1 378 ? -7.043 -11.132 60.509 1.00 11.26 397 THR A CA 1
ATOM 2977 C C . THR A 1 378 ? -5.620 -10.869 61.008 1.00 11.96 397 THR A C 1
ATOM 2978 O O . THR A 1 378 ? -5.122 -9.740 60.939 1.00 11.77 397 THR A O 1
ATOM 2982 N N . ASN A 1 379 ? -4.974 -11.930 61.495 1.00 13.00 398 ASN A N 1
ATOM 2983 C CA . ASN A 1 379 ? -3.572 -11.873 61.884 1.00 14.54 398 ASN A CA 1
ATOM 2984 C C . ASN A 1 379 ? -2.684 -11.455 60.714 1.00 14.70 398 ASN A C 1
ATOM 2985 O O . ASN A 1 379 ? -2.996 -11.733 59.553 1.00 15.04 398 ASN A O 1
ATOM 2990 N N . THR A 1 380 ? -1.588 -10.779 61.035 1.00 15.30 399 THR A N 1
ATOM 2991 C CA . THR A 1 380 ? -0.690 -10.220 60.031 1.00 15.97 399 THR A CA 1
ATOM 2992 C C . THR A 1 380 ? 0.235 -11.296 59.471 1.00 16.58 399 THR A C 1
ATOM 2993 O O . THR A 1 380 ? 0.687 -12.193 60.199 1.00 16.85 399 THR A O 1
ATOM 2997 N N . THR A 1 381 ? 0.505 -11.207 58.174 1.00 16.61 400 THR A N 1
ATOM 2998 C CA . THR A 1 381 ? 1.545 -12.014 57.558 1.00 16.97 400 THR A CA 1
ATOM 2999 C C . THR A 1 381 ? 2.516 -11.096 56.814 1.00 16.37 400 THR A C 1
ATOM 3000 O O . THR A 1 381 ? 2.173 -9.955 56.497 1.00 16.28 400 THR A O 1
ATOM 3004 N N . THR A 1 382 ? 3.721 -11.603 56.561 1.00 15.64 401 THR A N 1
ATOM 3005 C CA . THR A 1 382 ? 4.768 -10.869 55.859 1.00 15.35 401 THR A CA 1
ATOM 3006 C C . THR A 1 382 ? 4.903 -11.431 54.441 1.00 14.25 401 THR A C 1
ATOM 3007 O O . THR A 1 382 ? 5.028 -12.639 54.253 1.00 14.57 401 THR A O 1
ATOM 3011 N N . THR A 1 383 ? 4.869 -10.543 53.452 1.00 13.27 402 THR A N 1
ATOM 3012 C CA . THR A 1 383 ? 4.791 -10.954 52.048 1.00 12.39 402 THR A CA 1
ATOM 3013 C C . THR A 1 383 ? 6.028 -10.610 51.223 1.00 12.27 402 THR A C 1
ATOM 3014 O O . THR A 1 383 ? 6.191 -11.124 50.111 1.00 12.26 402 THR A O 1
ATOM 3018 N N . GLY A 1 384 ? 6.872 -9.715 51.731 1.00 11.87 403 GLY A N 1
ATOM 3019 C CA . GLY A 1 384 ? 7.876 -9.071 50.881 1.00 11.53 403 GLY A CA 1
ATOM 3020 C C . GLY A 1 384 ? 7.198 -8.127 49.894 1.00 11.58 403 GLY A C 1
ATOM 3021 O O . GLY A 1 384 ? 6.006 -7.821 50.033 1.00 11.35 403 GLY A O 1
ATOM 3022 N N . GLU A 1 385 ? 7.955 -7.674 48.898 1.00 10.85 404 GLU A N 1
ATOM 3023 C CA . GLU A 1 385 ? 7.489 -6.628 47.985 1.00 10.95 404 GLU A CA 1
ATOM 3024 C C . GLU A 1 385 ? 6.879 -7.147 46.686 1.00 10.96 404 GLU A C 1
ATOM 3025 O O . GLU A 1 385 ? 6.168 -6.411 46.007 1.00 11.26 404 GLU A O 1
ATOM 3031 N N . THR A 1 386 ? 7.157 -8.407 46.352 1.00 10.40 405 THR A N 1
ATOM 3032 C CA . THR A 1 386 ? 6.791 -8.959 45.047 1.00 10.38 405 THR A CA 1
ATOM 3033 C C . THR A 1 386 ? 6.019 -10.262 45.227 1.00 10.12 405 THR A C 1
ATOM 3034 O O . THR A 1 386 ? 6.569 -11.271 45.680 1.00 10.25 405 THR A O 1
ATOM 3038 N N . PHE A 1 387 ? 4.730 -10.231 44.902 1.00 9.94 406 PHE A N 1
ATOM 3039 C CA . PHE A 1 387 ? 3.864 -11.380 45.173 1.00 9.72 406 PHE A CA 1
ATOM 3040 C C . PHE A 1 387 ? 2.551 -11.283 44.417 1.00 10.11 406 PHE A C 1
ATOM 3041 O O . PHE A 1 387 ? 2.202 -10.212 43.899 1.00 10.36 406 PHE A O 1
ATOM 3049 N N . LYS A 1 388 ? 1.848 -12.414 44.363 1.00 10.23 407 LYS A N 1
ATOM 3050 C CA . LYS A 1 388 ? 0.509 -12.498 43.784 1.00 10.56 407 LYS A CA 1
ATOM 3051 C C . LYS A 1 388 ? -0.465 -12.969 44.856 1.00 10.48 407 LYS A C 1
ATOM 3052 O O . LYS A 1 388 ? -0.142 -13.880 45.624 1.00 10.12 407 LYS A O 1
ATOM 3058 N N . VAL A 1 389 ? -1.647 -12.354 44.888 1.00 10.06 408 VAL A N 1
ATOM 3059 C CA . VAL A 1 389 ? -2.731 -12.757 45.786 1.00 9.73 408 VAL A CA 1
ATOM 3060 C C . VAL A 1 389 ? -3.900 -13.295 44.962 1.00 10.26 408 VAL A C 1
ATOM 3061 O O . VAL A 1 389 ? -4.338 -12.658 44.011 1.00 10.11 408 VAL A O 1
ATOM 3065 N N . ASP A 1 390 ? -4.404 -14.465 45.331 1.00 10.51 409 ASP A N 1
ATOM 3066 C CA . ASP A 1 390 ? -5.660 -14.949 44.774 1.00 11.18 409 ASP A CA 1
ATOM 3067 C C . ASP A 1 390 ? -6.726 -14.905 45.853 1.00 10.95 409 ASP A C 1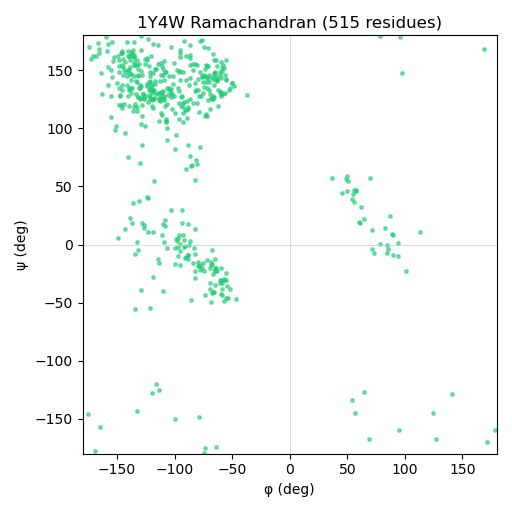
ATOM 3068 O O . ASP A 1 390 ? -6.544 -15.486 46.918 1.00 11.05 409 ASP A O 1
ATOM 3073 N N . LEU A 1 391 ? -7.831 -14.220 45.566 1.00 10.17 410 LEU A N 1
ATOM 3074 C CA . LEU A 1 391 ? -8.974 -14.148 46.474 1.00 10.37 410 LEU A CA 1
ATOM 3075 C C . LEU A 1 391 ? -10.228 -14.612 45.772 1.00 10.57 410 LEU A C 1
ATOM 3076 O O . LEU A 1 391 ? -10.464 -14.263 44.614 1.00 10.87 410 LEU A O 1
ATOM 3081 N N . SER A 1 392 ? -11.039 -15.391 46.473 1.00 10.31 411 SER A N 1
ATOM 3082 C CA . SER A 1 392 ? -12.394 -15.662 46.012 1.00 10.66 411 SER A CA 1
ATOM 3083 C C . SER A 1 392 ? -13.328 -15.668 47.216 1.00 10.42 411 SER A C 1
ATOM 3084 O O . SER A 1 392 ? -12.918 -15.973 48.335 1.00 10.50 411 SER A O 1
ATOM 3087 N N . PHE A 1 393 ? -14.574 -15.285 46.991 1.00 10.13 412 PHE A N 1
ATOM 3088 C CA . PHE A 1 393 ? -15.518 -15.104 48.097 1.00 10.14 412 PHE A CA 1
ATOM 3089 C C . PHE A 1 393 ? -16.927 -14.891 47.562 1.00 10.60 412 PHE A C 1
ATOM 3090 O O . PHE A 1 393 ? -17.112 -14.556 46.388 1.00 10.71 412 PHE A O 1
ATOM 3098 N N . SER A 1 394 ? -17.917 -15.074 48.433 1.00 10.56 413 SER A N 1
ATOM 3099 C CA . SER A 1 394 ? -19.315 -14.999 48.026 1.00 11.69 413 SER A CA 1
ATOM 3100 C C . SER A 1 394 ? -19.820 -13.566 47.891 1.00 12.12 413 SER A C 1
ATOM 3101 O O . SER A 1 394 ? -19.623 -12.745 48.788 1.00 12.11 413 SER A O 1
ATOM 3104 N N . ALA A 1 395 ? -20.506 -13.290 46.782 1.00 13.37 414 ALA A N 1
ATOM 3105 C CA . ALA A 1 395 ? -21.128 -11.985 46.549 1.00 14.42 414 ALA A CA 1
ATOM 3106 C C . ALA A 1 395 ? -22.301 -11.707 47.492 1.00 15.16 414 ALA A C 1
ATOM 3107 O O . ALA A 1 395 ? -22.756 -10.562 47.597 1.00 15.30 414 ALA A O 1
ATOM 3109 N N . LYS A 1 396 ? -22.787 -12.762 48.148 1.00 15.86 415 LYS A N 1
ATOM 3110 C CA . LYS A 1 396 ? -23.937 -12.682 49.057 1.00 16.68 415 LYS A CA 1
ATOM 3111 C C . LYS A 1 396 ? -23.549 -12.306 50.492 1.00 16.72 415 LYS A C 1
ATOM 3112 O O . LYS A 1 396 ? -24.407 -12.243 51.375 1.00 16.93 415 LYS A O 1
ATOM 3118 N N . SER A 1 397 ? -22.261 -12.042 50.707 1.00 16.17 416 SER A N 1
ATOM 3119 C CA . SER A 1 397 ? -21.725 -11.663 52.014 1.00 16.32 416 SER A CA 1
ATOM 3120 C C . SER A 1 397 ? -22.420 -10.430 52.598 1.00 16.56 416 SER A C 1
ATOM 3121 O O . SER A 1 397 ? -22.809 -9.522 51.860 1.00 16.84 416 SER A O 1
ATOM 3124 N N . LYS A 1 398 ? -22.548 -10.409 53.925 1.00 16.83 417 LYS A N 1
ATOM 3125 C CA . LYS A 1 398 ? -23.212 -9.311 54.638 1.00 17.33 417 LYS A CA 1
ATOM 3126 C C . LYS A 1 398 ? -22.297 -8.113 54.930 1.00 16.38 417 LYS A C 1
ATOM 3127 O O . LYS A 1 398 ? -22.786 -7.027 55.256 1.00 16.64 417 LYS A O 1
ATOM 3133 N N . ALA A 1 399 ? -20.982 -8.311 54.818 1.00 15.50 418 ALA A N 1
ATOM 3134 C CA . ALA A 1 399 ? -20.014 -7.217 54.980 1.00 14.17 418 ALA A CA 1
ATOM 3135 C C . ALA A 1 399 ? -20.294 -6.089 53.990 1.00 13.64 418 ALA A C 1
ATOM 3136 O O . ALA A 1 399 ? -20.851 -6.327 52.915 1.00 14.00 418 ALA A O 1
ATOM 3138 N N . SER A 1 400 ? -19.926 -4.861 54.346 1.00 12.86 419 SER A N 1
ATOM 3139 C CA . SER A 1 400 ? -19.992 -3.776 53.376 1.00 12.07 419 SER A CA 1
ATOM 3140 C C . SER A 1 400 ? -18.860 -3.919 52.352 1.00 11.26 419 SER A C 1
ATOM 3141 O O . SER A 1 400 ? -19.072 -3.734 51.149 1.00 11.06 419 SER A O 1
ATOM 3144 N N . THR A 1 401 ? -17.660 -4.241 52.836 1.00 10.25 420 THR A N 1
ATOM 3145 C CA . THR A 1 401 ? -16.518 -4.551 51.957 1.00 9.70 420 THR A CA 1
ATOM 3146 C C . THR A 1 401 ? -15.703 -5.722 52.501 1.00 9.75 420 THR A C 1
ATOM 3147 O O . THR A 1 401 ? -15.658 -5.953 53.710 1.00 9.32 420 THR A O 1
ATOM 3151 N N . PHE A 1 402 ? -15.086 -6.468 51.588 1.00 9.14 421 PHE A N 1
ATOM 3152 C CA . PHE A 1 402 ? -14.049 -7.434 51.918 1.00 8.77 421 PHE A CA 1
ATOM 3153 C C . PHE A 1 402 ? -12.792 -7.016 51.160 1.00 8.86 421 PHE A C 1
ATOM 3154 O O . PHE A 1 402 ? -12.865 -6.685 49.981 1.00 9.27 421 PHE A O 1
ATOM 3162 N N . ALA A 1 403 ? -11.642 -7.025 51.830 1.00 8.72 422 ALA A N 1
ATOM 3163 C CA . ALA A 1 403 ? -10.419 -6.554 51.191 1.00 8.59 422 ALA A CA 1
ATOM 3164 C C . ALA A 1 403 ? -9.184 -7.209 51.768 1.00 8.55 422 ALA A C 1
ATOM 3165 O O . ALA A 1 403 ? -9.220 -7.763 52.867 1.00 8.52 422 ALA A O 1
ATOM 3167 N N . ILE A 1 404 ? -8.088 -7.139 51.019 1.00 8.48 423 ILE A N 1
ATOM 3168 C CA . ILE A 1 404 ? -6.785 -7.394 51.595 1.00 8.70 423 ILE A CA 1
ATOM 3169 C C . ILE A 1 404 ? -6.066 -6.062 51.779 1.00 8.73 423 ILE A C 1
ATOM 3170 O O . ILE A 1 404 ? -6.066 -5.208 50.879 1.00 8.69 423 ILE A O 1
ATOM 3175 N N . ALA A 1 405 ? -5.495 -5.875 52.966 1.00 9.02 424 ALA A N 1
ATOM 3176 C CA . ALA A 1 405 ? -4.645 -4.733 53.241 1.00 9.66 424 ALA A CA 1
ATOM 3177 C C . ALA A 1 405 ? -3.239 -5.217 52.974 1.00 9.78 424 ALA A C 1
ATOM 3178 O O . ALA A 1 405 ? -2.781 -6.183 53.591 1.00 10.41 424 ALA A O 1
ATOM 3180 N N . LEU A 1 406 ? -2.560 -4.582 52.026 1.00 9.53 425 LEU A N 1
ATOM 3181 C CA . LEU A 1 406 ? -1.241 -5.054 51.659 1.00 9.89 425 LEU A CA 1
ATOM 3182 C C . LEU A 1 406 ? -0.231 -3.919 51.528 1.00 9.44 425 LEU A C 1
ATOM 3183 O O . LEU A 1 406 ? -0.583 -2.743 51.640 1.00 8.45 425 LEU A O 1
ATOM 3188 N N . ARG A 1 407 ? 1.024 -4.298 51.302 1.00 9.46 426 ARG A N 1
ATOM 3189 C CA . ARG A 1 407 ? 2.162 -3.390 51.436 1.00 9.35 426 ARG A CA 1
ATOM 3190 C C . ARG A 1 407 ? 1.961 -2.420 52.603 1.00 9.44 426 ARG A C 1
ATOM 3191 O O . ARG A 1 407 ? 1.990 -1.197 52.453 1.00 9.26 426 ARG A O 1
ATOM 3199 N N . ALA A 1 408 ? 1.754 -3.008 53.776 1.00 9.59 427 ALA A N 1
ATOM 3200 C CA . ALA A 1 408 ? 1.374 -2.263 54.962 1.00 9.74 427 ALA A CA 1
ATOM 3201 C C . ALA A 1 408 ? 2.498 -2.237 55.976 1.00 9.77 427 ALA A C 1
ATOM 3202 O O . ALA A 1 408 ? 3.232 -3.210 56.114 1.00 9.63 427 ALA A O 1
ATOM 3204 N N . SER A 1 409 ? 2.610 -1.125 56.695 1.00 10.17 428 SER A N 1
ATOM 3205 C CA . SER A 1 409 ? 3.437 -1.096 57.900 1.00 11.06 428 SER A CA 1
ATOM 3206 C C . SER A 1 409 ? 2.802 -2.009 58.951 1.00 11.69 428 SER A C 1
ATOM 3207 O O . SER A 1 409 ? 1.625 -2.377 58.833 1.00 11.64 428 SER A O 1
ATOM 3210 N N . ALA A 1 410 ? 3.572 -2.359 59.977 1.00 12.51 429 ALA A N 1
ATOM 3211 C CA . ALA A 1 410 ? 3.107 -3.295 61.008 1.00 12.99 429 ALA A CA 1
ATOM 3212 C C . ALA A 1 410 ? 1.820 -2.861 61.718 1.00 13.37 429 ALA A C 1
ATOM 3213 O O . ALA A 1 410 ? 1.031 -3.712 62.138 1.00 13.69 429 ALA A O 1
ATOM 3215 N N . ASN A 1 411 ? 1.607 -1.553 61.844 1.00 13.42 430 ASN A N 1
ATOM 3216 C CA . ASN A 1 411 ? 0.388 -1.029 62.475 1.00 13.87 430 ASN A CA 1
ATOM 3217 C C . ASN A 1 411 ? -0.688 -0.595 61.474 1.00 13.57 430 ASN A C 1
ATOM 3218 O O . ASN A 1 411 ? -1.727 -0.030 61.850 1.00 13.72 430 ASN A O 1
ATOM 3223 N N . PHE A 1 412 ? -0.412 -0.848 60.193 1.00 13.05 431 PHE A N 1
ATOM 3224 C CA . PHE A 1 412 ? -1.366 -0.618 59.104 1.00 12.62 431 PHE A CA 1
ATOM 3225 C C . PHE A 1 412 ? -1.835 0.835 58.925 1.00 12.65 431 PHE A C 1
ATOM 3226 O O . PHE A 1 412 ? -2.845 1.094 58.272 1.00 12.66 431 PHE A O 1
ATOM 3234 N N . THR A 1 413 ? -1.094 1.790 59.484 1.00 12.20 432 THR A N 1
ATOM 3235 C CA . THR A 1 413 ? -1.382 3.197 59.199 1.00 12.10 432 THR A CA 1
ATOM 3236 C C . THR A 1 413 ? -0.861 3.547 57.803 1.00 11.71 432 THR A C 1
ATOM 3237 O O . THR A 1 413 ? -1.259 4.548 57.211 1.00 12.43 432 THR A O 1
ATOM 3241 N N . GLU A 1 414 ? 0.066 2.729 57.310 1.00 11.35 433 GLU A N 1
ATOM 3242 C CA . GLU A 1 414 ? 0.458 2.739 55.903 1.00 10.67 433 GLU A CA 1
ATOM 3243 C C . GLU A 1 414 ? -0.026 1.420 55.334 1.00 10.10 433 GLU A C 1
ATOM 3244 O O . GLU A 1 414 ? 0.272 0.367 55.893 1.00 9.49 433 GLU A O 1
ATOM 3250 N N . GLN A 1 415 ? -0.779 1.482 54.235 1.00 9.48 434 GLN A N 1
ATOM 3251 C CA . GLN A 1 415 ? -1.347 0.279 53.616 1.00 9.67 434 GLN A CA 1
ATOM 3252 C C . GLN A 1 415 ? -1.994 0.649 52.297 1.00 9.09 434 GLN A C 1
ATOM 3253 O O . GLN A 1 415 ? -2.315 1.809 52.079 1.00 8.71 434 GLN A O 1
ATOM 3259 N N . THR A 1 416 ? -2.180 -0.350 51.438 1.00 9.01 435 THR A N 1
ATOM 3260 C CA . THR A 1 416 ? -3.002 -0.222 50.241 1.00 8.91 435 THR A CA 1
ATOM 3261 C C . THR A 1 416 ? -4.105 -1.280 50.339 1.00 8.81 435 THR A C 1
ATOM 3262 O O . THR A 1 416 ? -3.826 -2.467 50.549 1.00 8.68 435 THR A O 1
ATOM 3266 N N . LEU A 1 417 ? -5.360 -0.843 50.236 1.00 8.99 436 LEU A N 1
ATOM 3267 C CA . LEU A 1 417 ? -6.490 -1.769 50.312 1.00 9.33 436 LEU A CA 1
ATOM 3268 C C . LEU A 1 417 ? -6.935 -2.156 48.912 1.00 9.37 436 LEU A C 1
ATOM 3269 O O . LEU A 1 417 ? -7.100 -1.297 48.045 1.00 9.38 436 LEU A O 1
ATOM 3274 N N . VAL A 1 418 ? -7.112 -3.455 48.693 1.00 8.95 437 VAL A N 1
ATOM 3275 C CA . VAL A 1 418 ? -7.647 -3.953 47.430 1.00 9.34 437 VAL A CA 1
ATOM 3276 C C . VAL A 1 418 ? -8.799 -4.878 47.787 1.00 8.80 437 VAL A C 1
ATOM 3277 O O . VAL A 1 418 ? -8.605 -5.867 48.495 1.00 8.45 437 VAL A O 1
ATOM 3281 N N . GLY A 1 419 ? -9.998 -4.557 47.316 1.00 8.69 438 GLY A N 1
ATOM 3282 C CA . GLY A 1 419 ? -11.150 -5.367 47.704 1.00 8.55 438 GLY A CA 1
ATOM 3283 C C . GLY A 1 419 ? -12.382 -5.166 46.859 1.00 9.07 438 GLY A C 1
ATOM 3284 O O . GLY A 1 419 ? -12.304 -4.716 45.715 1.00 9.55 438 GLY A O 1
ATOM 3285 N N . TYR A 1 420 ? -13.522 -5.494 47.458 1.00 8.96 439 TYR A N 1
ATOM 3286 C CA . TYR A 1 420 ? -14.800 -5.510 46.766 1.00 9.02 439 TYR A CA 1
ATOM 3287 C C . TYR A 1 420 ? -15.863 -4.880 47.646 1.00 9.59 439 TYR A C 1
ATOM 3288 O O . TYR A 1 420 ? -15.930 -5.162 48.846 1.00 9.64 439 TYR A O 1
ATOM 3297 N N . ASP A 1 421 ? -16.667 -4.017 47.033 1.00 9.75 440 ASP A N 1
ATOM 3298 C CA . ASP A 1 421 ? -17.789 -3.359 47.681 1.00 10.43 440 ASP A CA 1
ATOM 3299 C C . ASP A 1 421 ? -19.023 -4.149 47.252 1.00 10.63 440 ASP A C 1
ATOM 3300 O O . ASP A 1 421 ? -19.387 -4.154 46.071 1.00 10.61 440 ASP A O 1
ATOM 3305 N N . PHE A 1 422 ? -19.656 -4.830 48.206 1.00 10.93 441 PHE A N 1
ATOM 3306 C CA . PHE A 1 422 ? -20.732 -5.770 47.892 1.00 11.40 441 PHE A CA 1
ATOM 3307 C C . PHE A 1 422 ? -21.994 -5.107 47.341 1.00 11.84 441 PHE A C 1
ATOM 3308 O O . PHE A 1 422 ? -22.582 -5.602 46.375 1.00 12.52 441 PHE A O 1
ATOM 3316 N N . ALA A 1 423 ? -22.386 -3.980 47.929 1.00 12.22 442 ALA A N 1
ATOM 3317 C CA . ALA A 1 423 ? -23.586 -3.275 47.487 1.00 12.87 442 ALA A CA 1
ATOM 3318 C C . ALA A 1 423 ? -23.404 -2.656 46.100 1.00 12.95 442 ALA A C 1
ATOM 3319 O O . ALA A 1 423 ? -24.328 -2.663 45.286 1.00 13.65 442 ALA A O 1
ATOM 3321 N N . LYS A 1 424 ? -22.208 -2.132 45.838 1.00 13.38 443 LYS A N 1
ATOM 3322 C CA . LYS A 1 424 ? -21.929 -1.440 44.576 1.00 13.41 443 LYS A CA 1
ATOM 3323 C C . LYS A 1 424 ? -21.453 -2.398 43.488 1.00 12.89 443 LYS A C 1
ATOM 3324 O O . LYS A 1 424 ? -21.405 -2.034 42.306 1.00 12.35 443 LYS A O 1
ATOM 3330 N N . GLN A 1 425 ? -21.114 -3.623 43.893 1.00 11.92 444 GLN A N 1
ATOM 3331 C CA . GLN A 1 425 ? -20.508 -4.615 43.004 1.00 11.91 444 GLN A CA 1
ATOM 3332 C C . GLN A 1 425 ? -19.338 -4.011 42.226 1.00 11.39 444 GLN A C 1
ATOM 3333 O O . GLN A 1 425 ? -19.302 -4.013 40.989 1.00 11.59 444 GLN A O 1
ATOM 3339 N N . GLN A 1 426 ? -18.388 -3.482 42.998 1.00 10.63 445 GLN A N 1
ATOM 3340 C CA . GLN A 1 426 ? -17.199 -2.838 42.450 1.00 10.14 445 GLN A CA 1
ATOM 3341 C C . GLN A 1 426 ? -15.936 -3.325 43.133 1.00 9.90 445 GLN A C 1
ATOM 3342 O O . GLN A 1 426 ? -15.914 -3.497 44.348 1.00 10.13 445 GLN A O 1
ATOM 3348 N N . ILE A 1 427 ? -14.887 -3.530 42.344 1.00 9.50 446 ILE A N 1
ATOM 3349 C CA . ILE A 1 427 ? -13.541 -3.624 42.893 1.00 9.76 446 ILE A CA 1
ATOM 3350 C C . ILE A 1 427 ? -13.134 -2.217 43.330 1.00 9.54 446 ILE A C 1
ATOM 3351 O O . ILE A 1 427 ? -13.505 -1.228 42.695 1.00 9.54 446 ILE A O 1
ATOM 3356 N N . PHE A 1 428 ? -12.391 -2.128 44.427 1.00 9.64 447 PHE A N 1
ATOM 3357 C CA . PHE A 1 428 ? -11.784 -0.857 44.797 1.00 9.38 447 PHE A CA 1
ATOM 3358 C C . PHE A 1 428 ? -10.315 -1.043 45.141 1.00 9.23 447 PHE A C 1
ATOM 3359 O O . PHE A 1 428 ? -9.890 -2.118 45.570 1.00 8.94 447 PHE A O 1
ATOM 3367 N N . LEU A 1 429 ? -9.547 0.013 44.906 1.00 8.92 448 LEU A N 1
ATOM 3368 C CA . LEU A 1 429 ? -8.145 0.071 45.283 1.00 9.46 448 LEU A CA 1
ATOM 3369 C C . LEU A 1 429 ? -7.934 1.416 45.971 1.00 9.35 448 LEU A C 1
ATOM 3370 O O . LEU A 1 429 ? -8.061 2.476 45.351 1.00 9.61 448 LEU A O 1
ATOM 3375 N N . ASP A 1 430 ? -7.612 1.360 47.258 1.00 9.40 449 ASP A N 1
ATOM 3376 C CA . ASP A 1 430 ? -7.454 2.557 48.069 1.00 9.18 449 ASP A CA 1
ATOM 3377 C C . ASP A 1 430 ? -5.967 2.755 48.358 1.00 9.25 449 ASP A C 1
ATOM 3378 O O . ASP A 1 430 ? -5.384 2.015 49.153 1.00 9.45 449 ASP A O 1
ATOM 3383 N N . ARG A 1 431 ? -5.359 3.730 47.682 1.00 9.20 450 ARG A N 1
ATOM 3384 C CA . ARG A 1 431 ? -3.940 4.044 47.894 1.00 8.91 450 ARG A CA 1
ATOM 3385 C C . ARG A 1 431 ? -3.736 5.371 48.639 1.00 9.41 450 ARG A C 1
ATOM 3386 O O . ARG A 1 431 ? -2.648 5.957 48.589 1.00 9.15 450 ARG A O 1
ATOM 3394 N N . THR A 1 432 ? -4.772 5.814 49.357 1.00 9.13 451 THR A N 1
ATOM 3395 C CA . THR A 1 432 ? -4.716 7.092 50.083 1.00 10.00 451 THR A CA 1
ATOM 3396 C C . THR A 1 432 ? -3.589 7.149 51.120 1.00 10.15 451 THR A C 1
ATOM 3397 O O . THR A 1 432 ? -3.033 8.222 51.370 1.00 11.25 451 THR A O 1
ATOM 3401 N N . HIS A 1 433 ? -3.283 6.005 51.732 1.00 10.31 452 HIS A N 1
ATOM 3402 C CA . HIS A 1 433 ? -2.213 5.936 52.740 1.00 10.72 452 HIS A CA 1
ATOM 3403 C C . HIS A 1 433 ? -1.153 4.899 52.351 1.00 10.57 452 HIS A C 1
ATOM 3404 O O . HIS A 1 433 ? -0.632 4.166 53.195 1.00 10.28 452 HIS A O 1
ATOM 3411 N N . SER A 1 434 ? -0.844 4.861 51.056 1.00 10.16 453 SER A N 1
ATOM 3412 C CA . SER A 1 434 ? -0.043 3.783 50.474 1.00 9.87 453 SER A CA 1
ATOM 3413 C C . SER A 1 434 ? 1.463 3.965 50.645 1.00 9.81 453 SER A C 1
ATOM 3414 O O . SER A 1 434 ? 2.238 3.072 50.300 1.00 9.37 453 SER A O 1
ATOM 3417 N N . GLY A 1 435 ? 1.873 5.130 51.140 1.00 10.09 454 GLY A N 1
ATOM 3418 C CA . GLY A 1 435 ? 3.293 5.450 51.267 1.00 10.70 454 GLY A CA 1
ATOM 3419 C C . GLY A 1 435 ? 3.556 6.897 50.907 1.00 11.06 454 GLY A C 1
ATOM 3420 O O . GLY A 1 435 ? 2.891 7.795 51.414 1.00 11.78 454 GLY A O 1
ATOM 3421 N N . ASP A 1 436 ? 4.525 7.122 50.019 1.00 11.24 455 ASP A N 1
ATOM 3422 C CA . ASP A 1 436 ? 4.784 8.464 49.520 1.00 11.38 455 ASP A CA 1
ATOM 3423 C C . ASP A 1 436 ? 3.657 8.852 48.572 1.00 11.70 455 ASP A C 1
ATOM 3424 O O . ASP A 1 436 ? 3.505 8.257 47.500 1.00 11.10 455 ASP A O 1
ATOM 3429 N N . VAL A 1 437 ? 2.862 9.832 48.991 1.00 12.02 456 VAL A N 1
ATOM 3430 C CA . VAL A 1 437 ? 1.764 10.374 48.179 1.00 12.86 456 VAL A CA 1
ATOM 3431 C C . VAL A 1 437 ? 1.908 11.901 48.075 1.00 13.56 456 VAL A C 1
ATOM 3432 O O . VAL A 1 437 ? 0.975 12.605 47.684 1.00 14.43 456 VAL A O 1
ATOM 3436 N N . SER A 1 438 ? 3.107 12.382 48.399 1.00 13.88 457 SER A N 1
ATOM 3437 C CA . SER A 1 438 ? 3.379 13.805 48.593 1.00 14.79 457 SER A CA 1
ATOM 3438 C C . SER A 1 438 ? 3.525 14.622 47.302 1.00 14.62 457 SER A C 1
ATOM 3439 O O . SER A 1 438 ? 3.422 15.856 47.328 1.00 15.63 457 SER A O 1
ATOM 3442 N N . PHE A 1 439 ? 3.756 13.939 46.183 1.00 14.44 458 PHE A N 1
ATOM 3443 C CA . PHE A 1 439 ? 4.207 14.600 44.948 1.00 14.00 458 PHE A CA 1
ATOM 3444 C C . PHE A 1 439 ? 3.089 15.115 44.037 1.00 14.33 458 PHE A C 1
ATOM 3445 O O . PHE A 1 439 ? 3.360 15.809 43.052 1.00 14.86 458 PHE A O 1
ATOM 3453 N N . ASP A 1 440 ? 1.846 14.753 44.356 1.00 14.22 459 ASP A N 1
ATOM 3454 C CA . ASP A 1 440 ? 0.668 15.207 43.616 1.00 14.26 459 ASP A CA 1
ATOM 3455 C C . ASP A 1 440 ? -0.574 14.975 44.460 1.00 14.60 459 ASP A C 1
ATOM 3456 O O . ASP A 1 440 ? -0.802 13.874 44.964 1.00 14.45 459 ASP A O 1
ATOM 3461 N N . GLU A 1 441 ? -1.388 16.015 44.586 1.00 14.99 460 GLU A N 1
ATOM 3462 C CA . GLU A 1 441 ? -2.562 15.969 45.453 1.00 15.85 460 GLU A CA 1
ATOM 3463 C C . GLU A 1 441 ? -3.627 14.967 45.007 1.00 15.14 460 GLU A C 1
ATOM 3464 O O . GLU A 1 441 ? -4.465 14.559 45.812 1.00 16.06 460 GLU A O 1
ATOM 3470 N N . THR A 1 442 ? -3.593 14.565 43.739 1.00 13.68 461 THR A N 1
ATOM 3471 C CA . THR A 1 442 ? -4.613 13.639 43.217 1.00 12.68 461 THR A CA 1
ATOM 3472 C C . THR A 1 442 ? -4.209 12.169 43.377 1.00 12.15 461 THR A C 1
ATOM 3473 O O . THR A 1 442 ? -5.028 11.270 43.158 1.00 11.84 461 THR A O 1
ATOM 3477 N N . PHE A 1 443 ? -2.949 11.937 43.743 1.00 11.36 462 PHE A N 1
ATOM 3478 C CA . PHE A 1 443 ? -2.409 10.580 43.853 1.00 10.82 462 PHE A CA 1
ATOM 3479 C C . PHE A 1 443 ? -3.063 9.777 44.983 1.00 10.86 462 PHE A C 1
ATOM 3480 O O . PHE A 1 443 ? -3.357 8.591 44.818 1.00 10.85 462 PHE A O 1
ATOM 3488 N N . ALA A 1 444 ? -3.291 10.424 46.128 1.00 10.47 463 ALA A N 1
ATOM 3489 C CA . ALA A 1 444 ? -3.898 9.761 47.284 1.00 10.68 463 ALA A CA 1
ATOM 3490 C C . ALA A 1 444 ? -5.403 9.623 47.085 1.00 10.72 463 ALA A C 1
ATOM 3491 O O . ALA A 1 444 ? -6.193 10.441 47.569 1.00 11.35 463 ALA A O 1
ATOM 3493 N N . SER A 1 445 ? -5.794 8.566 46.377 1.00 9.98 464 SER A N 1
ATOM 3494 C CA . SER A 1 445 ? -7.187 8.385 45.970 1.00 9.72 464 SER A CA 1
ATOM 3495 C C . SER A 1 445 ? -7.628 6.933 46.080 1.00 9.40 464 SER A C 1
ATOM 3496 O O . SER A 1 445 ? -6.800 6.028 46.237 1.00 9.53 464 SER A O 1
ATOM 3499 N N . VAL A 1 446 ? -8.943 6.736 46.005 1.00 9.06 465 VAL A N 1
ATOM 3500 C CA . VAL A 1 446 ? -9.534 5.400 45.920 1.00 9.13 465 VAL A CA 1
ATOM 3501 C C . VAL A 1 446 ? -10.116 5.234 44.521 1.00 9.46 465 VAL A C 1
ATOM 3502 O O . VAL A 1 446 ? -10.837 6.112 44.029 1.00 9.95 465 VAL A O 1
ATOM 3506 N N . TYR A 1 447 ? -9.807 4.101 43.895 1.00 8.97 466 TYR A N 1
ATOM 3507 C CA . TYR A 1 447 ? -10.245 3.811 42.526 1.00 9.09 466 TYR A CA 1
ATOM 3508 C C . TYR A 1 447 ? -11.256 2.678 42.513 1.00 8.75 466 TYR A C 1
ATOM 3509 O O . TYR A 1 447 ? -11.292 1.877 43.439 1.00 9.17 466 TYR A O 1
ATOM 3518 N N . HIS A 1 448 ? -12.089 2.628 41.475 1.00 9.41 467 HIS A N 1
ATOM 3519 C CA . HIS A 1 448 ? -13.177 1.649 41.420 1.00 9.92 467 HIS A CA 1
ATOM 3520 C C . HIS A 1 448 ? -13.363 1.108 40.023 1.00 10.17 467 HIS A C 1
ATOM 3521 O O . HIS A 1 448 ? -13.219 1.839 39.045 1.00 10.39 467 HIS A O 1
ATOM 3528 N N . GLY A 1 449 ? -13.714 -0.169 39.941 1.00 9.81 468 GLY A N 1
ATOM 3529 C CA . GLY A 1 449 ? -14.115 -0.757 38.671 1.00 10.09 468 GLY A CA 1
ATOM 3530 C C . GLY A 1 449 ? -15.301 -1.670 38.894 1.00 10.41 468 GLY A C 1
ATOM 3531 O O . GLY A 1 449 ? -15.385 -2.312 39.938 1.00 10.48 468 GLY A O 1
ATOM 3532 N N . PRO A 1 450 ? -16.210 -1.752 37.909 1.00 10.22 469 PRO A N 1
ATOM 3533 C CA . PRO A 1 450 ? -17.384 -2.599 38.057 1.00 10.56 469 PRO A CA 1
ATOM 3534 C C . PRO A 1 450 ? -17.008 -4.061 37.898 1.00 11.13 469 PRO A C 1
ATOM 3535 O O . PRO A 1 450 ? -16.200 -4.402 37.028 1.00 11.24 469 PRO A O 1
ATOM 3539 N N . LEU A 1 451 ? -17.590 -4.922 38.725 1.00 11.58 470 LEU A N 1
ATOM 3540 C CA . LEU A 1 451 ? -17.399 -6.355 38.568 1.00 12.51 470 LEU A CA 1
ATOM 3541 C C . LEU A 1 451 ? -18.622 -7.092 39.078 1.00 13.79 470 LEU A C 1
ATOM 3542 O O . LEU A 1 451 ? -18.813 -7.227 40.289 1.00 13.83 470 LEU A O 1
ATOM 3547 N N . THR A 1 452 ? -19.460 -7.527 38.137 1.00 15.21 471 THR A N 1
ATOM 3548 C CA . THR A 1 452 ? -20.616 -8.368 38.438 1.00 16.75 471 THR A CA 1
ATOM 3549 C C . THR A 1 452 ? -20.094 -9.758 38.803 1.00 17.31 471 THR A C 1
ATOM 3550 O O . THR A 1 452 ? -19.209 -10.280 38.120 1.00 17.34 471 THR A O 1
ATOM 3554 N N . PRO A 1 453 ? -20.630 -10.362 39.885 1.00 18.21 472 PRO A N 1
ATOM 3555 C CA . PRO A 1 453 ? -20.283 -11.736 40.263 1.00 18.71 472 PRO A CA 1
ATOM 3556 C C . PRO A 1 453 ? -20.534 -12.731 39.122 1.00 19.58 472 PRO A C 1
ATOM 3557 O O . PRO A 1 453 ? -21.321 -12.436 38.218 1.00 19.85 472 PRO A O 1
ATOM 3561 N N . ASP A 1 454 ? -19.877 -13.892 39.170 1.00 20.44 473 ASP A N 1
ATOM 3562 C CA . ASP A 1 454 ? -20.112 -14.940 38.165 1.00 21.35 473 ASP A CA 1
ATOM 3563 C C . ASP A 1 454 ? -21.460 -15.639 38.400 1.00 21.63 473 ASP A C 1
ATOM 3564 O O . ASP A 1 454 ? -22.196 -15.283 39.324 1.00 21.41 473 ASP A O 1
ATOM 3569 N N . SER A 1 455 ? -21.780 -16.623 37.560 1.00 22.33 474 SER A N 1
ATOM 3570 C CA . SER A 1 455 ? -23.076 -17.305 37.624 1.00 23.02 474 SER A CA 1
ATOM 3571 C C . SER A 1 455 ? -23.272 -18.098 38.919 1.00 23.12 474 SER A C 1
ATOM 3572 O O . SER A 1 455 ? -24.408 -18.365 39.326 1.00 23.67 474 SER A O 1
ATOM 3575 N N . THR A 1 456 ? -22.165 -18.467 39.559 1.00 22.98 475 THR A N 1
ATOM 3576 C CA . THR A 1 456 ? -22.204 -19.205 40.824 1.00 22.93 475 THR A CA 1
ATOM 3577 C C . THR A 1 456 ? -22.200 -18.280 42.046 1.00 22.01 475 THR A C 1
ATOM 3578 O O . THR A 1 456 ? -22.252 -18.750 43.184 1.00 22.60 475 THR A O 1
ATOM 3582 N N . GLY A 1 457 ? -22.138 -16.970 41.806 1.00 20.85 476 GLY A N 1
ATOM 3583 C CA . GLY A 1 457 ? -22.166 -15.972 42.881 1.00 19.30 476 GLY A CA 1
ATOM 3584 C C . GLY A 1 457 ? -20.818 -15.733 43.539 1.00 18.23 476 GLY A C 1
ATOM 3585 O O . GLY A 1 457 ? -20.738 -15.126 44.610 1.00 18.37 476 GLY A O 1
ATOM 3586 N N . VAL A 1 458 ? -19.760 -16.215 42.898 1.00 17.00 477 VAL A N 1
ATOM 3587 C CA . VAL A 1 458 ? -18.403 -16.094 43.422 1.00 15.71 477 VAL A CA 1
ATOM 3588 C C . VAL A 1 458 ? -17.725 -14.888 42.781 1.00 15.06 477 VAL A C 1
ATOM 3589 O O . VAL A 1 458 ? -17.831 -14.670 41.569 1.00 15.14 477 VAL A O 1
ATOM 3593 N N . VAL A 1 459 ? -17.063 -14.088 43.614 1.00 13.20 478 VAL A N 1
ATOM 3594 C CA . VAL A 1 459 ? -16.239 -12.986 43.141 1.00 12.33 478 VAL A CA 1
ATOM 3595 C C . VAL A 1 459 ? -14.787 -13.427 43.236 1.00 12.10 478 VAL A C 1
ATOM 3596 O O . VAL A 1 459 ? -14.352 -13.944 44.272 1.00 11.76 478 VAL A O 1
ATOM 3600 N N . LYS A 1 460 ? -14.047 -13.245 42.144 1.00 11.67 479 LYS A N 1
ATOM 3601 C CA . LYS A 1 460 ? -12.646 -13.641 42.088 1.00 11.86 479 LYS A CA 1
ATOM 3602 C C . LYS A 1 460 ? -11.754 -12.444 41.779 1.00 11.56 479 LYS A C 1
ATOM 3603 O O . LYS A 1 460 ? -12.055 -11.654 40.885 1.00 11.41 479 LYS A O 1
ATOM 3609 N N . LEU A 1 461 ? -10.666 -12.314 42.530 1.00 10.91 480 LEU A N 1
ATOM 3610 C CA . LEU A 1 461 ? -9.654 -11.290 42.255 1.00 11.18 480 LEU A CA 1
ATOM 3611 C C . LEU A 1 461 ? -8.281 -11.943 42.218 1.00 10.91 480 LEU A C 1
ATOM 3612 O O . LEU A 1 461 ? -7.972 -12.780 43.061 1.00 10.79 480 LEU A O 1
ATOM 3617 N N . SER A 1 462 ? -7.465 -11.561 41.240 1.00 10.59 481 SER A N 1
ATOM 3618 C CA . SER A 1 462 ? -6.048 -11.905 41.243 1.00 11.07 481 SER A CA 1
ATOM 3619 C C . SER A 1 462 ? -5.272 -10.596 41.292 1.00 10.40 481 SER A C 1
ATOM 3620 O O . SER A 1 462 ? -5.496 -9.708 40.471 1.00 10.63 481 SER A O 1
ATOM 3623 N N . ILE A 1 463 ? -4.373 -10.470 42.265 1.00 9.88 482 ILE A N 1
ATOM 3624 C CA . ILE A 1 463 ? -3.706 -9.194 42.536 1.00 9.79 482 ILE A CA 1
ATOM 3625 C C . ILE A 1 463 ? -2.199 -9.375 42.448 1.00 9.60 482 ILE A C 1
ATOM 3626 O O . ILE A 1 463 ? -1.628 -10.201 43.155 1.00 10.02 482 ILE A O 1
ATOM 3631 N N . PHE A 1 464 ? -1.562 -8.605 41.571 1.00 8.56 483 PHE A N 1
ATOM 3632 C CA . PHE A 1 464 ? -0.112 -8.672 41.412 1.00 8.62 483 PHE A CA 1
ATOM 3633 C C . PHE A 1 464 ? 0.525 -7.446 42.021 1.00 8.50 483 PHE A C 1
ATOM 3634 O O . PHE A 1 464 ? 0.219 -6.318 41.622 1.00 7.97 483 PHE A O 1
ATOM 3642 N N . VAL A 1 465 ? 1.404 -7.669 43.000 1.00 8.44 484 VAL A N 1
ATOM 3643 C CA . VAL A 1 465 ? 2.117 -6.580 43.659 1.00 8.50 484 VAL A CA 1
ATOM 3644 C C . VAL A 1 465 ? 3.601 -6.652 43.302 1.00 8.26 484 VAL A C 1
ATOM 3645 O O . VAL A 1 465 ? 4.212 -7.721 43.379 1.00 8.87 484 VAL A O 1
ATOM 3649 N N . ASP A 1 466 ? 4.156 -5.511 42.899 1.00 8.23 485 ASP A N 1
ATOM 3650 C CA . ASP A 1 466 ? 5.589 -5.372 42.643 1.00 8.29 485 ASP A CA 1
ATOM 3651 C C . ASP A 1 466 ? 6.058 -4.142 43.427 1.00 8.27 485 ASP A C 1
ATOM 3652 O O . ASP A 1 466 ? 5.247 -3.481 44.086 1.00 8.76 485 ASP A O 1
ATOM 3657 N N . ARG A 1 467 ? 7.348 -3.822 43.358 1.00 8.80 486 ARG A N 1
ATOM 3658 C CA . ARG A 1 467 ? 7.908 -2.823 44.281 1.00 8.38 486 ARG A CA 1
ATOM 3659 C C . ARG A 1 467 ? 7.132 -1.516 44.313 1.00 8.31 486 ARG A C 1
ATOM 3660 O O . ARG A 1 467 ? 6.940 -0.936 45.382 1.00 8.29 486 ARG A O 1
ATOM 3668 N N . SER A 1 468 ? 6.653 -1.065 43.155 1.00 8.31 487 SER A N 1
ATOM 3669 C CA . SER A 1 468 ? 5.854 0.162 43.158 1.00 8.07 487 SER A CA 1
ATOM 3670 C C . SER A 1 468 ? 4.538 0.044 42.381 1.00 7.88 487 SER A C 1
ATOM 3671 O O . SER A 1 468 ? 4.101 0.999 41.740 1.00 8.05 487 SER A O 1
ATOM 3674 N N . SER A 1 469 ? 3.890 -1.118 42.466 1.00 7.85 488 SER A N 1
ATOM 3675 C CA . SER A 1 469 ? 2.668 -1.302 41.688 1.00 8.29 488 SER A CA 1
ATOM 3676 C C . SER A 1 469 ? 1.731 -2.364 42.209 1.00 8.43 488 SER A C 1
ATOM 3677 O O . SER A 1 469 ? 2.144 -3.341 42.828 1.00 8.04 488 SER A O 1
ATOM 3680 N N . VAL A 1 470 ? 0.450 -2.160 41.909 1.00 8.49 489 VAL A N 1
ATOM 3681 C CA . VAL A 1 470 ? -0.585 -3.135 42.195 1.00 8.75 489 VAL A CA 1
ATOM 3682 C C . VAL A 1 470 ? -1.438 -3.258 40.940 1.00 8.25 489 VAL A C 1
ATOM 3683 O O . VAL A 1 470 ? -1.873 -2.245 40.389 1.00 7.85 489 VAL A O 1
ATOM 3687 N N . GLU A 1 471 ? -1.665 -4.491 40.487 1.00 7.76 490 GLU A N 1
ATOM 3688 C CA . GLU A 1 471 ? -2.568 -4.737 39.353 1.00 7.94 490 GLU A CA 1
ATOM 3689 C C . GLU A 1 471 ? -3.609 -5.771 39.744 1.00 7.88 490 GLU A C 1
ATOM 3690 O O . GLU A 1 471 ? -3.258 -6.861 40.201 1.00 8.24 490 GLU A O 1
ATOM 3696 N N . VAL A 1 472 ? -4.887 -5.421 39.567 1.00 8.01 491 VAL A N 1
ATOM 3697 C CA . VAL A 1 472 ? -6.000 -6.302 39.928 1.00 8.46 491 VAL A CA 1
ATOM 3698 C C . VAL A 1 472 ? -6.669 -6.813 38.669 1.00 8.49 491 VAL A C 1
ATOM 3699 O O . VAL A 1 472 ? -7.049 -6.023 37.799 1.00 8.61 491 VAL A O 1
ATOM 3703 N N . PHE A 1 473 ? -6.810 -8.134 38.588 1.00 8.13 492 PHE A N 1
ATOM 3704 C CA . PHE A 1 473 ? -7.568 -8.781 37.526 1.00 8.53 492 PHE A CA 1
ATOM 3705 C C . PHE A 1 473 ? -8.813 -9.368 38.167 1.00 9.10 492 PHE A C 1
ATOM 3706 O O . PHE A 1 473 ? -8.725 -10.317 38.954 1.00 9.02 492 PHE A O 1
ATOM 3714 N N . GLY A 1 474 ? -9.971 -8.797 37.836 1.00 8.88 493 GLY A N 1
ATOM 3715 C CA . GLY A 1 474 ? -11.245 -9.240 38.418 1.00 9.79 493 GLY A CA 1
ATOM 3716 C C . GLY A 1 474 ? -11.949 -10.248 37.529 1.00 10.34 493 GLY A C 1
ATOM 3717 O O . GLY A 1 474 ? -11.906 -10.137 36.304 1.00 10.04 493 GLY A O 1
ATOM 3718 N N . GLY A 1 475 ? -12.581 -11.247 38.146 1.00 10.50 494 GLY A N 1
ATOM 3719 C CA . GLY A 1 475 ? -13.334 -12.262 37.411 1.00 11.15 494 GLY A CA 1
ATOM 3720 C C . GLY A 1 475 ? -12.448 -13.100 36.511 1.00 11.78 494 GLY A C 1
ATOM 3721 O O . GLY A 1 475 ? -11.444 -13.654 36.969 1.00 12.14 494 GLY A O 1
ATOM 3722 N N . GLN A 1 476 ? -12.822 -13.165 35.233 1.00 12.26 495 GLN A N 1
ATOM 3723 C CA . GLN A 1 476 ? -12.037 -13.838 34.205 1.00 13.59 495 GLN A CA 1
ATOM 3724 C C . GLN A 1 476 ? -11.016 -12.879 33.611 1.00 13.10 495 GLN A C 1
ATOM 3725 O O . GLN A 1 476 ? -10.255 -13.259 32.715 1.00 14.31 495 GLN A O 1
ATOM 3731 N N . GLY A 1 477 ? -11.015 -11.638 34.096 1.00 11.73 496 GLY A N 1
ATOM 3732 C CA . GLY A 1 477 ? -10.152 -10.589 33.548 1.00 10.84 496 GLY A CA 1
ATOM 3733 C C . GLY A 1 477 ? -10.924 -9.477 32.859 1.00 9.92 496 GLY A C 1
ATOM 3734 O O . GLY A 1 477 ? -10.326 -8.632 32.194 1.00 9.19 496 GLY A O 1
ATOM 3735 N N . GLU A 1 478 ? -12.251 -9.467 33.017 1.00 9.48 497 GLU A N 1
ATOM 3736 C CA . GLU A 1 478 ? -13.095 -8.443 32.385 1.00 9.21 497 GLU A CA 1
ATOM 3737 C C . GLU A 1 478 ? -12.919 -7.050 32.986 1.00 8.82 497 GLU A C 1
ATOM 3738 O O . GLU A 1 478 ? -13.247 -6.054 32.347 1.00 9.09 497 GLU A O 1
ATOM 3744 N N . THR A 1 479 ? -12.398 -6.982 34.210 1.00 8.72 498 THR A N 1
ATOM 3745 C CA . THR A 1 479 ? -12.149 -5.695 34.832 1.00 8.34 498 THR A CA 1
ATOM 3746 C C . THR A 1 479 ? -10.757 -5.704 35.423 1.00 8.18 498 THR A C 1
ATOM 3747 O O . THR A 1 479 ? -10.458 -6.530 36.282 1.00 9.03 498 THR A O 1
ATOM 3751 N N . THR A 1 480 ? -9.902 -4.807 34.933 1.00 7.68 499 THR A N 1
ATOM 3752 C CA . THR A 1 480 ? -8.583 -4.639 35.525 1.00 7.68 499 THR A CA 1
ATOM 3753 C C . THR A 1 480 ? -8.439 -3.245 36.111 1.00 7.64 499 THR A C 1
ATOM 3754 O O . THR A 1 480 ? -9.068 -2.300 35.640 1.00 7.73 499 THR A O 1
ATOM 3758 N N . LEU A 1 481 ? -7.610 -3.135 37.148 1.00 7.93 500 LEU A N 1
ATOM 3759 C CA . LEU A 1 481 ? -7.330 -1.859 37.794 1.00 8.57 500 LEU A CA 1
ATOM 3760 C C . LEU A 1 481 ? -5.838 -1.827 38.115 1.00 8.07 500 LEU A C 1
ATOM 3761 O O . LEU A 1 481 ? -5.345 -2.689 38.851 1.00 8.85 500 LEU A O 1
ATOM 3766 N N . THR A 1 482 ? -5.138 -0.848 37.541 1.00 7.67 501 THR A N 1
ATOM 3767 C CA . THR A 1 482 ? -3.687 -0.737 37.649 1.00 7.43 501 THR A CA 1
ATOM 3768 C C . THR A 1 482 ? -3.326 0.564 38.351 1.00 6.91 501 THR A C 1
ATOM 3769 O O . THR A 1 482 ? -3.754 1.635 37.928 1.00 6.79 501 THR A O 1
ATOM 3773 N N . ALA A 1 483 ? -2.544 0.451 39.426 1.00 7.28 502 ALA A N 1
ATOM 3774 C CA . ALA A 1 483 ? -2.163 1.615 40.224 1.00 7.11 502 ALA A CA 1
ATOM 3775 C C . ALA A 1 483 ? -0.769 1.476 40.820 1.00 7.41 502 ALA A C 1
ATOM 3776 O O . ALA A 1 483 ? -0.457 0.465 41.452 1.00 7.71 502 ALA A O 1
ATOM 3778 N N . GLN A 1 484 ? 0.057 2.498 40.611 1.00 7.85 503 GLN A N 1
ATOM 3779 C CA . GLN A 1 484 ? 1.349 2.590 41.291 1.00 7.95 503 GLN A CA 1
ATOM 3780 C C . GLN A 1 484 ? 1.170 2.909 42.773 1.00 8.41 503 GLN A C 1
ATOM 3781 O O . GLN A 1 484 ? 0.193 3.531 43.171 1.00 8.44 503 GLN A O 1
ATOM 3787 N N . ILE A 1 485 ? 2.143 2.489 43.577 1.00 8.61 504 ILE A N 1
ATOM 3788 C CA . ILE A 1 485 ? 2.224 2.837 44.995 1.00 8.55 504 ILE A CA 1
ATOM 3789 C C . ILE A 1 485 ? 3.699 2.966 45.342 1.00 9.01 504 ILE A C 1
ATOM 3790 O O . ILE A 1 485 ? 4.546 2.347 44.690 1.00 8.81 504 ILE A O 1
ATOM 3795 N N . PHE A 1 486 ? 4.009 3.754 46.372 1.00 8.74 505 PHE A N 1
ATOM 3796 C CA . PHE A 1 486 ? 5.400 3.999 46.761 1.00 9.61 505 PHE A CA 1
ATOM 3797 C C . PHE A 1 486 ? 5.595 3.768 48.260 1.00 9.88 505 PHE A C 1
ATOM 3798 O O . PHE A 1 486 ? 5.783 4.715 49.037 1.00 9.97 505 PHE A O 1
ATOM 3806 N N . PRO A 1 487 ? 5.526 2.495 48.667 1.00 10.27 506 PRO A N 1
ATOM 3807 C CA . PRO A 1 487 ? 5.548 2.158 50.088 1.00 10.61 506 PRO A CA 1
ATOM 3808 C C . PRO A 1 487 ? 6.961 2.162 50.668 1.00 10.90 506 PRO A C 1
ATOM 3809 O O . PRO A 1 487 ? 7.933 1.935 49.951 1.00 11.37 506 PRO A O 1
ATOM 3813 N N . SER A 1 488 ? 7.052 2.391 51.976 1.00 11.15 507 SER A N 1
ATOM 3814 C CA . SER A 1 488 ? 8.337 2.383 52.677 1.00 11.54 507 SER A CA 1
ATOM 3815 C C . SER A 1 488 ? 8.920 0.971 52.806 1.00 11.63 507 SER A C 1
ATOM 3816 O O . SER A 1 488 ? 8.239 -0.017 52.534 1.00 11.42 507 SER A O 1
ATOM 3819 N N . SER A 1 489 ? 10.183 0.879 53.231 1.00 12.08 508 SER A N 1
ATOM 3820 C CA . SER A 1 489 ? 10.898 -0.399 53.258 1.00 12.79 508 SER A CA 1
ATOM 3821 C C . SER A 1 489 ? 10.235 -1.430 54.168 1.00 12.36 508 SER A C 1
ATOM 3822 O O . SER A 1 489 ? 10.310 -2.638 53.914 1.00 12.79 508 SER A O 1
ATOM 3825 N N . ASP A 1 490 ? 9.587 -0.940 55.224 1.00 12.02 509 ASP A N 1
ATOM 3826 C CA . ASP A 1 490 ? 8.922 -1.791 56.206 1.00 11.90 509 ASP A CA 1
ATOM 3827 C C . ASP A 1 490 ? 7.520 -2.209 55.777 1.00 11.71 509 ASP A C 1
ATOM 3828 O O . ASP A 1 490 ? 6.861 -2.966 56.494 1.00 12.24 509 ASP A O 1
ATOM 3833 N N . ALA A 1 491 ? 7.066 -1.714 54.626 1.00 11.33 510 ALA A N 1
ATOM 3834 C CA . ALA A 1 491 ? 5.677 -1.920 54.205 1.00 11.23 510 ALA A CA 1
ATOM 3835 C C . ALA A 1 491 ? 5.519 -3.244 53.475 1.00 11.40 510 ALA A C 1
ATOM 3836 O O . ALA A 1 491 ? 5.249 -3.282 52.268 1.00 11.04 510 ALA A O 1
ATOM 3838 N N . VAL A 1 492 ? 5.688 -4.332 54.224 1.00 11.33 511 VAL A N 1
ATOM 3839 C CA . VAL A 1 492 ? 5.698 -5.675 53.661 1.00 11.78 511 VAL A CA 1
ATOM 3840 C C . VAL A 1 492 ? 4.718 -6.604 54.396 1.00 11.55 511 VAL A C 1
ATOM 3841 O O . VAL A 1 492 ? 4.818 -7.830 54.302 1.00 11.67 511 VAL A O 1
ATOM 3845 N N . HIS A 1 493 ? 3.779 -6.001 55.123 1.00 11.25 512 HIS A N 1
ATOM 3846 C CA . HIS A 1 493 ? 2.772 -6.748 55.883 1.00 11.22 512 HIS A CA 1
ATOM 3847 C C . HIS A 1 493 ? 1.434 -6.789 55.151 1.00 10.65 512 HIS A C 1
ATOM 3848 O O . HIS A 1 493 ? 1.148 -5.931 54.305 1.00 10.49 512 HIS A O 1
ATOM 3855 N N . ALA A 1 494 ? 0.631 -7.799 55.475 1.00 10.12 513 ALA A N 1
ATOM 3856 C CA . ALA A 1 494 ? -0.700 -7.951 54.890 1.00 9.58 513 ALA A CA 1
ATOM 3857 C C . ALA A 1 494 ? -1.646 -8.612 55.875 1.00 9.63 513 ALA A C 1
ATOM 3858 O O . ALA A 1 494 ? -1.213 -9.355 56.754 1.00 9.59 513 ALA A O 1
ATOM 3860 N N . ARG A 1 495 ? -2.936 -8.332 55.710 1.00 8.98 514 ARG A N 1
ATOM 3861 C CA . ARG A 1 495 ? -3.997 -9.049 56.416 1.00 9.01 514 ARG A CA 1
ATOM 3862 C C . ARG A 1 495 ? -5.313 -8.884 55.660 1.00 8.98 514 ARG A C 1
ATOM 3863 O O . ARG A 1 495 ? -5.413 -8.042 54.763 1.00 8.30 514 ARG A O 1
ATOM 3871 N N . LEU A 1 496 ? -6.306 -9.697 56.014 1.00 9.28 515 LEU A N 1
ATOM 3872 C CA . LEU A 1 496 ? -7.631 -9.592 55.407 1.00 9.28 515 LEU A CA 1
ATOM 3873 C C . LEU A 1 496 ? -8.531 -8.739 56.289 1.00 9.59 515 LEU A C 1
ATOM 3874 O O . LEU A 1 496 ? -8.379 -8.731 57.514 1.00 9.89 515 LEU A O 1
ATOM 3879 N N . ALA A 1 497 ? -9.470 -8.031 55.666 1.00 9.28 516 ALA A N 1
ATOM 3880 C CA . ALA A 1 497 ? -10.375 -7.154 56.401 1.00 9.45 516 ALA A CA 1
ATOM 3881 C C . ALA A 1 497 ? -11.804 -7.337 55.925 1.00 9.39 516 ALA A C 1
ATOM 3882 O O . ALA A 1 497 ? -12.099 -7.149 54.738 1.00 9.32 516 ALA A O 1
ATOM 3884 N N . SER A 1 498 ? -12.688 -7.711 56.847 1.00 9.16 517 SER A N 1
ATOM 3885 C CA . SER A 1 498 ? -14.105 -7.870 56.543 1.00 9.34 517 SER A CA 1
ATOM 3886 C C . SER A 1 498 ? -14.834 -6.794 57.326 1.00 9.81 517 SER A C 1
ATOM 3887 O O . SER A 1 498 ? -14.951 -6.879 58.543 1.00 10.18 517 SER A O 1
ATOM 3890 N N . THR A 1 499 ? -15.297 -5.771 56.617 1.00 9.91 518 THR A N 1
ATOM 3891 C CA . THR A 1 499 ? -15.772 -4.544 57.249 1.00 11.04 518 THR A CA 1
ATOM 3892 C C . THR A 1 499 ? -17.294 -4.498 57.263 1.00 11.62 518 THR A C 1
ATOM 3893 O O . THR A 1 499 ? -17.928 -4.660 56.222 1.00 12.16 518 THR A O 1
ATOM 3897 N N . GLY A 1 500 ? -17.879 -4.285 58.440 1.00 11.78 519 GLY A N 1
ATOM 3898 C CA . GLY A 1 500 ? -19.325 -4.088 58.548 1.00 12.22 519 GLY A CA 1
ATOM 3899 C C . GLY A 1 500 ? -20.143 -5.366 58.642 1.00 12.21 519 GLY A C 1
ATOM 3900 O O . GLY A 1 500 ? -21.371 -5.323 58.794 1.00 13.98 519 GLY A O 1
ATOM 3901 N N . GLY A 1 501 ? -19.470 -6.507 58.534 1.00 11.38 520 GLY A N 1
ATOM 3902 C CA . GLY A 1 501 ? -20.116 -7.802 58.689 1.00 11.42 520 GLY A CA 1
ATOM 3903 C C . GLY A 1 501 ? -19.151 -8.900 58.308 1.00 10.88 520 GLY A C 1
ATOM 3904 O O . GLY A 1 501 ? -17.957 -8.646 58.131 1.00 10.51 520 GLY A O 1
ATOM 3905 N N . THR A 1 502 ? -19.669 -10.120 58.193 1.00 10.76 521 THR A N 1
ATOM 3906 C CA . THR A 1 502 ? -18.847 -11.274 57.828 1.00 10.76 521 THR A CA 1
ATOM 3907 C C . THR A 1 502 ? -18.744 -11.404 56.318 1.00 10.64 521 THR A C 1
ATOM 3908 O O . THR A 1 502 ? -19.571 -10.860 55.578 1.00 10.86 521 THR A O 1
ATOM 3912 N N . THR A 1 503 ? -17.727 -12.136 55.868 1.00 10.06 522 THR A N 1
ATOM 3913 C CA . THR A 1 503 ? -17.600 -12.496 54.460 1.00 9.81 522 THR A CA 1
ATOM 3914 C C . THR A 1 503 ? -17.649 -14.016 54.333 1.00 10.18 522 THR A C 1
ATOM 3915 O O . THR A 1 503 ? -17.000 -14.721 55.099 1.00 9.68 522 THR A O 1
ATOM 3919 N N . GLU A 1 504 ? -18.456 -14.502 53.393 1.00 10.49 523 GLU A N 1
ATOM 3920 C CA . GLU A 1 504 ? -18.702 -15.944 53.258 1.00 10.92 523 GLU A CA 1
ATOM 3921 C C . GLU A 1 504 ? -17.797 -16.582 52.216 1.00 10.52 523 GLU A C 1
ATOM 3922 O O . GLU A 1 504 ? -17.441 -15.941 51.229 1.00 10.17 523 GLU A O 1
ATOM 3928 N N . ASP A 1 505 ? -17.453 -17.853 52.435 1.00 10.64 524 ASP A N 1
ATOM 3929 C CA . ASP A 1 505 ? -16.800 -18.675 51.407 1.00 11.15 524 ASP A CA 1
ATOM 3930 C C . ASP A 1 505 ? -15.497 -18.041 50.928 1.00 11.23 524 ASP A C 1
ATOM 3931 O O . ASP A 1 505 ? -15.247 -17.947 49.723 1.00 10.98 524 ASP A O 1
ATOM 3936 N N . VAL A 1 506 ? -14.678 -17.596 51.877 1.00 11.12 525 VAL A N 1
ATOM 3937 C CA . VAL A 1 506 ? -13.408 -16.938 51.551 1.00 11.53 525 VAL A CA 1
ATOM 3938 C C . VAL A 1 506 ? -12.301 -17.947 51.255 1.00 11.77 525 VAL A C 1
ATOM 3939 O O . VAL A 1 506 ? -12.096 -18.892 52.015 1.00 11.91 525 VAL A O 1
ATOM 3943 N N . ARG A 1 507 ? -11.591 -17.727 50.149 1.00 11.87 526 ARG A N 1
ATOM 3944 C CA . ARG A 1 507 ? -10.377 -18.478 49.831 1.00 12.30 526 ARG A CA 1
ATOM 3945 C C . ARG A 1 507 ? -9.288 -17.460 49.514 1.00 12.00 526 ARG A C 1
ATOM 3946 O O . ARG A 1 507 ? -9.498 -16.576 48.680 1.00 12.19 526 ARG A O 1
ATOM 3954 N N . ALA A 1 508 ? -8.149 -17.564 50.194 1.00 12.00 527 ALA A N 1
ATOM 3955 C CA . ALA A 1 508 ? -7.057 -16.609 50.003 1.00 11.99 527 ALA A CA 1
ATOM 3956 C C . ALA A 1 508 ? -5.712 -17.305 49.954 1.00 12.31 527 ALA A C 1
ATOM 3957 O O . ALA A 1 508 ? -5.392 -18.096 50.835 1.00 12.44 527 ALA A O 1
ATOM 3959 N N . ASP A 1 509 ? -4.926 -16.983 48.928 1.00 12.14 528 ASP A N 1
ATOM 3960 C CA . ASP A 1 509 ? -3.601 -17.565 48.746 1.00 12.99 528 ASP A CA 1
ATOM 3961 C C . ASP A 1 509 ? -2.632 -16.462 48.320 1.00 12.64 528 ASP A C 1
ATOM 3962 O O . ASP A 1 509 ? -3.007 -15.578 47.552 1.00 13.25 528 ASP A O 1
ATOM 3967 N N . ILE A 1 510 ? -1.403 -16.506 48.828 1.00 11.77 529 ILE A N 1
ATOM 3968 C CA . ILE A 1 510 ? -0.360 -15.549 48.431 1.00 12.05 529 ILE A CA 1
ATOM 3969 C C . ILE A 1 510 ? 0.883 -16.319 48.000 1.00 12.19 529 ILE A C 1
ATOM 3970 O O . ILE A 1 510 ? 1.341 -17.196 48.730 1.00 12.22 529 ILE A O 1
ATOM 3975 N N . TYR A 1 511 ? 1.418 -15.979 46.824 1.00 12.30 530 TYR A N 1
ATOM 3976 C CA . TYR A 1 511 ? 2.620 -16.612 46.277 1.00 12.75 530 TYR A CA 1
ATOM 3977 C C . TYR A 1 511 ? 3.688 -15.561 46.058 1.00 12.60 530 TYR A C 1
ATOM 3978 O O . TYR A 1 511 ? 3.411 -14.500 45.489 1.00 12.21 530 TYR A O 1
ATOM 3987 N N . LYS A 1 512 ? 4.908 -15.861 46.495 1.00 12.69 531 LYS A N 1
ATOM 3988 C CA . LYS A 1 512 ? 6.044 -14.977 46.252 1.00 12.88 531 LYS A CA 1
ATOM 3989 C C . LYS A 1 512 ? 6.492 -15.071 44.803 1.00 12.69 531 LYS A C 1
ATOM 3990 O O . LYS A 1 512 ? 6.422 -16.137 44.183 1.00 12.59 531 LYS A O 1
ATOM 3996 N N . ILE A 1 513 ? 6.943 -13.938 44.275 1.00 11.69 532 ILE A N 1
ATOM 3997 C CA . ILE A 1 513 ? 7.459 -13.851 42.911 1.00 11.77 532 ILE A CA 1
ATOM 3998 C C . ILE A 1 513 ? 8.907 -13.388 42.975 1.00 11.87 532 ILE A C 1
ATOM 3999 O O . ILE A 1 513 ? 9.229 -12.451 43.711 1.00 12.58 532 ILE A O 1
ATOM 4004 N N . ALA A 1 514 ? 9.769 -14.073 42.226 1.00 12.00 533 ALA A N 1
ATOM 4005 C CA . ALA A 1 514 ? 11.186 -13.749 42.160 1.00 11.99 533 ALA A CA 1
ATOM 4006 C C . ALA A 1 514 ? 11.439 -12.686 41.107 1.00 11.78 533 ALA A C 1
ATOM 4007 O O . ALA A 1 514 ? 10.595 -12.435 40.238 1.00 11.81 533 ALA A O 1
ATOM 4009 N N . SER A 1 515 ? 12.605 -12.062 41.199 1.00 11.35 534 SER A N 1
ATOM 4010 C CA . SER A 1 515 ? 13.024 -11.065 40.224 1.00 11.30 534 SER A CA 1
ATOM 4011 C C . SER A 1 515 ? 13.236 -11.670 38.839 1.00 11.01 534 SER A C 1
ATOM 4012 O O . SER A 1 515 ? 13.636 -12.838 38.703 1.00 11.15 534 SER A O 1
ATOM 4015 N N . THR A 1 516 ? 12.959 -10.865 37.813 1.00 11.21 535 THR A N 1
ATOM 4016 C CA . THR A 1 516 ? 13.217 -11.265 36.429 1.00 11.25 535 THR A CA 1
ATOM 4017 C C . THR A 1 516 ? 14.518 -10.669 35.902 1.00 11.79 535 THR A C 1
ATOM 4018 O O . THR A 1 516 ? 14.912 -10.935 34.762 1.00 12.01 535 THR A O 1
ATOM 4022 N N . TRP A 1 517 ? 15.174 -9.856 36.730 1.00 12.75 536 TRP A N 1
ATOM 4023 C CA . TRP A 1 517 ? 16.402 -9.179 36.336 1.00 14.08 536 TRP A CA 1
ATOM 4024 C C . TRP A 1 517 ? 17.657 -9.964 36.696 1.00 15.27 536 TRP A C 1
ATOM 4025 O O . TRP A 1 517 ? 18.674 -9.838 36.017 1.00 17.03 536 TRP A O 1
#